Protein AF-A0A183PGL5-F1 (afdb_monomer_lite)

Foldseek 3Di:
DPVPVVVVVVVVVVVVVVVVVVVVVVVVVVVVVVVVVVDDDDPDDPVVVVVVVVVVVVVVVVVVVVVVVVVVVVVVVVVVVVVVVVVVVVVVVVVVVVVVVVVVVVVVVVVVVVVVVVVVVVVVVVVVVVVVVVVVVVVVVVVVVVVVVVVVVVVVVVVVVVVVVVVVVVVVVVVVVVVVVVVVVVVVVVVLVVVVVVLVVVVVVLVVVVVVLVVDQPDDDDDDDDDDDDDPPCPLVVVLVVLLVLLLQDQDDDPDDDDPVSSVVSNVVSNCVSPVVVVVVVVVCVPDPPDPDCVVVVVVVVVVPPPDDDDDDLNVLSVVLSVLSVPPDDPDDPPVPPSNLVSLVSSLVSLVPDDDPSNVSCVVVSVSSVVSVVSVVVSVVVVVVSVVVVVVSVVVVD

pLDDT: mean 72.38, std 22.03, range [30.06, 98.69]

Sequence (398 aa):
MIGSEVIERVDRFTYLGSCCLFLSIDWILSIKLDCINQSSSTTMNVDELNDLISVAHARISSLQDKLDHLEHSERERMKSALEAQRQADDSLRKEYIKQELNRERTRHEIERHKWLREARDAREHELRLALARHSEHLSHMLQLQKEKMEHQFAHQLREELAKERVAFEAALIGWTKRMEAIEDVIDGRADLDRLAKEAQSLWLSCEALACRLHSVSPSMKSHHETKSDSVLLSQTGSLKDFVYNVCRNVALIDETSGSLWEYALSWLQSILIVDVKYKCLEAISRIKPNIGSPYVQYIKDYDTMKQTDSRTDSFQLLSSAKFAMASDHNIFSGDENTSGDEALETAVRLLGQLRGQSRVVANDWLVDARHYLEAKQTARTLLAYVAARDISTFQKRL

Radius of gyration: 97.74 Å; chains: 1; bounding box: 152×71×258 Å

Organism: NCBI:txid31246

InterPro domains:
  IPR019133 MICOS complex subunit MIC60 [PF09731] (36-218)
  IPR019133 MICOS complex subunit MIC60 [PF09731] (344-386)
  IPR019133 MICOS complex subunit MIC60 [PTHR15415] (41-218)

Structure (mmCIF, N/CA/C/O backbone):
data_AF-A0A183PGL5-F1
#
_entry.id   AF-A0A183PGL5-F1
#
loop_
_atom_site.group_PDB
_atom_site.id
_atom_site.type_symbol
_atom_site.label_atom_id
_atom_site.label_alt_id
_atom_site.label_comp_id
_atom_site.label_asym_id
_atom_site.label_entity_id
_atom_site.label_seq_id
_atom_site.pdbx_PDB_ins_code
_atom_site.Cartn_x
_atom_site.Cartn_y
_atom_site.Cartn_z
_atom_site.occupancy
_atom_site.B_iso_or_equiv
_atom_site.auth_seq_id
_atom_site.auth_comp_id
_atom_site.auth_asym_id
_atom_site.auth_atom_id
_atom_site.pdbx_PDB_model_num
ATOM 1 N N . MET A 1 1 ? -31.971 -25.899 78.473 1.00 43.00 1 MET A N 1
ATOM 2 C CA . MET A 1 1 ? -31.666 -26.807 79.602 1.00 43.00 1 MET A CA 1
ATOM 3 C C . MET A 1 1 ? -31.687 -26.046 80.934 1.00 43.00 1 MET A C 1
ATOM 5 O O . MET A 1 1 ? -30.683 -26.011 81.620 1.00 43.00 1 MET A O 1
ATOM 9 N N . ILE A 1 2 ? -32.802 -25.392 81.284 1.00 37.91 2 ILE A N 1
ATOM 10 C CA . ILE A 1 2 ? -32.959 -24.681 82.579 1.00 37.91 2 ILE A CA 1
ATOM 11 C C . ILE A 1 2 ? -34.283 -25.090 83.268 1.00 37.91 2 ILE A C 1
ATOM 13 O O . ILE A 1 2 ? -34.452 -24.917 84.467 1.00 37.91 2 ILE A O 1
ATOM 17 N N . GLY A 1 3 ? -35.211 -25.729 82.538 1.00 35.72 3 GLY A N 1
ATOM 18 C CA . GLY A 1 3 ? -36.505 -26.166 83.076 1.00 35.72 3 GLY A CA 1
ATOM 19 C C . GLY A 1 3 ? -36.477 -27.429 83.947 1.00 35.72 3 GLY A C 1
ATOM 20 O O . GLY A 1 3 ? -37.436 -27.664 84.669 1.00 35.72 3 GLY A O 1
ATOM 21 N N . SER A 1 4 ? -35.409 -28.234 83.916 1.00 39.28 4 SER A N 1
ATOM 22 C CA . SER A 1 4 ? -35.328 -29.488 84.688 1.00 39.28 4 SER A CA 1
ATOM 23 C C . SER A 1 4 ? -34.875 -29.286 86.138 1.00 39.28 4 SER A C 1
ATOM 25 O O . SER A 1 4 ? -35.276 -30.041 87.014 1.00 39.28 4 SER A O 1
ATOM 27 N N . GLU A 1 5 ? -34.092 -28.242 86.417 1.00 40.19 5 GLU A N 1
ATOM 28 C CA . GLU A 1 5 ? -33.472 -28.017 87.733 1.00 40.19 5 GLU A CA 1
ATOM 29 C C . GLU A 1 5 ? -34.417 -27.320 88.732 1.00 40.19 5 GLU A C 1
ATOM 31 O O . GLU A 1 5 ? -34.250 -27.421 89.946 1.00 40.19 5 GLU A O 1
ATOM 36 N N . VAL A 1 6 ? -35.459 -26.648 88.228 1.00 42.75 6 VAL A N 1
ATOM 37 C CA . VAL A 1 6 ? -36.494 -26.003 89.054 1.00 42.75 6 VAL A CA 1
ATOM 38 C C . VAL A 1 6 ? -37.510 -27.029 89.570 1.00 42.75 6 VAL A C 1
ATOM 40 O O . VAL A 1 6 ? -37.926 -26.943 90.722 1.00 42.75 6 VAL A O 1
ATOM 43 N N . ILE A 1 7 ? -37.856 -28.039 88.765 1.00 46.00 7 ILE A N 1
ATOM 44 C CA . ILE A 1 7 ? -38.849 -29.066 89.125 1.00 46.00 7 ILE A CA 1
ATOM 45 C C . ILE A 1 7 ? -38.299 -29.993 90.225 1.00 46.00 7 ILE A C 1
ATOM 47 O O . ILE A 1 7 ? -38.981 -30.261 91.210 1.00 46.00 7 ILE A O 1
ATOM 51 N N . GLU A 1 8 ? -37.018 -30.369 90.150 1.00 44.97 8 GLU A N 1
ATOM 52 C CA . GLU A 1 8 ? -36.378 -31.251 91.142 1.00 44.97 8 GLU A CA 1
ATOM 53 C C . GLU A 1 8 ? -36.166 -30.588 92.524 1.00 44.97 8 GLU A C 1
ATOM 55 O O . GLU A 1 8 ? -35.944 -31.261 93.536 1.00 44.97 8 GLU A O 1
ATOM 60 N N . ARG A 1 9 ? -36.226 -29.250 92.585 1.00 37.91 9 ARG A N 1
ATOM 61 C CA . ARG A 1 9 ? -36.122 -28.463 93.826 1.00 37.91 9 ARG A CA 1
ATOM 62 C C . ARG A 1 9 ? -37.475 -28.293 94.521 1.00 37.91 9 ARG A C 1
ATOM 64 O O . ARG A 1 9 ? -37.507 -28.222 95.749 1.00 37.91 9 ARG A O 1
ATOM 71 N N . VAL A 1 10 ? -38.566 -28.283 93.750 1.00 44.03 10 VAL A N 1
ATOM 72 C CA . VAL A 1 10 ? -39.944 -28.245 94.265 1.00 44.03 10 VAL A CA 1
ATOM 73 C C . VAL A 1 10 ? -40.306 -29.582 94.924 1.00 44.03 10 VAL A C 1
ATOM 75 O O . VAL A 1 10 ? -40.822 -29.580 96.040 1.00 44.03 10 VAL A O 1
ATOM 78 N N . ASP A 1 11 ? -39.912 -30.713 94.329 1.00 39.03 11 ASP A N 1
ATOM 79 C CA . ASP A 1 11 ? -40.196 -32.051 94.879 1.00 39.03 11 ASP A CA 1
ATOM 80 C C . ASP A 1 11 ? -39.380 -32.407 96.138 1.00 39.03 11 ASP A C 1
ATOM 82 O O . ASP A 1 11 ? -39.810 -33.204 96.971 1.00 39.03 11 ASP A O 1
ATOM 86 N N . ARG A 1 12 ? -38.206 -31.794 96.344 1.00 43.31 12 ARG A N 1
ATOM 87 C CA . ARG A 1 12 ? -37.406 -32.011 97.568 1.00 43.31 12 ARG A CA 1
ATOM 88 C C . ARG A 1 12 ? -37.952 -31.242 98.777 1.00 43.31 12 ARG A C 1
ATOM 90 O O . ARG A 1 12 ? -37.777 -31.683 99.912 1.00 43.31 12 ARG A O 1
ATOM 97 N N . PHE A 1 13 ? -38.634 -30.118 98.545 1.00 40.62 13 PHE A N 1
ATOM 98 C CA . PHE A 1 13 ? -39.263 -29.314 99.599 1.00 40.62 13 PHE A CA 1
ATOM 99 C C . PHE A 1 13 ? -40.576 -29.933 100.108 1.00 40.62 13 PHE A C 1
ATOM 101 O O . PHE A 1 13 ? -40.873 -29.841 101.301 1.00 40.62 13 PHE A O 1
ATOM 108 N N . THR A 1 14 ? -41.330 -30.620 99.244 1.00 49.00 14 THR A N 1
ATOM 109 C CA . THR A 1 14 ? -42.592 -31.290 99.609 1.00 49.00 14 THR A CA 1
ATOM 110 C C . THR A 1 14 ? -42.370 -32.508 100.518 1.00 49.00 14 THR A C 1
ATOM 112 O O . THR A 1 14 ? -43.133 -32.716 101.466 1.00 49.00 14 THR A O 1
ATOM 115 N N . TYR A 1 15 ? -41.282 -33.264 100.323 1.00 46.47 15 TYR A N 1
ATOM 116 C CA . TYR A 1 15 ? -40.949 -34.423 101.168 1.00 46.47 15 TYR A CA 1
ATOM 117 C C . TYR A 1 15 ? -40.438 -34.050 102.572 1.00 46.47 15 TYR A C 1
ATOM 119 O O . TYR A 1 15 ? -40.794 -34.711 103.547 1.00 46.47 15 TYR A O 1
ATOM 127 N N . LEU A 1 16 ? -39.659 -32.970 102.713 1.00 48.16 16 LEU A N 1
ATOM 128 C CA . LEU A 1 16 ? -39.165 -32.504 104.020 1.00 48.16 16 LEU A CA 1
ATOM 129 C C . LEU A 1 16 ? -40.251 -31.806 104.858 1.00 48.16 16 LEU A C 1
ATOM 131 O O . LEU A 1 16 ? -40.256 -31.938 106.082 1.00 48.16 16 LEU A O 1
ATOM 135 N N . GLY A 1 17 ? -41.207 -31.125 104.215 1.00 45.28 17 GLY A N 1
ATOM 136 C CA . GLY A 1 17 ? -42.359 -30.528 104.900 1.00 45.28 17 GLY A CA 1
ATOM 137 C C . GLY A 1 17 ? -43.315 -31.566 105.499 1.00 45.28 17 GLY A C 1
ATOM 138 O O . GLY A 1 17 ? -43.876 -31.345 106.570 1.00 45.28 17 GLY A O 1
ATOM 139 N N . SER A 1 18 ? -43.445 -32.730 104.858 1.00 48.81 18 SER A N 1
ATOM 140 C CA . SER A 1 18 ? -44.400 -33.771 105.260 1.00 48.81 18 SER A CA 1
ATOM 141 C C . SER A 1 18 ? -44.011 -34.484 106.567 1.00 48.81 18 SER A C 1
ATOM 143 O O . SER A 1 18 ? -44.880 -34.781 107.385 1.00 48.81 18 SER A O 1
ATOM 145 N N . CYS A 1 19 ? -42.713 -34.695 106.826 1.00 46.59 19 CYS A N 1
ATOM 146 C CA . CYS A 1 19 ? -42.244 -35.378 108.043 1.00 46.59 19 CYS A CA 1
ATOM 147 C C . CYS A 1 19 ? -42.223 -34.478 109.294 1.00 46.59 19 CYS A C 1
ATOM 149 O O . CYS A 1 19 ? -42.477 -34.962 110.396 1.00 46.59 19 CYS A O 1
ATOM 151 N N . CYS A 1 20 ? -41.973 -33.171 109.148 1.00 45.94 20 CYS A N 1
ATOM 152 C CA . CYS A 1 20 ? -42.032 -32.230 110.277 1.00 45.94 20 CYS A CA 1
ATOM 153 C C . CYS A 1 20 ? -43.473 -31.909 110.704 1.00 45.94 20 CYS A C 1
ATOM 155 O O . CYS A 1 20 ? -43.721 -31.681 111.887 1.00 45.94 20 CYS A O 1
ATOM 157 N N . LEU A 1 21 ? -44.431 -31.925 109.769 1.00 50.03 21 LEU A N 1
ATOM 158 C CA . LEU A 1 21 ? -45.842 -31.680 110.077 1.00 50.03 21 LEU A CA 1
ATOM 159 C C . LEU A 1 21 ? -46.461 -32.816 110.908 1.00 50.03 21 LEU A C 1
ATOM 161 O O . LEU A 1 21 ? -47.231 -32.531 111.821 1.00 50.03 21 LEU A O 1
ATOM 165 N N . PHE A 1 22 ? -46.078 -34.077 110.680 1.00 52.50 22 PHE A N 1
ATOM 166 C CA . PHE A 1 22 ? -46.647 -35.219 111.412 1.00 52.50 22 PHE A CA 1
ATOM 167 C C . PHE A 1 22 ? -46.236 -35.257 112.896 1.00 52.50 22 PHE A C 1
ATOM 169 O O . PHE A 1 22 ? -47.083 -35.462 113.761 1.00 52.50 22 PHE A O 1
ATOM 176 N N . LEU A 1 23 ? -44.969 -34.959 113.215 1.00 52.72 23 LEU A N 1
ATOM 177 C CA . LEU A 1 23 ? -44.493 -34.889 114.608 1.00 52.72 23 LEU A CA 1
ATOM 178 C C . LEU A 1 23 ? -45.022 -33.654 115.357 1.00 52.72 23 LEU A C 1
ATOM 180 O O . LEU A 1 23 ? -45.176 -33.683 116.577 1.00 52.72 23 LEU A O 1
ATOM 184 N N . SER A 1 24 ? -45.323 -32.569 114.637 1.00 54.34 24 SER A N 1
ATOM 185 C CA . SER A 1 24 ? -45.891 -31.357 115.234 1.00 54.34 24 SER A CA 1
ATOM 186 C C . SER A 1 24 ? -47.386 -31.516 115.537 1.00 54.34 24 SER A C 1
ATOM 188 O O . SER A 1 24 ? -47.854 -31.020 116.557 1.00 54.34 24 SER A O 1
ATOM 190 N N . ILE A 1 25 ? -48.129 -32.259 114.710 1.00 57.97 25 ILE A N 1
ATOM 191 C CA . ILE A 1 25 ? -49.569 -32.488 114.899 1.00 57.97 25 ILE A CA 1
ATOM 192 C C . ILE A 1 25 ? -49.845 -33.396 116.107 1.00 57.97 25 ILE A C 1
ATOM 194 O O . ILE A 1 25 ? -50.733 -33.061 116.886 1.00 57.97 25 ILE A O 1
ATOM 198 N N . ASP A 1 26 ? -49.055 -34.451 116.343 1.00 58.62 26 ASP A N 1
ATOM 199 C CA . ASP A 1 26 ? -49.220 -35.315 117.529 1.00 58.62 26 ASP A CA 1
ATOM 200 C C . ASP A 1 26 ? -48.866 -34.597 118.845 1.00 58.62 26 ASP A C 1
ATOM 202 O O . ASP A 1 26 ? -49.572 -34.738 119.846 1.00 58.62 26 ASP A O 1
ATOM 206 N N . TRP A 1 27 ? -47.832 -33.748 118.851 1.00 60.00 27 TRP A N 1
ATOM 207 C CA . TRP A 1 27 ? -47.497 -32.929 120.024 1.00 60.00 27 TRP A CA 1
ATOM 208 C C . TRP A 1 27 ? -48.556 -31.844 120.293 1.00 60.00 27 TRP A C 1
ATOM 210 O O . TRP A 1 27 ? -48.929 -31.605 121.443 1.00 60.00 27 TRP A O 1
ATOM 220 N N . ILE A 1 28 ? -49.110 -31.235 119.237 1.00 58.56 28 ILE A N 1
ATOM 221 C CA . ILE A 1 28 ? -50.194 -30.245 119.340 1.00 58.56 28 ILE A CA 1
ATOM 222 C C . ILE A 1 28 ? -51.512 -30.900 119.786 1.00 58.56 28 ILE A C 1
ATOM 224 O O . ILE A 1 28 ? -52.226 -30.302 120.592 1.00 58.56 28 ILE A O 1
ATOM 228 N N . LEU A 1 29 ? -51.833 -32.117 119.332 1.00 57.19 29 LEU A N 1
ATOM 229 C CA . LEU A 1 29 ? -53.002 -32.873 119.802 1.00 57.19 29 LEU A CA 1
ATOM 230 C C . LEU A 1 29 ? -52.860 -33.301 121.269 1.00 57.19 29 LEU A C 1
ATOM 232 O O . LEU A 1 29 ? -53.839 -33.204 122.006 1.00 57.19 29 LEU A O 1
ATOM 236 N N . SER A 1 30 ? -51.655 -33.673 121.719 1.00 57.75 30 SER A N 1
ATOM 237 C CA . SER A 1 30 ? -51.401 -34.019 123.126 1.00 57.75 30 SER A CA 1
ATOM 238 C C . SER A 1 30 ? -51.535 -32.807 124.060 1.00 57.75 30 SER A C 1
ATOM 240 O O . SER A 1 30 ? -52.182 -32.909 125.098 1.00 57.75 30 SER A O 1
ATOM 242 N N . ILE A 1 31 ? -51.026 -31.628 123.669 1.00 56.94 31 ILE A N 1
ATOM 243 C CA . ILE A 1 31 ? -51.199 -30.382 124.447 1.00 56.94 31 ILE A CA 1
ATOM 244 C C . ILE A 1 31 ? -52.670 -29.935 124.465 1.00 56.94 31 ILE A C 1
ATOM 246 O O . ILE A 1 31 ? -53.158 -29.419 125.471 1.00 56.94 31 ILE A O 1
ATOM 250 N N . LYS A 1 32 ? -53.409 -30.138 123.365 1.00 53.53 32 LYS A N 1
ATOM 251 C CA . LYS A 1 32 ? -54.831 -29.775 123.293 1.00 53.53 32 LYS A CA 1
ATOM 252 C C . LYS A 1 32 ? -55.700 -30.671 124.186 1.00 53.53 32 LYS A C 1
ATOM 254 O O . LYS A 1 32 ? -56.658 -30.160 124.758 1.00 53.53 32 LYS A O 1
ATOM 259 N N . LEU A 1 33 ? -55.371 -31.960 124.323 1.00 50.97 33 LEU A N 1
ATOM 260 C CA . LEU A 1 33 ? -56.116 -32.902 125.170 1.00 50.97 33 LEU A CA 1
ATOM 261 C C . LEU A 1 33 ? -55.893 -32.645 126.670 1.00 50.97 33 LEU A C 1
ATOM 263 O O . LEU A 1 33 ? -56.856 -32.678 127.436 1.00 50.97 33 LEU A O 1
ATOM 267 N N . ASP A 1 34 ? -54.665 -32.305 127.075 1.00 48.12 34 ASP A N 1
ATOM 268 C CA . ASP A 1 34 ? -54.353 -31.999 128.478 1.00 48.12 34 ASP A CA 1
ATOM 269 C C . ASP A 1 34 ? -54.956 -30.659 128.935 1.00 48.12 34 ASP A C 1
ATOM 271 O O . ASP A 1 34 ? -55.453 -30.552 130.056 1.00 48.12 34 ASP A O 1
ATOM 275 N N . CYS A 1 35 ? -55.017 -29.646 128.060 1.00 46.88 35 CYS A N 1
ATOM 276 C CA . CYS A 1 35 ? -55.653 -28.367 128.397 1.00 46.88 35 CYS A CA 1
ATOM 277 C C . CYS A 1 35 ? -57.187 -28.437 128.494 1.00 46.88 35 CYS A C 1
ATOM 279 O O . CYS A 1 35 ? -57.779 -27.617 129.193 1.00 46.88 35 CYS A O 1
ATOM 281 N N . ILE A 1 36 ? -57.848 -29.387 127.822 1.00 50.38 36 ILE A N 1
ATOM 282 C CA . ILE A 1 36 ? -59.317 -29.523 127.870 1.00 50.38 36 ILE A CA 1
ATOM 283 C C . ILE A 1 36 ? -59.779 -30.197 129.176 1.00 50.38 36 ILE A C 1
ATOM 285 O O . ILE A 1 36 ? -60.874 -29.915 129.655 1.00 50.38 36 ILE A O 1
ATOM 289 N N . ASN A 1 37 ? -58.936 -31.016 129.816 1.00 47.31 37 ASN A N 1
ATOM 290 C CA . ASN A 1 37 ? -59.279 -31.703 131.069 1.00 47.31 37 ASN A CA 1
ATOM 291 C C . ASN A 1 37 ? -59.073 -30.860 132.344 1.00 47.31 37 ASN A C 1
ATOM 293 O O . ASN A 1 37 ? -59.395 -31.324 133.437 1.00 47.31 37 ASN A O 1
ATOM 297 N N . GLN A 1 38 ? -58.580 -29.621 132.226 1.00 45.91 38 GLN A N 1
ATOM 298 C CA . GLN A 1 38 ? -58.423 -28.685 133.352 1.00 45.91 38 GLN A CA 1
ATOM 299 C C . GLN A 1 38 ? -59.482 -27.574 133.416 1.00 45.91 38 GLN A C 1
ATOM 301 O O . GLN A 1 38 ? -59.475 -26.791 134.362 1.00 45.91 38 GLN A O 1
ATOM 306 N N . SER A 1 39 ? -60.439 -27.532 132.487 1.00 42.81 39 SER A N 1
ATOM 307 C CA . SER A 1 39 ? -61.569 -26.597 132.533 1.00 42.81 39 SER A CA 1
ATOM 308 C C . SER A 1 39 ? -62.903 -27.329 132.401 1.00 42.81 39 SER A C 1
ATOM 310 O O . SER A 1 39 ? -63.627 -27.211 131.417 1.00 42.81 39 SER A O 1
ATOM 312 N N . SER A 1 40 ? -63.271 -28.073 133.442 1.00 39.81 40 SER A N 1
ATOM 313 C CA . SER A 1 40 ? -64.674 -28.410 133.666 1.00 39.81 40 SER A CA 1
ATOM 314 C C . SER A 1 40 ? -65.100 -28.027 135.079 1.00 39.81 40 SER A C 1
ATOM 316 O O . SER A 1 40 ? -64.335 -28.137 136.031 1.00 39.81 40 SER A O 1
ATOM 318 N N . SER A 1 41 ? -66.352 -27.572 135.151 1.00 37.00 41 SER A N 1
ATOM 319 C CA . SER A 1 41 ? -67.187 -27.371 136.337 1.00 37.00 41 SER A CA 1
ATOM 320 C C . SER A 1 41 ? -66.980 -26.115 137.192 1.00 37.00 41 SER A C 1
ATOM 322 O O . SER A 1 41 ? -66.704 -26.195 138.383 1.00 37.00 41 SER A O 1
ATOM 324 N N . THR A 1 42 ? -67.319 -24.966 136.615 1.00 43.16 42 THR A N 1
ATOM 325 C CA . THR A 1 42 ? -68.178 -23.955 137.257 1.00 43.16 42 THR A CA 1
ATOM 326 C C . THR A 1 42 ? -68.991 -23.304 136.142 1.00 43.16 42 THR A C 1
ATOM 328 O O . THR A 1 42 ? -68.490 -23.132 135.035 1.00 43.16 42 THR A O 1
ATOM 331 N N . THR A 1 43 ? -70.274 -23.025 136.377 1.00 43.69 43 THR A N 1
ATOM 332 C CA . THR A 1 43 ? -71.148 -22.324 135.428 1.00 43.69 43 THR A CA 1
ATOM 333 C C . THR A 1 43 ? -70.571 -20.935 135.171 1.00 43.69 43 THR A C 1
ATOM 335 O O . THR A 1 43 ? -70.839 -20.010 135.937 1.00 43.69 43 THR A O 1
ATOM 338 N N . MET A 1 44 ? -69.726 -20.823 134.146 1.00 43.47 44 MET A N 1
ATOM 339 C CA . MET A 1 44 ? -69.173 -19.556 133.694 1.00 43.47 44 MET A CA 1
ATOM 340 C C . MET A 1 44 ? -70.349 -18.638 133.383 1.00 43.47 44 MET A C 1
ATOM 342 O O . MET A 1 44 ? -71.254 -19.008 132.626 1.00 43.47 44 MET A O 1
ATOM 346 N N . ASN A 1 45 ? -70.384 -17.492 134.058 1.00 62.94 45 ASN A N 1
ATOM 347 C CA . ASN A 1 45 ? -71.411 -16.482 133.853 1.00 62.94 45 ASN A CA 1
ATOM 348 C C . ASN A 1 45 ? -71.429 -16.114 132.359 1.00 62.94 45 ASN A C 1
ATOM 350 O O . ASN A 1 45 ? -70.391 -16.186 131.699 1.00 62.94 45 ASN A O 1
ATOM 354 N N . VAL A 1 46 ? -72.595 -15.745 131.820 1.00 69.81 46 VAL A N 1
ATOM 355 C CA . VAL A 1 46 ? -72.791 -15.432 130.387 1.00 69.81 46 VAL A CA 1
ATOM 356 C C . VAL A 1 46 ? -71.697 -14.489 129.863 1.00 69.81 46 VAL A C 1
ATOM 358 O O . VAL A 1 46 ? -71.269 -14.619 128.719 1.00 69.81 46 VAL A O 1
ATOM 361 N N . ASP A 1 47 ? -71.187 -13.626 130.741 1.00 72.19 47 ASP A N 1
ATOM 362 C CA . ASP A 1 47 ? -70.099 -12.681 130.511 1.00 72.19 47 ASP A CA 1
ATOM 363 C C . ASP A 1 47 ? -68.741 -13.343 130.191 1.00 72.19 47 ASP A C 1
ATOM 365 O O . ASP A 1 47 ? -68.110 -12.962 129.213 1.00 72.19 47 ASP A O 1
ATOM 369 N N . GLU A 1 48 ? -68.307 -14.388 130.905 1.00 74.25 48 GLU A N 1
ATOM 370 C CA . GLU A 1 48 ? -66.998 -15.023 130.653 1.00 74.25 48 GLU A CA 1
ATOM 371 C C . GLU A 1 48 ? -66.996 -15.879 129.368 1.00 74.25 48 GLU A C 1
ATOM 373 O O . GLU A 1 48 ? -65.979 -16.002 128.678 1.00 74.25 48 GLU A O 1
ATOM 378 N N . LEU A 1 49 ? -68.149 -16.457 129.009 1.00 77.19 49 LEU A N 1
ATOM 379 C CA . LEU A 1 49 ? -68.337 -17.132 127.721 1.00 77.19 49 LEU A CA 1
ATOM 380 C C . LEU A 1 49 ? -68.358 -16.116 126.573 1.00 77.19 49 LEU A C 1
ATOM 382 O O . LEU A 1 49 ? -67.775 -16.370 125.520 1.00 77.19 49 LEU A O 1
ATOM 386 N N . ASN A 1 50 ? -69.003 -14.966 126.777 1.00 81.44 50 ASN A N 1
ATOM 387 C CA . ASN A 1 50 ? -69.018 -13.873 125.811 1.00 81.44 50 ASN A CA 1
ATOM 388 C C . ASN A 1 50 ? -67.606 -13.290 125.610 1.00 81.44 50 ASN A C 1
ATOM 390 O O . ASN A 1 50 ? -67.202 -13.040 124.473 1.00 81.44 50 ASN A O 1
ATOM 394 N N . ASP A 1 51 ? -66.808 -13.201 126.676 1.00 84.25 51 ASP A N 1
ATOM 395 C CA . ASP A 1 51 ? -65.397 -12.822 126.609 1.00 84.25 51 ASP A CA 1
ATOM 396 C C . ASP A 1 51 ? -64.578 -13.845 125.804 1.00 84.25 51 ASP A C 1
ATOM 398 O O . ASP A 1 51 ? -63.849 -13.464 124.886 1.00 84.25 51 ASP A O 1
ATOM 402 N N . LEU A 1 52 ? -64.741 -15.151 126.044 1.00 86.00 52 LEU A N 1
ATOM 403 C CA . LEU A 1 52 ? -64.032 -16.191 125.284 1.00 86.00 52 LEU A CA 1
ATOM 404 C C . LEU A 1 52 ? -64.457 -16.246 123.806 1.00 86.00 52 LEU A C 1
ATOM 406 O O . LEU A 1 52 ? -63.613 -16.411 122.922 1.00 86.00 52 LEU A O 1
ATOM 410 N N . ILE A 1 53 ? -65.752 -16.081 123.523 1.00 83.75 53 ILE A N 1
ATOM 411 C CA . ILE A 1 53 ? -66.298 -15.986 122.163 1.00 83.75 53 ILE A CA 1
ATOM 412 C C . ILE A 1 53 ? -65.731 -14.750 121.456 1.00 83.75 53 ILE A C 1
ATOM 414 O O . ILE A 1 53 ? -65.313 -14.849 120.301 1.00 83.75 53 ILE A O 1
ATOM 418 N N . SER A 1 54 ? -65.623 -13.612 122.146 1.00 86.56 54 SER A N 1
ATOM 419 C CA . SER A 1 54 ? -65.008 -12.403 121.591 1.00 86.56 54 SER A CA 1
ATOM 420 C C . SER A 1 54 ? -63.520 -12.604 121.272 1.00 86.56 54 SER A C 1
ATOM 422 O O . SER A 1 54 ? -63.071 -12.215 120.194 1.00 86.56 54 SER A O 1
ATOM 424 N N . VAL A 1 55 ? -62.768 -13.302 122.135 1.00 88.31 55 VAL A N 1
ATOM 425 C CA . VAL A 1 55 ? -61.353 -13.649 121.911 1.00 88.31 55 VAL A CA 1
ATOM 426 C C . VAL A 1 55 ? -61.199 -14.620 120.737 1.00 88.31 55 VAL A C 1
ATOM 428 O O . VAL A 1 55 ? -60.298 -14.456 119.910 1.00 88.31 55 VAL A O 1
ATOM 431 N N . ALA A 1 56 ? -62.085 -15.610 120.615 1.00 86.69 56 ALA A N 1
ATOM 432 C CA . ALA A 1 56 ? -62.094 -16.544 119.494 1.00 86.69 56 ALA A CA 1
ATOM 433 C C . ALA A 1 56 ? -62.427 -15.838 118.169 1.00 86.69 56 ALA A C 1
ATOM 435 O O . ALA A 1 56 ? -61.709 -16.029 117.187 1.00 86.69 56 ALA A O 1
ATOM 436 N N . HIS A 1 57 ? -63.443 -14.971 118.139 1.00 89.62 57 HIS A N 1
ATOM 437 C CA . HIS A 1 57 ? -63.778 -14.171 116.958 1.00 89.62 57 HIS A CA 1
ATOM 438 C C . HIS A 1 57 ? -62.674 -13.177 116.592 1.00 89.62 57 HIS A C 1
ATOM 440 O O . HIS A 1 57 ? -62.328 -13.077 115.418 1.00 89.62 57 HIS A O 1
ATOM 446 N N . ALA A 1 58 ? -62.047 -12.516 117.569 1.00 90.50 58 ALA A N 1
ATOM 447 C CA . ALA A 1 58 ? -60.891 -11.652 117.332 1.00 90.50 58 ALA A CA 1
ATOM 448 C C . ALA A 1 58 ? -59.710 -12.440 116.742 1.00 90.50 58 ALA A C 1
ATOM 450 O O . ALA A 1 58 ? -59.007 -11.955 115.852 1.00 90.50 58 ALA A O 1
ATOM 451 N N . ARG A 1 59 ? -59.503 -13.689 117.184 1.00 94.38 59 ARG A N 1
ATOM 452 C CA . ARG A 1 59 ? -58.460 -14.559 116.631 1.00 94.38 59 ARG A CA 1
ATOM 453 C C . ARG A 1 59 ? -58.791 -15.056 115.226 1.00 94.38 59 ARG A C 1
ATOM 455 O O . ARG A 1 59 ? -57.884 -15.097 114.399 1.00 94.38 59 ARG A O 1
ATOM 462 N N . ILE A 1 60 ? -60.044 -15.418 114.956 1.00 93.31 60 ILE A N 1
ATOM 463 C CA . ILE A 1 60 ? -60.511 -15.811 113.619 1.00 93.31 60 ILE A CA 1
ATOM 464 C C . ILE A 1 60 ? -60.370 -14.632 112.655 1.00 93.31 60 ILE A C 1
ATOM 466 O O . ILE A 1 60 ? -59.764 -14.809 111.605 1.00 93.31 60 ILE A O 1
ATOM 470 N N . SER A 1 61 ? -60.804 -13.432 113.051 1.00 93.50 61 SER A N 1
ATOM 471 C CA . SER A 1 61 ? -60.625 -12.206 112.265 1.00 93.50 61 SER A CA 1
ATOM 472 C C . SER A 1 61 ? -59.142 -11.942 111.997 1.00 93.50 61 SER A C 1
ATOM 474 O O . SER A 1 61 ? -58.745 -11.766 110.855 1.00 93.50 61 SER A O 1
ATOM 476 N N . SER A 1 62 ? -58.281 -12.058 113.017 1.00 93.62 62 SER A N 1
ATOM 477 C CA . SER A 1 62 ? -56.828 -11.910 112.846 1.00 93.62 62 SER A CA 1
ATOM 478 C C . SER A 1 62 ? -56.207 -12.955 111.906 1.00 93.62 62 SER A C 1
ATOM 480 O O . SER A 1 62 ? -55.183 -12.682 111.281 1.00 93.62 62 SER A O 1
ATOM 482 N N . LEU A 1 63 ? -56.765 -14.167 111.824 1.00 93.31 63 LEU A N 1
ATOM 483 C CA . LEU A 1 63 ? -56.312 -15.202 110.889 1.00 93.31 63 LEU A CA 1
ATOM 484 C C . LEU A 1 63 ? -56.845 -14.969 109.475 1.00 93.31 63 LEU A C 1
ATOM 486 O O . LEU A 1 63 ? -56.101 -15.201 108.528 1.00 93.31 63 LEU A O 1
ATOM 490 N N . GLN A 1 64 ? -58.082 -14.491 109.343 1.00 94.44 64 GLN A N 1
ATOM 491 C CA . GLN A 1 64 ? -58.662 -14.069 108.068 1.00 94.44 64 GLN A CA 1
ATOM 492 C C . GLN A 1 64 ? -57.847 -12.916 107.473 1.00 94.44 64 GLN A C 1
ATOM 494 O O . GLN A 1 64 ? -57.357 -13.050 106.359 1.00 94.44 64 GLN A O 1
ATOM 499 N N . ASP A 1 65 ? -57.531 -11.889 108.267 1.00 95.38 65 ASP A N 1
ATOM 500 C CA . ASP A 1 65 ? -56.682 -10.769 107.838 1.00 95.38 65 ASP A CA 1
ATOM 501 C C . ASP A 1 65 ? -55.285 -11.233 107.390 1.00 95.38 65 ASP A C 1
ATOM 503 O O . ASP A 1 65 ? -54.719 -10.734 106.416 1.00 95.38 65 ASP A O 1
ATOM 507 N N . LYS A 1 66 ? -54.702 -12.213 108.096 1.00 94.00 66 LYS A N 1
ATOM 508 C CA . LYS A 1 66 ? -53.399 -12.792 107.728 1.00 94.00 66 LYS A CA 1
ATOM 509 C C . LYS A 1 66 ? -53.473 -13.613 106.449 1.00 94.00 66 LYS A C 1
ATOM 511 O O . LYS A 1 66 ? -52.532 -13.555 105.661 1.00 94.00 66 LYS A O 1
ATOM 516 N N . LEU A 1 67 ? -54.542 -14.382 106.256 1.00 95.06 67 LEU A N 1
ATOM 517 C CA . LEU A 1 67 ? -54.756 -15.148 105.033 1.00 95.06 67 LEU A CA 1
ATOM 518 C C . LEU A 1 67 ? -54.917 -14.195 103.847 1.00 95.06 67 LEU A C 1
ATOM 520 O O . LEU A 1 67 ? -54.196 -14.341 102.867 1.00 95.06 67 LEU A O 1
ATOM 524 N N . ASP A 1 68 ? -55.750 -13.165 103.984 1.00 94.19 68 ASP A N 1
ATOM 525 C CA . ASP A 1 68 ? -55.977 -12.159 102.945 1.00 94.19 68 ASP A CA 1
ATOM 526 C C . ASP A 1 68 ? -54.689 -11.407 102.595 1.00 94.19 68 ASP A C 1
ATOM 528 O O . ASP A 1 68 ? -54.370 -11.222 101.418 1.00 94.19 68 ASP A O 1
ATOM 532 N N . HIS A 1 69 ? -53.894 -11.030 103.603 1.00 96.38 69 HIS A N 1
ATOM 533 C CA . HIS A 1 69 ? -52.591 -10.405 103.386 1.00 96.38 69 HIS A CA 1
ATOM 534 C C . HIS A 1 69 ? -51.623 -11.328 102.634 1.00 96.38 69 HIS A C 1
ATOM 536 O O . HIS A 1 69 ? -50.973 -10.898 101.677 1.00 96.38 69 HIS A O 1
ATOM 542 N N . LEU A 1 70 ? -51.537 -12.602 103.035 1.00 94.88 70 LEU A N 1
ATOM 543 C CA . LEU A 1 70 ? -50.675 -13.581 102.374 1.00 94.88 70 LEU A CA 1
ATOM 544 C C . LEU A 1 70 ? -51.125 -13.832 100.936 1.00 94.88 70 LEU A C 1
ATOM 546 O O . LEU A 1 70 ? -50.304 -13.742 100.026 1.00 94.88 70 LEU A O 1
ATOM 550 N N . GLU A 1 71 ? -52.414 -14.064 100.707 1.00 94.06 71 GLU A N 1
ATOM 551 C CA . GLU A 1 71 ? -52.952 -14.262 99.365 1.00 94.06 71 GLU A CA 1
ATOM 552 C C . GLU A 1 71 ? -52.749 -13.035 98.476 1.00 94.06 71 GLU A C 1
ATOM 554 O O . GLU A 1 71 ? -52.446 -13.172 97.291 1.00 94.06 71 GLU A O 1
ATOM 559 N N . HIS A 1 72 ? -52.909 -11.826 99.018 1.00 96.88 72 HIS A N 1
ATOM 560 C CA . HIS A 1 72 ? -52.628 -10.602 98.281 1.00 96.88 72 HIS A CA 1
ATOM 561 C C . HIS A 1 72 ? -51.147 -10.519 97.901 1.00 96.88 72 HIS A C 1
ATOM 563 O O . HIS A 1 72 ? -50.835 -10.328 96.726 1.00 96.88 72 HIS A O 1
ATOM 569 N N . SER A 1 73 ? -50.244 -10.767 98.854 1.00 95.94 73 SER A N 1
ATOM 570 C CA . SER A 1 73 ? -48.798 -10.737 98.610 1.00 95.94 73 SER A CA 1
ATOM 571 C C . SER A 1 73 ? -48.350 -11.781 97.577 1.00 95.94 73 SER A C 1
ATOM 573 O O . SER A 1 73 ? -47.526 -11.484 96.713 1.00 95.94 73 SER A O 1
ATOM 575 N N . GLU A 1 74 ? -48.933 -12.983 97.596 1.00 93.69 74 GLU A N 1
ATOM 576 C CA . GLU A 1 74 ? -48.656 -14.031 96.610 1.00 93.69 74 GLU A CA 1
ATOM 577 C C . GLU A 1 74 ? -49.241 -13.688 95.236 1.00 93.69 74 GLU A C 1
ATOM 579 O O . GLU A 1 74 ? -48.574 -13.875 94.218 1.00 93.69 74 GLU A O 1
ATOM 584 N N . ARG A 1 75 ? -50.448 -13.107 95.176 1.00 95.81 75 ARG A N 1
ATOM 585 C CA . ARG A 1 75 ? -51.029 -12.601 93.920 1.00 95.81 75 ARG A CA 1
ATOM 586 C C . ARG A 1 75 ? -50.170 -11.494 93.314 1.00 95.81 75 ARG A C 1
ATOM 588 O O . ARG A 1 75 ? -50.004 -11.467 92.098 1.00 95.81 75 ARG A O 1
ATOM 595 N N . GLU A 1 76 ? -49.623 -10.591 94.122 1.00 96.06 76 GLU A N 1
ATOM 596 C CA . GLU A 1 76 ? -48.715 -9.537 93.656 1.00 96.06 76 GLU A CA 1
ATOM 597 C C . GLU A 1 76 ? -47.386 -10.100 93.154 1.00 96.06 76 GLU A C 1
ATOM 599 O O . GLU A 1 76 ? -46.950 -9.744 92.059 1.00 96.06 76 GLU A O 1
ATOM 604 N N . ARG A 1 77 ? -46.774 -11.038 93.891 1.00 96.50 77 ARG A N 1
ATOM 605 C CA . ARG A 1 77 ? -45.565 -11.746 93.438 1.00 96.50 77 ARG A CA 1
ATOM 606 C C . ARG A 1 77 ? -45.814 -12.492 92.133 1.00 96.50 77 ARG A C 1
ATOM 608 O O . ARG A 1 77 ? -45.001 -12.397 91.219 1.00 96.50 77 ARG A O 1
ATOM 615 N N . MET A 1 78 ? -46.950 -13.179 92.018 1.00 95.94 78 MET A N 1
ATOM 616 C CA . MET A 1 78 ? -47.335 -13.902 90.809 1.00 95.94 78 MET A CA 1
ATOM 617 C C . MET A 1 78 ? -47.554 -12.954 89.626 1.00 95.94 78 MET A C 1
ATOM 619 O O . MET A 1 78 ? -47.066 -13.227 88.531 1.00 95.94 78 MET A O 1
ATOM 623 N N . LYS A 1 79 ? -48.233 -11.818 89.831 1.00 97.12 79 LYS A N 1
ATOM 624 C CA . LYS A 1 79 ? -48.403 -10.785 88.796 1.00 97.12 79 LYS A CA 1
ATOM 625 C C . LYS A 1 79 ? -47.063 -10.196 88.361 1.00 97.12 79 LYS A C 1
ATOM 627 O O . LYS A 1 79 ? -46.798 -10.152 87.167 1.00 97.12 79 LYS A O 1
ATOM 632 N N . SER A 1 80 ? -46.206 -9.825 89.311 1.00 96.94 80 SER A N 1
ATOM 633 C CA . SER A 1 80 ? -44.869 -9.286 89.040 1.00 96.94 80 SER A CA 1
ATOM 634 C C . SER A 1 80 ? -43.989 -10.288 88.283 1.00 96.94 80 SER A C 1
ATOM 636 O O . SER A 1 80 ? -43.355 -9.935 87.291 1.00 96.94 80 SER A O 1
ATOM 638 N N . ALA A 1 81 ? -44.020 -11.570 88.666 1.00 96.81 81 ALA A N 1
ATOM 639 C CA . ALA A 1 81 ? -43.307 -12.633 87.960 1.00 96.81 81 ALA A CA 1
ATOM 640 C C . ALA A 1 81 ? -43.826 -12.830 86.524 1.00 96.81 81 ALA A C 1
ATOM 642 O O . ALA A 1 81 ? -43.029 -12.950 85.592 1.00 96.81 81 ALA A O 1
ATOM 643 N N . LEU A 1 82 ? -45.149 -12.809 86.325 1.00 97.00 82 LEU A N 1
ATOM 644 C CA . LEU A 1 82 ? -45.758 -12.891 84.994 1.00 97.00 82 LEU A CA 1
ATOM 645 C C . LEU A 1 82 ? -45.429 -11.667 84.130 1.00 97.00 82 LEU A C 1
ATOM 647 O O . LEU A 1 82 ? -45.190 -11.808 82.932 1.00 97.00 82 LEU A O 1
ATOM 651 N N . GLU A 1 83 ? -45.405 -10.468 84.708 1.00 97.19 83 GLU A N 1
ATOM 652 C CA . GLU A 1 83 ? -45.019 -9.240 84.009 1.00 97.19 83 GLU A CA 1
ATOM 653 C C . GLU A 1 83 ? -43.538 -9.247 83.626 1.00 97.19 83 GLU A C 1
ATOM 655 O O . GLU A 1 83 ? -43.211 -8.938 82.479 1.00 97.19 83 GLU A O 1
ATOM 660 N N . ALA A 1 84 ? -42.653 -9.682 84.525 1.00 96.94 84 ALA A N 1
ATOM 661 C CA . ALA A 1 84 ? -41.234 -9.854 84.233 1.00 96.94 84 ALA A CA 1
ATOM 662 C C . ALA A 1 84 ? -41.007 -10.877 83.107 1.00 96.94 84 ALA A C 1
ATOM 664 O O . ALA A 1 84 ? -40.223 -10.623 82.191 1.00 96.94 84 ALA A O 1
ATOM 665 N N . GLN A 1 85 ? -41.740 -11.997 83.121 1.00 96.81 85 GLN A N 1
ATOM 666 C CA . GLN A 1 85 ? -41.691 -12.990 82.048 1.00 96.81 85 GLN A CA 1
ATOM 667 C C . GLN A 1 85 ? -42.158 -12.403 80.709 1.00 96.81 85 GLN A C 1
ATOM 669 O O . GLN A 1 85 ? -41.470 -12.555 79.701 1.00 96.81 85 GLN A O 1
ATOM 674 N N . ARG A 1 86 ? -43.279 -11.670 80.692 1.00 96.38 86 ARG A N 1
ATOM 675 C CA . ARG A 1 86 ? -43.776 -11.001 79.476 1.00 96.38 86 ARG A CA 1
ATOM 676 C C . ARG A 1 86 ? -42.768 -9.998 78.919 1.00 96.38 86 ARG A C 1
ATOM 678 O O . ARG A 1 86 ? -42.533 -9.983 77.716 1.00 96.38 86 ARG A O 1
ATOM 685 N N . GLN A 1 87 ? -42.145 -9.190 79.776 1.00 97.12 87 GLN A N 1
ATOM 686 C CA . GLN A 1 87 ? -41.128 -8.222 79.356 1.00 97.12 87 GLN A CA 1
ATOM 687 C C . GLN A 1 87 ? -39.869 -8.903 78.807 1.00 97.12 87 GLN A C 1
ATOM 689 O O . GLN A 1 87 ? -39.298 -8.426 77.821 1.00 97.12 87 GLN A O 1
ATOM 694 N N . ALA A 1 88 ? -39.445 -10.017 79.410 1.00 97.00 88 ALA A N 1
ATOM 695 C CA . ALA A 1 88 ? -38.334 -10.819 78.908 1.00 97.00 88 ALA A CA 1
ATOM 696 C C . ALA A 1 88 ? -38.659 -11.405 77.525 1.00 97.00 88 ALA A C 1
ATOM 698 O O . ALA A 1 88 ? -37.871 -11.238 76.593 1.00 97.00 88 ALA A O 1
ATOM 699 N N . ASP A 1 89 ? -39.846 -11.990 77.356 1.00 96.75 89 ASP A N 1
ATOM 700 C CA . ASP A 1 89 ? -40.305 -12.535 76.076 1.00 96.75 89 ASP A CA 1
ATOM 701 C C . ASP A 1 89 ? -40.410 -11.449 74.999 1.00 96.75 89 ASP A C 1
ATOM 703 O O . ASP A 1 89 ? -39.960 -11.642 73.870 1.00 96.75 89 ASP A O 1
ATOM 707 N N . ASP A 1 90 ? -40.949 -10.276 75.332 1.00 97.62 90 ASP A N 1
ATOM 708 C CA . ASP A 1 90 ? -41.025 -9.147 74.404 1.00 97.62 90 ASP A CA 1
ATOM 709 C C . ASP A 1 90 ? -39.642 -8.615 74.026 1.00 97.62 90 ASP A C 1
ATOM 711 O O . ASP A 1 90 ? -39.419 -8.226 72.877 1.00 97.62 90 ASP A O 1
ATOM 715 N N . SER A 1 91 ? -38.697 -8.619 74.966 1.00 97.25 91 SER A N 1
ATOM 716 C CA . SER A 1 91 ? -37.309 -8.234 74.702 1.00 97.25 91 SER A CA 1
ATOM 717 C C . SER A 1 91 ? -36.632 -9.232 73.763 1.00 97.25 91 SER A C 1
ATOM 719 O O . SER A 1 91 ? -36.011 -8.816 72.784 1.00 97.25 91 SER A O 1
ATOM 721 N N . LEU A 1 92 ? -36.830 -10.536 73.983 1.00 97.88 92 LEU A N 1
ATOM 722 C CA . LEU A 1 92 ? -36.328 -11.595 73.105 1.00 97.88 92 LEU A CA 1
ATOM 723 C C . LEU A 1 92 ? -36.948 -11.521 71.704 1.00 97.88 92 LEU A C 1
ATOM 725 O O . LEU A 1 92 ? -36.228 -11.609 70.711 1.00 97.88 92 LEU A O 1
ATOM 729 N N . ARG A 1 93 ? -38.265 -11.293 71.600 1.00 96.62 93 ARG A N 1
ATOM 730 C CA . ARG A 1 93 ? -38.956 -11.108 70.311 1.00 96.62 93 ARG A CA 1
ATOM 731 C C . ARG A 1 93 ? -38.409 -9.907 69.551 1.00 96.62 93 ARG A C 1
ATOM 733 O O . ARG A 1 93 ? -38.123 -10.017 68.362 1.00 96.62 93 ARG A O 1
ATOM 740 N N . LYS A 1 94 ? -38.245 -8.762 70.222 1.00 97.75 94 LYS A N 1
ATOM 741 C CA . LYS A 1 94 ? -37.677 -7.551 69.611 1.00 97.75 94 LYS A CA 1
ATOM 742 C C . LYS A 1 94 ? -36.259 -7.796 69.119 1.00 97.75 94 LYS A C 1
ATOM 744 O O . LYS A 1 94 ? -35.932 -7.357 68.022 1.00 97.75 94 LYS A O 1
ATOM 749 N N . GLU A 1 95 ? -35.435 -8.484 69.903 1.00 97.81 95 GLU A N 1
ATOM 750 C CA . GLU A 1 95 ? -34.061 -8.790 69.510 1.00 97.81 95 GLU A CA 1
ATOM 751 C C . GLU A 1 95 ? -34.010 -9.736 68.307 1.00 97.81 95 GLU A C 1
ATOM 753 O O . GLU A 1 95 ? -33.292 -9.470 67.346 1.00 97.81 95 GLU A O 1
ATOM 758 N N . TYR A 1 96 ? -34.853 -10.770 68.289 1.00 97.81 96 TYR A N 1
ATOM 759 C CA . TYR A 1 96 ? -34.978 -11.668 67.143 1.00 97.81 96 TYR A CA 1
ATOM 760 C C . TYR A 1 96 ? -35.412 -10.926 65.869 1.00 97.81 96 TYR A C 1
ATOM 762 O O . TYR A 1 96 ? -34.772 -11.053 64.825 1.00 97.81 96 TYR A O 1
ATOM 770 N N . ILE A 1 97 ? -36.449 -10.084 65.959 1.00 98.06 97 ILE A N 1
ATOM 771 C CA . ILE A 1 97 ? -36.918 -9.265 64.830 1.00 98.06 97 ILE A CA 1
ATOM 772 C C . ILE A 1 97 ? -35.810 -8.322 64.345 1.00 98.06 97 ILE A C 1
ATOM 774 O O . ILE A 1 97 ? -35.608 -8.184 63.140 1.00 98.06 97 ILE A O 1
ATOM 778 N N . LYS A 1 98 ? -35.068 -7.681 65.257 1.00 97.94 98 LYS A N 1
ATOM 779 C CA . LYS A 1 98 ? -33.933 -6.814 64.901 1.00 97.94 98 LYS A CA 1
ATOM 780 C C . LYS A 1 98 ? -32.829 -7.588 64.189 1.00 97.94 98 LYS A C 1
ATOM 782 O O . LYS A 1 98 ? -32.292 -7.095 63.198 1.00 97.94 98 LYS A O 1
ATOM 787 N N . GLN A 1 99 ? -32.488 -8.779 64.677 1.00 97.81 99 GLN A N 1
ATOM 788 C CA . GLN A 1 99 ? -31.471 -9.621 64.058 1.00 97.81 99 GLN A CA 1
ATOM 789 C C . GLN A 1 99 ? -31.878 -10.007 62.634 1.00 97.81 99 GLN A C 1
ATOM 791 O O . GLN A 1 99 ? -31.065 -9.890 61.717 1.00 97.81 99 GLN A O 1
ATOM 796 N N . GLU A 1 100 ? -33.133 -10.404 62.435 1.00 97.50 100 GLU A N 1
ATOM 797 C CA . GLU A 1 100 ? -33.627 -10.794 61.116 1.00 97.50 100 GLU A CA 1
ATOM 798 C C . GLU A 1 100 ? -33.719 -9.598 60.162 1.00 97.50 100 GLU A C 1
ATOM 800 O O . GLU A 1 100 ? -33.279 -9.677 59.016 1.00 97.50 100 GLU A O 1
ATOM 805 N N . LEU A 1 101 ? -34.159 -8.438 60.657 1.00 98.50 101 LEU A N 1
ATOM 806 C CA . LEU A 1 101 ? -34.143 -7.195 59.888 1.00 98.50 101 LEU A CA 1
ATOM 807 C C . LEU A 1 101 ? -32.719 -6.812 59.452 1.00 98.50 101 LEU A C 1
ATOM 809 O O . LEU A 1 101 ? -32.521 -6.357 58.326 1.00 98.50 101 LEU A O 1
ATOM 813 N N . ASN A 1 102 ? -31.721 -7.001 60.319 1.00 97.56 102 ASN A N 1
ATOM 814 C CA . ASN A 1 102 ? -30.317 -6.749 59.988 1.00 97.56 102 ASN A CA 1
ATOM 815 C C . ASN A 1 102 ? -29.780 -7.749 58.952 1.00 97.56 102 ASN A C 1
ATOM 817 O O . ASN A 1 102 ? -29.044 -7.353 58.045 1.00 97.56 102 ASN A O 1
ATOM 821 N N . ARG A 1 103 ? -30.164 -9.028 59.036 1.00 98.06 103 ARG A N 1
ATOM 822 C CA . ARG A 1 103 ? -29.805 -10.040 58.027 1.00 98.06 103 ARG A CA 1
ATOM 823 C C . ARG A 1 103 ? -30.367 -9.680 56.660 1.00 98.06 103 ARG A C 1
ATOM 825 O O . ARG A 1 103 ? -29.626 -9.644 55.683 1.00 98.06 103 ARG A O 1
ATOM 832 N N . GLU A 1 104 ? -31.642 -9.321 56.595 1.00 97.75 104 GLU A N 1
ATOM 833 C CA . GLU A 1 104 ? -32.255 -8.931 55.330 1.00 97.75 104 GLU A CA 1
ATOM 834 C C . GLU A 1 104 ? -31.699 -7.607 54.809 1.00 97.75 104 GLU A C 1
ATOM 836 O O . GLU A 1 104 ? -31.431 -7.481 53.615 1.00 97.75 104 GLU A O 1
ATOM 841 N N . ARG A 1 105 ? -31.418 -6.631 55.679 1.00 97.94 105 ARG A N 1
ATOM 842 C CA . ARG A 1 105 ? -30.768 -5.381 55.261 1.00 97.94 105 ARG A CA 1
ATOM 843 C C . ARG A 1 105 ? -29.400 -5.635 54.629 1.00 97.94 105 ARG A C 1
ATOM 845 O O . ARG A 1 105 ? -29.133 -5.106 53.553 1.00 97.94 105 ARG A O 1
ATOM 852 N N . THR A 1 106 ? -28.565 -6.461 55.257 1.00 97.81 106 THR A N 1
ATOM 853 C CA . THR A 1 106 ? -27.236 -6.790 54.720 1.00 97.81 106 THR A CA 1
ATOM 854 C C . THR A 1 106 ? -27.333 -7.587 53.419 1.00 97.81 106 THR A C 1
ATOM 856 O O . THR A 1 106 ? -26.598 -7.289 52.480 1.00 97.81 106 THR A O 1
ATOM 859 N N . ARG A 1 107 ? -28.289 -8.520 53.295 1.00 98.25 107 ARG A N 1
ATOM 860 C CA . ARG A 1 107 ? -28.576 -9.230 52.035 1.00 98.25 107 ARG A CA 1
ATOM 861 C C . ARG A 1 107 ? -28.911 -8.251 50.905 1.00 98.25 107 ARG A C 1
ATOM 863 O O . ARG A 1 107 ? -28.250 -8.271 49.868 1.00 98.25 107 ARG A O 1
ATOM 870 N N . HIS A 1 108 ? -29.856 -7.338 51.131 1.00 98.25 108 HIS A N 1
ATOM 871 C CA . HIS A 1 108 ? -30.235 -6.326 50.141 1.00 98.25 108 HIS A CA 1
ATOM 872 C C . HIS A 1 108 ? -29.094 -5.343 49.839 1.00 98.25 108 HIS A C 1
ATOM 874 O O . HIS A 1 108 ? -28.958 -4.878 48.710 1.00 98.25 108 HIS A O 1
ATOM 880 N N . GLU A 1 109 ? -28.256 -4.989 50.814 1.00 98.25 109 GLU A N 1
ATOM 881 C CA . GLU A 1 109 ? -27.054 -4.179 50.578 1.00 98.25 109 GLU A CA 1
ATOM 882 C C . GLU A 1 109 ? -26.060 -4.895 49.665 1.00 98.25 109 GLU A C 1
ATOM 884 O O . GLU A 1 109 ? -25.598 -4.302 48.688 1.00 98.25 109 GLU A O 1
ATOM 889 N N . ILE A 1 110 ? -25.789 -6.176 49.919 1.00 98.31 110 ILE A N 1
ATOM 890 C CA . ILE A 1 110 ? -24.894 -6.991 49.094 1.00 98.31 110 ILE A CA 1
ATOM 891 C C . ILE A 1 110 ? -25.443 -7.124 47.671 1.00 98.31 110 ILE A C 1
ATOM 893 O O . ILE A 1 110 ? -24.696 -6.924 46.712 1.00 98.31 110 ILE A O 1
ATOM 897 N N . GLU A 1 111 ? -26.735 -7.410 47.517 1.00 98.25 111 GLU A N 1
ATOM 898 C CA . GLU A 1 111 ? -27.379 -7.506 46.205 1.00 98.25 111 GLU A CA 1
ATOM 899 C C . GLU A 1 111 ? -27.346 -6.171 45.462 1.00 98.25 111 GLU A C 1
ATOM 901 O O . GLU A 1 111 ? -26.937 -6.131 44.303 1.00 98.25 111 GLU A O 1
ATOM 906 N N . ARG A 1 112 ? -27.668 -5.054 46.126 1.00 98.38 112 ARG A N 1
ATOM 907 C CA . ARG A 1 112 ? -27.543 -3.715 45.527 1.00 98.38 112 ARG A CA 1
ATOM 908 C C . ARG A 1 112 ? -26.114 -3.435 45.073 1.00 98.38 112 ARG A C 1
ATOM 910 O O . ARG A 1 112 ? -25.916 -2.963 43.956 1.00 98.38 112 ARG A O 1
ATOM 917 N N . HIS A 1 113 ? -25.110 -3.748 45.891 1.00 98.38 113 HIS A N 1
ATOM 918 C CA . HIS A 1 113 ? -23.704 -3.583 45.513 1.00 98.38 113 HIS A CA 1
ATOM 919 C C . HIS A 1 113 ? -23.270 -4.520 44.384 1.00 98.38 113 HIS A C 1
ATOM 921 O O . HIS A 1 113 ? -22.399 -4.157 43.593 1.00 98.38 113 HIS A O 1
ATOM 927 N N . LYS A 1 114 ? -23.840 -5.723 44.294 1.00 98.50 114 LYS A N 1
ATOM 928 C CA . LYS A 1 114 ? -23.612 -6.646 43.181 1.00 98.50 114 LYS A CA 1
ATOM 929 C C . LYS A 1 114 ? -24.186 -6.072 41.884 1.00 98.50 114 LYS A C 1
ATOM 931 O O . LYS A 1 114 ? -23.425 -5.874 40.944 1.00 98.50 114 LYS A O 1
ATOM 936 N N . TRP A 1 115 ? -25.458 -5.682 41.882 1.00 98.69 115 TRP A N 1
ATOM 937 C CA . TRP A 1 115 ? -26.112 -5.075 40.721 1.00 98.69 115 TRP A CA 1
ATOM 938 C C . TRP A 1 115 ? -25.437 -3.776 40.268 1.00 98.69 115 TRP A C 1
ATOM 940 O O . TRP A 1 115 ? -25.252 -3.556 39.074 1.00 98.69 115 TRP A O 1
ATOM 950 N N . LEU A 1 116 ? -25.009 -2.922 41.204 1.00 98.50 116 LEU A N 1
ATOM 951 C CA . LEU A 1 116 ? -24.272 -1.697 40.877 1.00 98.50 116 LEU A CA 1
ATOM 952 C C . LEU A 1 116 ? -22.913 -1.977 40.227 1.00 98.50 116 LEU A C 1
ATOM 954 O O . LEU A 1 116 ? -22.507 -1.219 39.345 1.00 98.50 116 LEU A O 1
ATOM 958 N N . ARG A 1 117 ? -22.208 -3.029 40.667 1.00 98.19 117 ARG A N 1
ATOM 959 C CA . ARG A 1 117 ? -20.947 -3.461 40.048 1.00 98.19 117 ARG A CA 1
ATOM 960 C C . ARG A 1 117 ? -21.195 -4.005 38.651 1.00 98.19 117 ARG A C 1
ATOM 962 O O . ARG A 1 117 ? -20.627 -3.469 37.713 1.00 98.19 117 ARG A O 1
ATOM 969 N N . GLU A 1 118 ? -22.129 -4.937 38.496 1.00 98.25 118 GLU A N 1
ATOM 970 C CA . GLU A 1 118 ? -22.477 -5.518 37.193 1.00 98.25 118 GLU A CA 1
ATOM 971 C C . GLU A 1 118 ? -22.917 -4.445 36.182 1.00 98.25 118 GLU A C 1
ATOM 973 O O . GLU A 1 118 ? -22.459 -4.435 35.043 1.00 98.25 118 GLU A O 1
ATOM 978 N N . ALA A 1 119 ? -23.722 -3.465 36.604 1.00 98.19 119 ALA A N 1
ATOM 979 C CA . ALA A 1 119 ? -24.137 -2.350 35.750 1.00 98.19 119 ALA A CA 1
ATOM 980 C C . ALA A 1 119 ? -23.000 -1.366 35.413 1.00 98.19 119 ALA A C 1
ATOM 982 O O . ALA A 1 119 ? -23.073 -0.640 34.414 1.00 98.19 119 ALA A O 1
ATOM 983 N N . ARG A 1 120 ? -21.970 -1.267 36.262 1.00 98.31 120 ARG A N 1
ATOM 984 C CA . ARG A 1 120 ? -20.766 -0.478 35.970 1.00 98.31 120 ARG A CA 1
ATOM 985 C C . ARG A 1 120 ? -19.867 -1.242 35.003 1.00 98.31 120 ARG A C 1
ATOM 987 O O . ARG A 1 120 ? -19.496 -0.677 33.981 1.00 98.31 120 ARG A O 1
ATOM 994 N N . ASP A 1 121 ? -19.618 -2.517 35.275 1.00 98.00 121 ASP A N 1
ATOM 995 C CA . ASP A 1 121 ? -18.786 -3.394 34.455 1.00 98.00 121 ASP A CA 1
ATOM 996 C C . ASP A 1 121 ? -19.357 -3.542 33.038 1.00 98.00 121 ASP A C 1
ATOM 998 O O . ASP A 1 121 ? -18.605 -3.457 32.069 1.00 98.00 121 ASP A O 1
ATOM 1002 N N . ALA A 1 122 ? -20.684 -3.657 32.894 1.00 98.31 122 ALA A N 1
ATOM 1003 C CA . ALA A 1 122 ? -21.358 -3.688 31.594 1.00 98.31 122 ALA A CA 1
ATOM 1004 C C . ALA A 1 122 ? -21.116 -2.403 30.783 1.00 98.31 122 ALA A C 1
ATOM 1006 O O . ALA A 1 122 ? -20.689 -2.467 29.630 1.00 98.31 122 ALA A O 1
ATOM 1007 N N . ARG A 1 123 ? -21.297 -1.226 31.401 1.00 97.56 123 ARG A N 1
ATOM 1008 C CA . ARG A 1 123 ? -21.033 0.065 30.741 1.00 97.56 123 ARG A CA 1
ATOM 1009 C C . ARG A 1 123 ? -19.563 0.236 30.385 1.00 97.56 123 ARG A C 1
ATOM 1011 O O . ARG A 1 123 ? -19.240 0.687 29.291 1.00 97.56 123 ARG A O 1
ATOM 1018 N N . GLU A 1 124 ? -18.656 -0.121 31.290 1.00 97.81 124 GLU A N 1
ATOM 1019 C CA . GLU A 1 124 ? -17.225 -0.062 30.998 1.00 97.81 124 GLU A CA 1
ATOM 1020 C C . GLU A 1 124 ? -16.836 -1.026 29.873 1.00 97.81 124 GLU A C 1
ATOM 1022 O O . GLU A 1 124 ? -15.989 -0.691 29.048 1.00 97.81 124 GLU A O 1
ATOM 1027 N N . HIS A 1 125 ? -17.447 -2.211 29.808 1.00 98.12 125 HIS A N 1
ATOM 1028 C CA . HIS A 1 125 ? -17.218 -3.164 28.728 1.00 98.12 125 HIS A CA 1
ATOM 1029 C C . HIS A 1 125 ? -17.678 -2.611 27.374 1.00 98.12 125 HIS A C 1
ATOM 1031 O O . HIS A 1 125 ? -16.907 -2.643 26.416 1.00 98.12 125 HIS A O 1
ATOM 1037 N N . GLU A 1 126 ? -18.874 -2.022 27.298 1.00 97.81 126 GLU A N 1
ATOM 1038 C CA . GLU A 1 126 ? -19.367 -1.359 26.084 1.00 97.81 126 GLU A CA 1
ATOM 1039 C C . GLU A 1 126 ? -18.442 -0.222 25.629 1.00 97.81 126 GLU A C 1
ATOM 1041 O O . GLU A 1 126 ? -18.110 -0.126 24.444 1.00 97.81 126 GLU A O 1
ATOM 1046 N N . LEU A 1 127 ? -17.960 0.603 26.567 1.00 97.94 127 LEU A N 1
ATOM 1047 C CA . LEU A 1 127 ? -16.999 1.670 26.278 1.00 97.94 127 LEU A CA 1
ATOM 1048 C C . LEU A 1 127 ? -15.661 1.114 25.777 1.00 97.94 127 LEU A C 1
ATOM 1050 O O . LEU A 1 127 ? -15.114 1.628 24.802 1.00 97.94 127 LEU A O 1
ATOM 1054 N N . ARG A 1 128 ? -15.146 0.041 26.392 1.00 97.88 128 ARG A N 1
ATOM 1055 C CA . ARG A 1 128 ? -13.921 -0.638 25.937 1.00 97.88 128 ARG A CA 1
ATOM 1056 C C . ARG A 1 128 ? -14.087 -1.191 24.525 1.00 97.88 128 ARG A C 1
ATOM 1058 O O . ARG A 1 128 ? -13.198 -0.996 23.704 1.00 97.88 128 ARG A O 1
ATOM 1065 N N . LEU A 1 129 ? -15.223 -1.816 24.216 1.00 97.75 129 LEU A N 1
ATOM 1066 C CA . LEU A 1 129 ? -15.521 -2.308 22.868 1.00 97.75 129 LEU A CA 1
ATOM 1067 C C . LEU A 1 129 ? -15.645 -1.167 21.852 1.00 97.75 129 LEU A C 1
ATOM 1069 O O . LEU A 1 129 ? -15.180 -1.299 20.722 1.00 97.75 129 LEU A O 1
ATOM 1073 N N . ALA A 1 130 ? -16.269 -0.047 22.223 1.00 96.69 130 ALA A N 1
ATOM 1074 C CA . ALA A 1 130 ? -16.344 1.129 21.361 1.00 96.69 130 ALA A CA 1
ATOM 1075 C C . ALA A 1 130 ? -14.947 1.704 21.077 1.00 96.69 130 ALA A C 1
ATOM 1077 O O . ALA A 1 130 ? -14.608 1.926 19.918 1.00 96.69 130 ALA A O 1
ATOM 1078 N N . LEU A 1 131 ? -14.113 1.873 22.107 1.00 97.69 131 LEU A N 1
ATOM 1079 C CA . LEU A 1 131 ? -12.730 2.334 21.958 1.00 97.69 131 LEU A CA 1
ATOM 1080 C C . LEU A 1 131 ? -11.886 1.365 21.124 1.00 97.69 131 LEU A C 1
ATOM 1082 O O . LEU A 1 131 ? -11.154 1.821 20.251 1.00 97.69 131 LEU A O 1
ATOM 1086 N N . ALA A 1 132 ? -12.026 0.053 21.335 1.00 97.69 132 ALA A N 1
ATOM 1087 C CA . ALA A 1 132 ? -11.335 -0.963 20.546 1.00 97.69 132 ALA A CA 1
ATOM 1088 C C . ALA A 1 132 ? -11.711 -0.859 19.060 1.00 97.69 132 ALA A C 1
ATOM 1090 O O . ALA A 1 132 ? -10.823 -0.723 18.219 1.00 97.69 132 ALA A O 1
ATOM 1091 N N . ARG A 1 133 ? -13.012 -0.783 18.742 1.00 96.75 133 ARG A N 1
ATOM 1092 C CA . ARG A 1 133 ? -13.496 -0.580 17.364 1.00 96.75 133 ARG A CA 1
ATOM 1093 C C . ARG A 1 133 ? -12.983 0.721 16.753 1.00 96.75 133 ARG A C 1
ATOM 1095 O O . ARG A 1 133 ? -12.573 0.730 15.597 1.00 96.75 133 ARG A O 1
ATOM 1102 N N . HIS A 1 134 ? -12.986 1.818 17.511 1.00 97.75 134 HIS A N 1
ATOM 1103 C CA . HIS A 1 134 ? -12.447 3.090 17.030 1.00 97.75 134 HIS A CA 1
ATOM 1104 C C . HIS A 1 134 ? -10.936 3.018 16.788 1.00 97.75 134 HIS A C 1
ATOM 1106 O O . HIS A 1 134 ? -10.479 3.502 15.757 1.00 97.75 134 HIS A O 1
ATOM 1112 N N . SER A 1 135 ? -10.166 2.387 17.680 1.00 97.94 135 SER A N 1
ATOM 1113 C CA . SER A 1 135 ? -8.725 2.202 17.482 1.00 97.94 135 SER A CA 1
ATOM 1114 C C . SER A 1 135 ? -8.419 1.333 16.265 1.00 97.94 135 SER A C 1
ATOM 1116 O O . SER A 1 135 ? -7.586 1.717 15.452 1.00 97.94 135 SER A O 1
ATOM 1118 N N . GLU A 1 136 ? -9.147 0.230 16.077 1.00 97.50 136 GLU A N 1
ATOM 1119 C CA . GLU A 1 136 ? -8.995 -0.666 14.930 1.00 97.50 136 GLU A CA 1
ATOM 1120 C C . GLU A 1 136 ? -9.349 0.047 13.622 1.00 97.50 136 GLU A C 1
ATOM 1122 O O . GLU A 1 136 ? -8.602 -0.024 12.646 1.00 97.50 136 GLU A O 1
ATOM 1127 N N . HIS A 1 137 ? -10.438 0.820 13.618 1.00 98.19 137 HIS A N 1
ATOM 1128 C CA . HIS A 1 137 ? -10.820 1.631 12.468 1.00 98.19 137 HIS A CA 1
ATOM 1129 C C . HIS A 1 137 ? -9.756 2.679 12.118 1.00 98.19 137 HIS A C 1
ATOM 1131 O O . HIS A 1 137 ? -9.407 2.824 10.946 1.00 98.19 137 HIS A O 1
ATOM 1137 N N . LEU A 1 138 ? -9.207 3.387 13.112 1.00 98.44 138 LEU A N 1
ATOM 1138 C CA . LEU A 1 138 ? -8.123 4.349 12.898 1.00 98.44 138 LEU A CA 1
ATOM 1139 C C . LEU A 1 138 ? -6.865 3.663 12.357 1.00 98.44 138 LEU A C 1
ATOM 1141 O O . LEU A 1 138 ? -6.280 4.154 11.394 1.00 98.44 138 LEU A O 1
ATOM 1145 N N . SER A 1 139 ? -6.475 2.518 12.919 1.00 98.44 139 SER A N 1
ATOM 1146 C CA . SER A 1 139 ? -5.349 1.722 12.423 1.00 98.44 139 SER A CA 1
ATOM 1147 C C . SER A 1 139 ? -5.553 1.292 10.970 1.00 98.44 139 SER A C 1
ATOM 1149 O O . SER A 1 139 ? -4.653 1.481 10.155 1.00 98.44 139 SER A O 1
ATOM 1151 N N . HIS A 1 140 ? -6.743 0.800 10.616 1.00 98.56 140 HIS A N 1
ATOM 1152 C CA . HIS A 1 140 ? -7.072 0.419 9.244 1.00 98.56 140 HIS A CA 1
ATOM 1153 C C . HIS A 1 140 ? -7.053 1.622 8.290 1.00 98.56 140 HIS A C 1
ATOM 1155 O O . HIS A 1 140 ? -6.480 1.541 7.208 1.00 98.56 140 HIS A O 1
ATOM 1161 N N . MET A 1 141 ? -7.608 2.773 8.691 1.00 98.62 141 MET A N 1
ATOM 1162 C CA . MET A 1 141 ? -7.543 3.994 7.879 1.00 98.62 141 MET A CA 1
ATOM 1163 C C . MET A 1 141 ? -6.105 4.472 7.664 1.00 98.62 141 MET A C 1
ATOM 1165 O O . MET A 1 141 ? -5.755 4.857 6.549 1.00 98.62 141 MET A O 1
ATOM 1169 N N . LEU A 1 142 ? -5.262 4.434 8.699 1.00 98.19 142 LEU A N 1
ATOM 1170 C CA . LEU A 1 142 ? -3.844 4.778 8.580 1.00 98.19 142 LEU A CA 1
ATOM 1171 C C . LEU A 1 142 ? -3.105 3.805 7.659 1.00 98.19 142 LEU A C 1
ATOM 1173 O O . LEU A 1 142 ? -2.281 4.236 6.853 1.00 98.19 142 LEU A O 1
ATOM 1177 N N . GLN A 1 143 ? -3.423 2.513 7.736 1.00 98.44 143 GLN A N 1
ATOM 1178 C CA . GLN A 1 143 ? -2.850 1.501 6.858 1.00 98.44 143 GLN A CA 1
ATOM 1179 C C . GLN A 1 143 ? -3.267 1.717 5.399 1.00 98.44 143 GLN A C 1
ATOM 1181 O O . GLN A 1 143 ? -2.403 1.749 4.529 1.00 98.44 143 GLN A O 1
ATOM 1186 N N . LEU A 1 144 ? -4.548 1.984 5.135 1.00 98.62 144 LEU A N 1
ATOM 1187 C CA . LEU A 1 144 ? -5.028 2.317 3.792 1.00 98.62 144 LEU A CA 1
ATOM 1188 C C . LEU A 1 144 ? -4.369 3.585 3.238 1.00 98.62 144 LEU A C 1
ATOM 1190 O O . LEU A 1 144 ? -4.021 3.635 2.060 1.00 98.62 144 LEU A O 1
ATOM 1194 N N . GLN A 1 145 ? -4.181 4.619 4.065 1.00 98.00 145 GLN A N 1
ATOM 1195 C CA . GLN A 1 145 ? -3.462 5.826 3.644 1.00 98.00 145 GLN A CA 1
ATOM 1196 C C . GLN A 1 145 ? -2.002 5.515 3.317 1.00 98.00 145 GLN A C 1
ATOM 1198 O O . GLN A 1 145 ? -1.502 5.964 2.288 1.00 98.00 145 GLN A O 1
ATOM 1203 N N . LYS A 1 146 ? -1.330 4.708 4.145 1.00 98.06 146 LYS A N 1
ATOM 1204 C CA . LYS A 1 146 ? 0.038 4.257 3.885 1.00 98.06 146 LYS A CA 1
ATOM 1205 C C . LYS A 1 146 ? 0.129 3.482 2.569 1.00 98.06 146 LYS A C 1
ATOM 1207 O O . LYS A 1 146 ? 0.938 3.848 1.725 1.00 98.06 146 LYS A O 1
ATOM 1212 N N . GLU A 1 147 ? -0.726 2.485 2.362 1.00 98.19 147 GLU A N 1
ATOM 1213 C CA . GLU A 1 147 ? -0.767 1.678 1.134 1.00 98.19 147 GLU A CA 1
ATOM 1214 C C . GLU A 1 147 ? -1.064 2.542 -0.096 1.00 98.19 147 GLU A C 1
ATOM 1216 O O . GLU A 1 147 ? -0.427 2.385 -1.137 1.00 98.19 147 GLU A O 1
ATOM 1221 N N . LYS A 1 148 ? -1.976 3.515 0.023 1.00 98.31 148 LYS A N 1
ATOM 1222 C CA . LYS A 1 148 ? -2.262 4.472 -1.051 1.00 98.31 148 LYS A CA 1
ATOM 1223 C C . LYS A 1 148 ? -1.040 5.326 -1.388 1.00 98.31 148 LYS A C 1
ATOM 1225 O O . LYS A 1 148 ? -0.743 5.493 -2.569 1.00 98.31 148 LYS A O 1
ATOM 1230 N N . MET A 1 149 ? -0.334 5.849 -0.384 1.00 97.44 149 MET A N 1
ATOM 1231 C CA . MET A 1 149 ? 0.890 6.631 -0.591 1.00 97.44 149 MET A CA 1
ATOM 1232 C C . MET A 1 149 ? 1.991 5.771 -1.215 1.00 97.44 149 MET A C 1
ATOM 1234 O O . MET A 1 149 ? 2.599 6.182 -2.197 1.00 97.44 149 MET A O 1
ATOM 1238 N N . GLU A 1 150 ? 2.216 4.558 -0.707 1.00 98.19 150 GLU A N 1
ATOM 1239 C CA . GLU A 1 150 ? 3.186 3.609 -1.264 1.00 98.19 150 GLU A CA 1
ATOM 1240 C C . GLU A 1 150 ? 2.858 3.257 -2.715 1.00 98.19 150 GLU A C 1
ATOM 1242 O O . GLU A 1 150 ? 3.747 3.255 -3.565 1.00 98.19 150 GLU A O 1
ATOM 1247 N N . HIS A 1 151 ? 1.581 3.028 -3.028 1.00 98.38 151 HIS A N 1
ATOM 1248 C CA . HIS A 1 151 ? 1.139 2.778 -4.392 1.00 98.38 151 HIS A CA 1
ATOM 1249 C C . HIS A 1 151 ? 1.387 3.988 -5.300 1.00 98.38 151 HIS A C 1
ATOM 1251 O O . HIS A 1 151 ? 1.924 3.817 -6.392 1.00 98.38 151 HIS A O 1
ATOM 1257 N N . GLN A 1 152 ? 1.060 5.204 -4.847 1.00 98.38 152 GLN A N 1
ATOM 1258 C CA . GLN A 1 152 ? 1.314 6.441 -5.594 1.00 98.38 152 GLN A CA 1
ATOM 1259 C C . GLN A 1 152 ? 2.809 6.665 -5.841 1.00 98.38 152 GLN A C 1
ATOM 1261 O O . GLN A 1 152 ? 3.203 6.916 -6.979 1.00 98.38 152 GLN A O 1
ATOM 1266 N N . PHE A 1 153 ? 3.651 6.508 -4.817 1.00 97.94 153 PHE A N 1
ATOM 1267 C CA . PHE A 1 153 ? 5.102 6.633 -4.960 1.00 97.94 153 PHE A CA 1
ATOM 1268 C C . PHE A 1 153 ? 5.676 5.565 -5.888 1.00 97.94 153 PHE A C 1
ATOM 1270 O O . PHE A 1 153 ? 6.481 5.873 -6.763 1.00 97.94 153 PHE A O 1
ATOM 1277 N N . ALA A 1 154 ? 5.247 4.311 -5.741 1.00 98.25 154 ALA A N 1
ATOM 1278 C CA . ALA A 1 154 ? 5.710 3.229 -6.596 1.00 98.25 154 ALA A CA 1
ATOM 1279 C C . ALA A 1 154 ? 5.230 3.400 -8.045 1.00 98.25 154 ALA A C 1
ATOM 1281 O O . ALA A 1 154 ? 5.940 3.011 -8.969 1.00 98.25 154 ALA A O 1
ATOM 1282 N N . HIS A 1 155 ? 4.039 3.962 -8.264 1.00 98.12 155 HIS A N 1
ATOM 1283 C CA . HIS A 1 155 ? 3.546 4.306 -9.596 1.00 98.12 155 HIS A CA 1
ATOM 1284 C C . HIS A 1 155 ? 4.408 5.395 -10.233 1.00 98.12 155 HIS A C 1
ATOM 1286 O O . HIS A 1 155 ? 4.975 5.160 -11.294 1.00 98.12 155 HIS A O 1
ATOM 1292 N N . GLN A 1 156 ? 4.594 6.524 -9.544 1.00 98.31 156 GLN A N 1
ATOM 1293 C CA . GLN A 1 156 ? 5.425 7.633 -10.023 1.00 98.31 156 GLN A CA 1
ATOM 1294 C C . GLN A 1 156 ? 6.857 7.180 -10.321 1.00 98.31 156 GLN A C 1
ATOM 1296 O O . GLN A 1 156 ? 7.394 7.474 -11.384 1.00 98.31 156 GLN A O 1
ATOM 1301 N N . LEU A 1 157 ? 7.465 6.395 -9.425 1.00 98.50 157 LEU A N 1
ATOM 1302 C CA . LEU A 1 157 ? 8.812 5.872 -9.639 1.00 98.50 157 LEU A CA 1
ATOM 1303 C C . LEU A 1 157 ? 8.882 4.962 -10.870 1.00 98.50 157 LEU A C 1
ATOM 1305 O O . LEU A 1 157 ? 9.839 5.045 -11.634 1.00 98.50 157 LEU A O 1
ATOM 1309 N N . ARG A 1 158 ? 7.880 4.098 -11.081 1.00 98.19 158 ARG A N 1
ATOM 1310 C CA . ARG A 1 158 ? 7.820 3.239 -12.273 1.00 98.19 158 ARG A CA 1
ATOM 1311 C C . ARG A 1 158 ? 7.627 4.049 -13.547 1.00 98.19 158 ARG A C 1
ATOM 1313 O O . ARG A 1 158 ? 8.247 3.704 -14.544 1.00 98.19 158 ARG A O 1
ATOM 1320 N N . GLU A 1 159 ? 6.806 5.094 -13.520 1.00 98.38 159 GLU A N 1
ATOM 1321 C CA . GLU A 1 159 ? 6.603 5.978 -14.669 1.00 98.38 159 GLU A CA 1
ATOM 1322 C C . GLU A 1 159 ? 7.890 6.706 -15.052 1.00 98.38 159 GLU A C 1
ATOM 1324 O O . GLU A 1 159 ? 8.284 6.657 -16.214 1.00 98.38 159 GLU A O 1
ATOM 1329 N N . GLU A 1 160 ? 8.582 7.327 -14.093 1.00 97.94 160 GLU A N 1
ATOM 1330 C CA . GLU A 1 160 ? 9.853 8.010 -14.371 1.00 97.94 160 GLU A CA 1
ATOM 1331 C C . GLU A 1 160 ? 10.926 7.029 -14.851 1.00 97.94 160 GLU A C 1
ATOM 1333 O O . GLU A 1 160 ? 11.616 7.278 -15.838 1.00 97.94 160 GLU A O 1
ATOM 1338 N N . LEU A 1 161 ? 11.010 5.853 -14.228 1.00 98.44 161 LEU A N 1
ATOM 1339 C CA . LEU A 1 161 ? 11.942 4.813 -14.650 1.00 98.44 161 LEU A CA 1
ATOM 1340 C C . LEU A 1 161 ? 11.609 4.301 -16.062 1.00 98.44 161 LEU A C 1
ATOM 1342 O O . LEU A 1 161 ? 12.517 4.057 -16.854 1.00 98.44 161 LEU A O 1
ATOM 1346 N N . ALA A 1 162 ? 10.328 4.165 -16.410 1.00 97.38 162 ALA A N 1
ATOM 1347 C CA . ALA A 1 162 ? 9.902 3.781 -17.751 1.00 97.38 162 ALA A CA 1
ATOM 1348 C C . ALA A 1 162 ? 10.241 4.856 -18.795 1.00 97.38 162 ALA A C 1
ATOM 1350 O O . ALA A 1 162 ? 10.718 4.503 -19.871 1.00 97.38 162 ALA A O 1
ATOM 1351 N N . LYS A 1 163 ? 10.063 6.149 -18.483 1.00 97.75 163 LYS A N 1
ATOM 1352 C CA . LYS A 1 163 ? 10.462 7.255 -19.373 1.00 97.75 163 LYS A CA 1
ATOM 1353 C C . LYS A 1 163 ? 11.958 7.219 -19.664 1.00 97.75 163 LYS A C 1
ATOM 1355 O O . LYS A 1 163 ? 12.346 7.250 -20.829 1.00 97.75 163 LYS A O 1
ATOM 1360 N N . GLU A 1 164 ? 12.776 7.092 -18.622 1.00 97.62 164 GLU A N 1
ATOM 1361 C CA . GLU A 1 164 ? 14.228 6.984 -18.769 1.00 97.62 164 GLU A CA 1
ATOM 1362 C C . GLU A 1 164 ? 14.613 5.737 -19.572 1.00 97.62 164 GLU A C 1
ATOM 1364 O O . GLU A 1 164 ? 15.401 5.827 -20.511 1.00 97.62 164 GLU A O 1
ATOM 1369 N N . ARG A 1 165 ? 14.005 4.573 -19.294 1.00 97.88 165 ARG A N 1
ATOM 1370 C CA . ARG A 1 165 ? 14.243 3.348 -20.083 1.00 97.88 165 ARG A CA 1
ATOM 1371 C C . ARG A 1 165 ? 13.941 3.545 -21.561 1.00 97.88 165 ARG A C 1
ATOM 1373 O O . ARG A 1 165 ? 14.787 3.222 -22.387 1.00 97.88 165 ARG A O 1
ATOM 1380 N N . VAL A 1 166 ? 12.778 4.101 -21.890 1.00 97.88 166 VAL A N 1
ATOM 1381 C CA . VAL A 1 166 ? 12.378 4.354 -23.280 1.00 97.88 166 VAL A CA 1
ATOM 1382 C C . VAL A 1 166 ? 13.333 5.349 -23.949 1.00 97.88 166 VAL A C 1
ATOM 1384 O O . VAL A 1 166 ? 13.708 5.151 -25.104 1.00 97.88 166 VAL A O 1
ATOM 1387 N N . ALA A 1 167 ? 13.782 6.386 -23.234 1.00 98.00 167 ALA A N 1
ATOM 1388 C CA . ALA A 1 167 ? 14.762 7.342 -23.747 1.00 98.00 167 ALA A CA 1
ATOM 1389 C C . ALA A 1 167 ? 16.126 6.684 -24.026 1.00 98.00 167 ALA A C 1
ATOM 1391 O O . ALA A 1 167 ? 16.708 6.898 -25.094 1.00 98.00 167 ALA A O 1
ATOM 1392 N N . PHE A 1 168 ? 16.617 5.840 -23.113 1.00 98.12 168 PHE A N 1
ATOM 1393 C CA . PHE A 1 168 ? 17.858 5.086 -23.304 1.00 98.12 168 PHE A CA 1
ATOM 1394 C C . PHE A 1 168 ? 17.753 4.070 -24.444 1.00 98.12 168 PHE A C 1
ATOM 1396 O O . PHE A 1 168 ? 18.668 3.978 -25.259 1.00 98.12 168 PHE A O 1
ATOM 1403 N N . GLU A 1 169 ? 16.643 3.340 -24.551 1.00 98.12 169 GLU A N 1
ATOM 1404 C CA . GLU A 1 169 ? 16.398 2.407 -25.656 1.00 98.12 169 GLU A CA 1
ATOM 1405 C C . GLU A 1 169 ? 16.361 3.136 -27.004 1.00 98.12 169 GLU A C 1
ATOM 1407 O O . GLU A 1 169 ? 17.007 2.701 -27.959 1.00 98.12 169 GLU A O 1
ATOM 1412 N N . ALA A 1 170 ? 15.697 4.293 -27.081 1.00 97.62 170 ALA A N 1
ATOM 1413 C CA . ALA A 1 170 ? 15.692 5.121 -28.284 1.00 97.62 170 ALA A CA 1
ATOM 1414 C C . ALA A 1 170 ? 17.104 5.606 -28.659 1.00 97.62 170 ALA A C 1
ATOM 1416 O O . ALA A 1 170 ? 17.473 5.582 -29.837 1.00 97.62 170 ALA A O 1
ATOM 1417 N N . ALA A 1 171 ? 17.918 5.999 -27.672 1.00 98.12 171 ALA A N 1
ATOM 1418 C CA . ALA A 1 171 ? 19.310 6.381 -27.895 1.00 98.12 171 ALA A CA 1
ATOM 1419 C C . ALA A 1 171 ? 20.161 5.200 -28.396 1.00 98.12 171 ALA A C 1
ATOM 1421 O O . ALA A 1 171 ? 20.914 5.365 -29.357 1.00 98.12 171 ALA A O 1
ATOM 1422 N N . LEU A 1 172 ? 20.000 4.004 -27.814 1.00 98.56 172 LEU A N 1
ATOM 1423 C CA . LEU A 1 172 ? 20.687 2.781 -28.247 1.00 98.56 172 LEU A CA 1
ATOM 1424 C C . LEU A 1 172 ? 20.313 2.392 -29.678 1.00 98.56 172 LEU A C 1
ATOM 1426 O O . LEU A 1 172 ? 21.199 2.102 -30.482 1.00 98.56 172 LEU A O 1
ATOM 1430 N N . ILE A 1 173 ? 19.027 2.445 -30.031 1.00 98.00 173 ILE A N 1
ATOM 1431 C CA . ILE A 1 173 ? 18.566 2.220 -31.408 1.00 98.00 173 ILE A CA 1
ATOM 1432 C C . ILE A 1 173 ? 19.183 3.267 -32.344 1.00 98.00 173 ILE A C 1
ATOM 1434 O O . ILE A 1 173 ? 19.666 2.924 -33.422 1.00 98.00 173 ILE A O 1
ATOM 1438 N N . GLY A 1 174 ? 19.222 4.538 -31.935 1.00 98.12 174 GLY A N 1
ATOM 1439 C CA . GLY A 1 174 ? 19.862 5.606 -32.703 1.00 98.12 174 GLY A CA 1
ATOM 1440 C C . GLY A 1 174 ? 21.359 5.369 -32.928 1.00 98.12 174 GLY A C 1
ATOM 1441 O O . GLY A 1 174 ? 21.863 5.588 -34.028 1.00 98.12 174 GLY A O 1
ATOM 1442 N N . TRP A 1 175 ? 22.089 4.900 -31.915 1.00 98.12 175 TRP A N 1
ATOM 1443 C CA . TRP A 1 175 ? 23.509 4.557 -32.040 1.00 98.12 175 TRP A CA 1
ATOM 1444 C C . TRP A 1 175 ? 23.736 3.325 -32.907 1.00 98.12 175 TRP A C 1
ATOM 1446 O O . TRP A 1 175 ? 24.630 3.351 -33.744 1.00 98.12 175 TRP A O 1
ATOM 1456 N N . THR A 1 176 ? 22.890 2.306 -32.768 1.00 98.12 176 THR A N 1
ATOM 1457 C CA . THR A 1 176 ? 22.939 1.087 -33.586 1.00 98.12 176 THR A CA 1
ATOM 1458 C C . THR A 1 176 ? 22.739 1.421 -35.061 1.00 98.1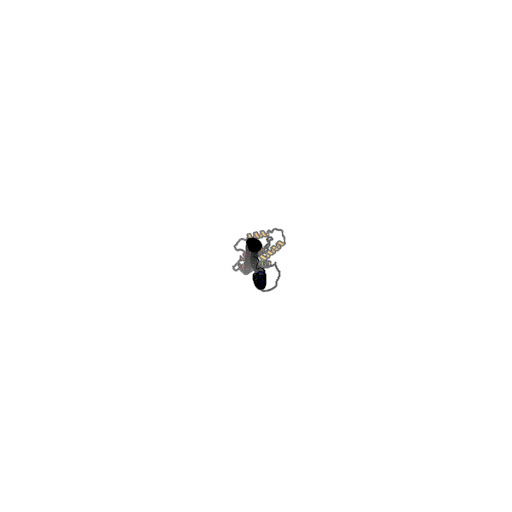2 176 THR A C 1
ATOM 1460 O O . THR A 1 176 ? 23.555 1.030 -35.881 1.00 98.12 176 THR A O 1
ATOM 1463 N N . LYS A 1 177 ? 21.750 2.260 -35.394 1.00 97.56 177 LYS A N 1
ATOM 1464 C CA . LYS A 1 177 ? 21.532 2.729 -36.774 1.00 97.56 177 LYS A CA 1
ATOM 1465 C C . LYS A 1 177 ? 22.703 3.534 -37.328 1.00 97.56 177 LYS A C 1
ATOM 1467 O O . LYS A 1 177 ? 23.029 3.422 -38.502 1.00 97.56 177 LYS A O 1
ATOM 1472 N N . ARG A 1 178 ? 23.338 4.378 -36.503 1.00 98.00 178 ARG A N 1
ATOM 1473 C CA . ARG A 1 178 ? 24.550 5.100 -36.928 1.00 98.00 178 ARG A CA 1
ATOM 1474 C C . ARG A 1 178 ? 25.716 4.145 -37.167 1.00 98.00 178 ARG A C 1
ATOM 1476 O O . ARG A 1 178 ? 26.491 4.392 -38.078 1.00 98.00 178 ARG A O 1
ATOM 1483 N N . MET A 1 179 ? 25.840 3.093 -36.360 1.00 97.94 179 MET A N 1
ATOM 1484 C CA . MET A 1 179 ? 26.861 2.063 -36.536 1.00 97.94 179 MET A CA 1
ATOM 1485 C C . MET A 1 179 ? 26.624 1.264 -37.820 1.00 97.94 179 MET A C 1
ATOM 1487 O O . MET A 1 179 ? 27.548 1.137 -38.608 1.00 97.94 179 MET A O 1
ATOM 1491 N N . GLU A 1 180 ? 25.389 0.830 -38.066 1.00 96.88 180 GLU A N 1
ATOM 1492 C CA . GLU A 1 180 ? 24.974 0.141 -39.296 1.00 96.88 180 GLU A CA 1
ATOM 1493 C C . GLU A 1 180 ? 25.234 1.012 -40.535 1.00 96.88 180 GLU A C 1
ATOM 1495 O O . GLU A 1 180 ? 25.849 0.565 -41.491 1.00 96.88 180 GLU A O 1
ATOM 1500 N N . ALA A 1 181 ? 24.911 2.309 -40.481 1.00 96.44 181 ALA A N 1
ATOM 1501 C CA . ALA A 1 181 ? 25.234 3.229 -41.572 1.00 96.44 181 ALA A CA 1
ATOM 1502 C C . ALA A 1 181 ? 26.750 3.389 -41.803 1.00 96.44 181 ALA A C 1
ATOM 1504 O O . ALA A 1 181 ? 27.186 3.600 -42.933 1.00 96.44 181 ALA A O 1
ATOM 1505 N N . ILE A 1 182 ? 27.568 3.328 -40.744 1.00 96.50 182 ILE A N 1
ATOM 1506 C CA . ILE A 1 182 ? 29.032 3.338 -40.879 1.00 96.50 182 ILE A CA 1
ATOM 1507 C C . ILE A 1 182 ? 29.512 2.017 -41.486 1.00 96.50 182 ILE A C 1
ATOM 1509 O O . ILE A 1 182 ? 30.390 2.048 -42.344 1.00 96.50 182 ILE A O 1
ATOM 1513 N N . GLU A 1 183 ? 28.944 0.889 -41.066 1.00 96.81 183 GLU A N 1
ATOM 1514 C CA . GLU A 1 183 ? 29.226 -0.440 -41.612 1.00 96.81 183 GLU A CA 1
ATOM 1515 C C . GLU A 1 183 ? 28.913 -0.491 -43.114 1.00 96.81 183 GLU A C 1
ATOM 1517 O O . GLU A 1 183 ? 29.814 -0.784 -43.895 1.00 96.81 183 GLU A O 1
ATOM 1522 N N . ASP A 1 184 ? 27.736 -0.026 -43.543 1.00 95.69 184 ASP A N 1
ATOM 1523 C CA . ASP A 1 184 ? 27.352 0.080 -44.959 1.00 95.69 184 ASP A CA 1
ATOM 1524 C C . ASP A 1 184 ? 28.328 0.949 -45.775 1.00 95.69 184 ASP A C 1
ATOM 1526 O O . ASP A 1 184 ? 28.689 0.625 -46.910 1.00 95.69 184 ASP A O 1
ATOM 1530 N N . VAL A 1 185 ? 28.780 2.076 -45.209 1.00 96.62 185 VAL A N 1
ATOM 1531 C CA . VAL A 1 185 ? 29.768 2.954 -45.861 1.00 96.62 185 VAL A CA 1
ATOM 1532 C C . VAL A 1 185 ? 31.132 2.268 -45.966 1.00 96.62 185 VAL A C 1
ATOM 1534 O O . VAL A 1 185 ? 31.827 2.436 -46.974 1.00 96.62 185 VAL A O 1
ATOM 1537 N N . ILE A 1 186 ? 31.537 1.514 -44.943 1.00 96.44 186 ILE A N 1
ATOM 1538 C CA . ILE A 1 186 ? 32.795 0.761 -44.940 1.00 96.44 186 ILE A CA 1
ATOM 1539 C C . ILE A 1 186 ? 32.737 -0.372 -45.966 1.00 96.44 186 ILE A C 1
ATOM 1541 O O . ILE A 1 186 ? 33.674 -0.493 -46.757 1.00 96.44 186 ILE A O 1
ATOM 1545 N N . ASP A 1 187 ? 31.648 -1.136 -46.017 1.00 94.75 187 ASP A N 1
ATOM 1546 C CA . ASP A 1 187 ? 31.447 -2.215 -46.988 1.00 94.75 187 ASP A CA 1
ATOM 1547 C C . ASP A 1 187 ? 31.402 -1.671 -48.419 1.00 94.75 187 ASP A C 1
ATOM 1549 O O . ASP A 1 187 ? 32.120 -2.153 -49.301 1.00 94.75 187 ASP A O 1
ATOM 1553 N N . GLY A 1 188 ? 30.670 -0.574 -48.641 1.00 93.00 188 GLY A N 1
ATOM 1554 C CA . GLY A 1 188 ? 30.661 0.124 -49.925 1.00 93.00 188 GLY A CA 1
ATOM 1555 C C . GLY A 1 188 ? 32.057 0.596 -50.346 1.00 93.00 188 GLY A C 1
ATOM 1556 O O . GLY A 1 188 ? 32.441 0.466 -51.512 1.00 93.00 188 GLY A O 1
ATOM 1557 N N . ARG A 1 189 ? 32.869 1.099 -49.406 1.00 93.50 189 ARG A N 1
ATOM 1558 C CA . ARG A 1 189 ? 34.264 1.471 -49.682 1.00 93.50 189 ARG A CA 1
ATOM 1559 C C . ARG A 1 189 ? 35.137 0.251 -49.976 1.00 93.50 189 ARG A C 1
ATOM 1561 O O . ARG A 1 189 ? 35.962 0.326 -50.885 1.00 93.50 189 ARG A O 1
ATOM 1568 N N . ALA A 1 190 ? 34.957 -0.853 -49.256 1.00 94.69 190 ALA A N 1
ATOM 1569 C CA . ALA A 1 190 ? 35.693 -2.090 -49.491 1.00 94.69 190 ALA A CA 1
ATOM 1570 C C . ALA A 1 190 ? 35.433 -2.639 -50.907 1.00 94.69 190 ALA A C 1
ATOM 1572 O O . ALA A 1 190 ? 36.377 -3.046 -51.592 1.00 94.69 190 ALA A O 1
ATOM 1573 N N . ASP A 1 191 ? 34.188 -2.573 -51.387 1.00 92.19 191 ASP A N 1
ATOM 1574 C CA . ASP A 1 191 ? 33.834 -2.943 -52.760 1.00 92.19 191 ASP A CA 1
ATOM 1575 C C . ASP A 1 191 ? 34.450 -2.005 -53.808 1.00 92.19 191 ASP A C 1
ATOM 1577 O O . ASP A 1 191 ? 34.980 -2.467 -54.824 1.00 92.19 191 ASP A O 1
ATOM 1581 N N . LEU A 1 192 ? 34.446 -0.691 -53.562 1.00 89.62 192 LEU A N 1
ATOM 1582 C CA . LEU A 1 192 ? 35.109 0.275 -54.445 1.00 89.62 192 LEU A CA 1
ATOM 1583 C C . LEU A 1 192 ? 36.624 0.047 -54.512 1.00 89.62 192 LEU A C 1
ATOM 1585 O O . LEU A 1 192 ? 37.196 0.095 -55.602 1.00 89.62 192 LEU A O 1
ATOM 1589 N N . ASP A 1 193 ? 37.268 -0.235 -53.381 1.00 92.56 193 ASP A N 1
ATOM 1590 C CA . ASP A 1 193 ? 38.701 -0.527 -53.323 1.00 92.56 193 ASP A CA 1
ATOM 1591 C C . ASP A 1 193 ? 39.032 -1.848 -54.037 1.00 92.56 193 ASP A C 1
ATOM 1593 O O . ASP A 1 193 ? 40.078 -1.959 -54.683 1.00 92.56 193 ASP A O 1
ATOM 1597 N N . ARG A 1 194 ? 38.137 -2.845 -53.987 1.00 92.75 194 ARG A N 1
ATOM 1598 C CA . ARG A 1 194 ? 38.270 -4.081 -54.773 1.00 92.75 194 ARG A CA 1
ATOM 1599 C C . ARG A 1 194 ? 38.222 -3.799 -56.275 1.00 92.75 194 ARG A C 1
ATOM 1601 O O . ARG A 1 194 ? 39.130 -4.217 -56.991 1.00 92.75 194 ARG A O 1
ATOM 1608 N N . LEU A 1 195 ? 37.229 -3.043 -56.743 1.00 88.31 195 LEU A N 1
ATOM 1609 C CA . LEU A 1 195 ? 37.117 -2.666 -58.159 1.00 88.31 195 LEU A CA 1
ATOM 1610 C C . LEU A 1 195 ? 38.296 -1.804 -58.628 1.00 88.31 195 LEU A C 1
ATOM 1612 O O . LEU A 1 195 ? 38.779 -1.976 -59.748 1.00 88.31 195 LEU A O 1
ATOM 1616 N N . ALA A 1 196 ? 38.788 -0.900 -57.777 1.00 84.69 196 ALA A N 1
ATOM 1617 C CA . ALA A 1 196 ? 39.969 -0.095 -58.069 1.00 84.69 196 ALA A CA 1
ATOM 1618 C C . ALA A 1 196 ? 41.224 -0.968 -58.214 1.00 84.69 196 ALA A C 1
ATOM 1620 O O . ALA A 1 196 ? 41.996 -0.769 -59.148 1.00 84.69 196 ALA A O 1
ATOM 1621 N N . LYS A 1 197 ? 41.408 -1.977 -57.350 1.00 89.62 197 LYS A N 1
ATOM 1622 C CA . LYS A 1 197 ? 42.509 -2.949 -57.476 1.00 89.62 197 LYS A CA 1
ATOM 1623 C C . LYS A 1 197 ? 42.414 -3.761 -58.767 1.00 89.62 197 LYS A C 1
ATOM 1625 O O . LYS A 1 197 ? 43.430 -3.965 -59.426 1.00 89.62 197 LYS A O 1
ATOM 1630 N N . GLU A 1 198 ? 41.214 -4.190 -59.159 1.00 89.56 198 GLU A N 1
ATOM 1631 C CA . GLU A 1 198 ? 40.998 -4.874 -60.441 1.00 89.56 198 GLU A CA 1
ATOM 1632 C C . GLU A 1 198 ? 41.385 -3.972 -61.624 1.00 89.56 198 GLU A C 1
ATOM 1634 O O . GLU A 1 198 ? 42.173 -4.385 -62.478 1.00 89.56 198 GLU A O 1
ATOM 1639 N N . ALA A 1 199 ? 40.911 -2.723 -61.648 1.00 85.56 199 ALA A N 1
ATOM 1640 C CA . ALA A 1 199 ? 41.256 -1.751 -62.687 1.00 85.56 199 ALA A CA 1
ATOM 1641 C C . ALA A 1 199 ? 42.765 -1.454 -62.731 1.00 85.56 199 ALA A C 1
ATOM 1643 O O . ALA A 1 199 ? 43.360 -1.461 -63.807 1.00 85.56 199 ALA A O 1
ATOM 1644 N N . GLN A 1 200 ? 43.409 -1.283 -61.573 1.00 85.69 200 GLN A N 1
ATOM 1645 C CA . GLN A 1 200 ? 44.860 -1.100 -61.473 1.00 85.69 200 GLN A CA 1
ATOM 1646 C C . GLN A 1 200 ? 45.630 -2.309 -62.009 1.00 85.69 200 GLN A C 1
ATOM 1648 O O . GLN A 1 200 ? 46.603 -2.139 -62.740 1.00 85.69 200 GLN A O 1
ATOM 1653 N N . SER A 1 201 ? 45.194 -3.533 -61.695 1.00 91.00 201 SER A N 1
ATOM 1654 C CA . SER A 1 201 ? 45.835 -4.747 -62.213 1.00 91.00 201 SER A CA 1
ATOM 1655 C C . SER A 1 201 ? 45.736 -4.847 -63.741 1.00 91.00 201 SER A C 1
ATOM 1657 O O . SER A 1 201 ? 46.710 -5.209 -64.407 1.00 91.00 201 SER A O 1
ATOM 1659 N N . LEU A 1 202 ? 44.591 -4.455 -64.312 1.00 88.56 202 LEU A N 1
ATOM 1660 C CA . LEU A 1 202 ? 44.387 -4.377 -65.757 1.00 88.56 202 LEU A CA 1
ATOM 1661 C C . LEU A 1 202 ? 45.259 -3.289 -66.383 1.00 88.56 202 LEU A C 1
ATOM 1663 O O . LEU A 1 202 ? 45.882 -3.541 -67.412 1.00 88.56 202 LEU A O 1
ATOM 1667 N N . TRP A 1 203 ? 45.347 -2.115 -65.755 1.00 88.25 203 TRP A N 1
ATOM 1668 C CA . TRP A 1 203 ? 46.204 -1.025 -66.215 1.00 88.25 203 TRP A CA 1
ATOM 1669 C C . TRP A 1 203 ? 47.675 -1.441 -66.241 1.00 88.25 203 TRP A C 1
ATOM 1671 O O . TRP A 1 203 ? 48.313 -1.319 -67.280 1.00 88.25 203 TRP A O 1
ATOM 1681 N N . LEU A 1 204 ? 48.188 -2.034 -65.159 1.00 86.81 204 LEU A N 1
ATOM 1682 C CA . LEU A 1 204 ? 49.555 -2.565 -65.110 1.00 86.81 204 LEU A CA 1
ATOM 1683 C C . LEU A 1 204 ? 49.795 -3.635 -66.181 1.00 86.81 204 LEU A C 1
ATOM 1685 O O . LEU A 1 204 ? 50.861 -3.668 -66.789 1.00 86.81 204 LEU A O 1
ATOM 1689 N N . SER A 1 205 ? 48.800 -4.485 -66.449 1.00 87.00 205 SER A N 1
ATOM 1690 C CA . SER A 1 205 ? 48.878 -5.484 -67.522 1.00 87.00 205 SER A CA 1
ATOM 1691 C C . SER A 1 205 ? 48.945 -4.828 -68.906 1.00 87.00 205 SER A C 1
ATOM 1693 O O . SER A 1 205 ? 49.733 -5.252 -69.752 1.00 87.00 205 SER A O 1
ATOM 1695 N N . CYS A 1 206 ? 48.154 -3.776 -69.134 1.00 81.62 206 CYS A N 1
ATOM 1696 C CA . CYS A 1 206 ? 48.163 -3.006 -70.378 1.00 81.62 206 CYS A CA 1
ATOM 1697 C C . CYS A 1 206 ? 49.468 -2.223 -70.554 1.00 81.62 206 CYS A C 1
ATOM 1699 O O . CYS A 1 206 ? 50.007 -2.201 -71.654 1.00 81.62 206 CYS A O 1
ATOM 1701 N N . GLU A 1 207 ? 50.008 -1.634 -69.489 1.00 80.38 207 GLU A N 1
ATOM 1702 C CA . GLU A 1 207 ? 51.271 -0.894 -69.514 1.00 80.38 207 GLU A CA 1
ATOM 1703 C C . GLU A 1 207 ? 52.466 -1.828 -69.728 1.00 80.38 207 GLU A C 1
ATOM 1705 O O . GLU A 1 207 ? 53.342 -1.550 -70.544 1.00 80.38 207 GLU A O 1
ATOM 1710 N N . ALA A 1 208 ? 52.476 -2.996 -69.077 1.00 80.69 208 ALA A N 1
ATOM 1711 C CA . ALA A 1 208 ? 53.477 -4.028 -69.329 1.00 80.69 208 ALA A CA 1
ATOM 1712 C C . ALA A 1 208 ? 53.430 -4.511 -70.789 1.00 80.69 208 ALA A C 1
ATOM 1714 O O . ALA A 1 208 ? 54.475 -4.703 -71.417 1.00 80.69 208 ALA A O 1
ATOM 1715 N N . LEU A 1 209 ? 52.228 -4.672 -71.354 1.00 75.81 209 LEU A N 1
ATOM 1716 C CA . LEU A 1 209 ? 52.046 -4.995 -72.768 1.00 75.81 209 LEU A CA 1
ATOM 1717 C C . LEU A 1 209 ? 52.529 -3.855 -73.676 1.00 75.81 209 LEU A C 1
ATOM 1719 O O . LEU A 1 209 ? 53.252 -4.118 -74.633 1.00 75.81 209 LEU A O 1
ATOM 1723 N N . ALA A 1 210 ? 52.178 -2.606 -73.374 1.00 73.19 210 ALA A N 1
ATOM 1724 C CA . ALA A 1 210 ? 52.600 -1.434 -74.134 1.00 73.19 210 ALA A CA 1
ATOM 1725 C C . ALA A 1 210 ? 54.126 -1.268 -74.112 1.00 73.19 210 ALA A C 1
ATOM 1727 O O . ALA A 1 210 ? 54.724 -1.033 -75.160 1.00 73.19 210 ALA A O 1
ATOM 1728 N N . CYS A 1 211 ? 54.777 -1.471 -72.966 1.00 71.44 211 CYS A N 1
ATOM 1729 C CA . CYS A 1 211 ? 56.236 -1.523 -72.855 1.00 71.44 211 CYS A CA 1
ATOM 1730 C C . CYS A 1 211 ? 56.835 -2.655 -73.709 1.00 71.44 211 CYS A C 1
ATOM 1732 O O . CYS A 1 211 ? 57.855 -2.479 -74.384 1.00 71.44 211 CYS A O 1
ATOM 1734 N N . ARG A 1 212 ? 56.194 -3.831 -73.728 1.00 67.06 212 ARG A N 1
ATOM 1735 C CA . ARG A 1 212 ? 56.634 -4.959 -74.562 1.00 67.06 212 ARG A CA 1
ATOM 1736 C C . ARG A 1 212 ? 56.470 -4.677 -76.056 1.00 67.06 212 ARG A C 1
ATOM 1738 O O . ARG A 1 212 ? 57.319 -5.074 -76.842 1.00 67.06 212 ARG A O 1
ATOM 1745 N N . LEU A 1 213 ? 55.421 -3.965 -76.451 1.00 59.72 213 LEU A N 1
ATOM 1746 C CA . LEU A 1 213 ? 55.207 -3.546 -77.836 1.00 59.72 213 LEU A CA 1
ATOM 1747 C C . LEU A 1 213 ? 56.181 -2.440 -78.259 1.00 59.72 213 LEU A C 1
ATOM 1749 O O . LEU A 1 213 ? 56.718 -2.504 -79.356 1.00 59.72 213 LEU A O 1
ATOM 1753 N N . HIS A 1 214 ? 56.484 -1.475 -77.388 1.00 58.38 214 HIS A N 1
ATOM 1754 C CA . HIS A 1 214 ? 57.503 -0.458 -77.675 1.00 58.38 214 HIS A CA 1
ATOM 1755 C C . HIS A 1 214 ? 58.915 -1.053 -77.804 1.00 58.38 214 HIS A C 1
ATOM 1757 O O . HIS A 1 214 ? 59.736 -0.519 -78.544 1.00 58.38 214 HIS A O 1
ATOM 1763 N N . SER A 1 215 ? 59.207 -2.170 -77.127 1.00 52.09 215 SER A N 1
ATOM 1764 C CA . SER A 1 215 ? 60.483 -2.891 -77.285 1.00 52.09 215 SER A CA 1
ATOM 1765 C C . SER A 1 215 ? 60.504 -3.854 -78.479 1.00 52.09 215 SER A C 1
ATOM 1767 O O . SER A 1 215 ? 61.572 -4.103 -79.036 1.00 52.09 215 SER A O 1
ATOM 1769 N N . VAL A 1 216 ? 59.346 -4.351 -78.922 1.00 48.50 216 VAL A N 1
ATOM 1770 C CA . VAL A 1 216 ? 59.189 -5.150 -80.146 1.00 48.50 216 VAL A CA 1
ATOM 1771 C C . VAL A 1 216 ? 58.735 -4.228 -81.276 1.00 48.50 216 VAL A C 1
ATOM 1773 O O . VAL A 1 216 ? 57.608 -4.284 -81.761 1.00 48.50 216 VAL A O 1
ATOM 1776 N N . SER A 1 217 ? 59.649 -3.368 -81.724 1.00 45.47 217 SER A N 1
ATOM 1777 C CA . SER A 1 217 ? 59.588 -2.926 -83.117 1.00 45.47 217 SER A CA 1
ATOM 1778 C C . SER A 1 217 ? 59.809 -4.148 -84.024 1.00 45.47 217 SER A C 1
ATOM 1780 O O . SER A 1 217 ? 60.425 -5.128 -83.584 1.00 45.47 217 SER A O 1
ATOM 1782 N N . PRO A 1 218 ? 59.305 -4.150 -85.266 1.00 41.34 218 PRO A N 1
ATOM 1783 C CA . PRO A 1 218 ? 59.433 -5.289 -86.159 1.00 41.34 218 PRO A CA 1
ATOM 1784 C C . PRO A 1 218 ? 60.896 -5.401 -86.600 1.00 41.34 218 PRO A C 1
ATOM 1786 O O . PRO A 1 218 ? 61.366 -4.781 -87.549 1.00 41.34 218 PRO A O 1
ATOM 1789 N N . SER A 1 219 ? 61.669 -6.132 -85.812 1.00 40.72 219 SER A N 1
ATOM 1790 C CA . SER A 1 219 ? 63.018 -6.526 -86.155 1.00 40.72 219 SER A CA 1
ATOM 1791 C C . SER A 1 219 ? 62.909 -7.912 -86.764 1.00 40.72 219 SER A C 1
ATOM 1793 O O . SER A 1 219 ? 62.657 -8.903 -86.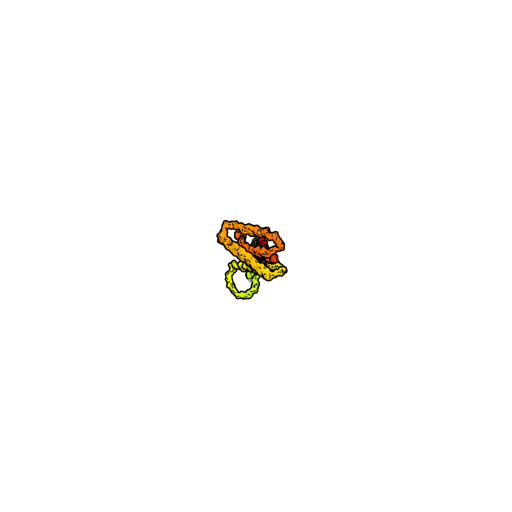069 1.00 40.72 219 SER A O 1
ATOM 1795 N N . MET A 1 220 ? 63.074 -7.982 -88.085 1.00 35.50 220 MET A N 1
ATOM 1796 C CA . MET A 1 220 ? 63.388 -9.241 -88.741 1.00 35.50 220 MET A CA 1
ATOM 1797 C C . MET A 1 220 ? 64.588 -9.877 -88.032 1.00 35.50 220 MET A C 1
ATOM 1799 O O . MET A 1 220 ? 65.656 -9.281 -87.903 1.00 35.50 220 MET A O 1
ATOM 1803 N N . LYS A 1 221 ? 64.385 -11.113 -87.570 1.00 35.75 221 LYS A N 1
ATOM 1804 C CA . LYS A 1 221 ? 65.392 -11.943 -86.913 1.00 35.75 221 LYS A CA 1
ATOM 1805 C C . LYS A 1 221 ? 66.611 -12.117 -87.823 1.00 35.75 221 LYS A C 1
ATOM 1807 O O . LYS A 1 221 ? 66.529 -12.811 -88.832 1.00 35.75 221 LYS A O 1
ATOM 1812 N N . SER A 1 222 ? 67.766 -11.630 -87.386 1.00 33.47 222 SER A N 1
ATOM 1813 C CA . SER A 1 222 ? 69.031 -12.323 -87.626 1.00 33.47 222 SER A CA 1
ATOM 1814 C C . SER A 1 222 ? 69.601 -12.728 -86.275 1.00 33.47 222 SER A C 1
ATOM 1816 O O . SER A 1 222 ? 69.822 -11.885 -85.408 1.00 33.47 222 SER A O 1
ATOM 1818 N N . HIS A 1 223 ? 69.795 -14.030 -86.088 1.00 30.92 223 HIS A N 1
ATOM 1819 C CA . HIS A 1 223 ? 70.491 -14.597 -84.942 1.00 30.92 223 HIS A CA 1
ATOM 1820 C C . HIS A 1 223 ? 71.836 -13.889 -84.723 1.00 30.92 223 HIS A C 1
ATOM 1822 O O . HIS A 1 223 ? 72.699 -13.956 -85.589 1.00 30.92 223 HIS A O 1
ATOM 1828 N N . HIS A 1 224 ? 72.000 -13.213 -83.586 1.00 33.44 224 HIS A N 1
ATOM 1829 C CA . HIS A 1 224 ? 73.002 -13.524 -82.561 1.00 33.44 224 HIS A CA 1
ATOM 1830 C C . HIS A 1 224 ? 72.862 -12.548 -81.377 1.00 33.44 224 HIS A C 1
ATOM 1832 O O . HIS A 1 224 ? 72.800 -11.334 -81.540 1.00 33.44 224 HIS A O 1
ATOM 1838 N N . GLU A 1 225 ? 72.776 -13.129 -80.181 1.00 30.11 225 GLU A N 1
ATOM 1839 C CA . GLU A 1 225 ? 72.830 -12.493 -78.857 1.00 30.11 225 GLU A CA 1
ATOM 1840 C C . GLU A 1 225 ? 74.200 -11.788 -78.673 1.00 30.11 225 GLU A C 1
ATOM 1842 O O . GLU A 1 225 ? 75.176 -12.185 -79.298 1.00 30.11 225 GLU A O 1
ATOM 1847 N N . THR A 1 226 ? 74.445 -10.759 -77.861 1.00 31.02 226 THR A N 1
ATOM 1848 C CA . THR A 1 226 ? 73.968 -10.338 -76.536 1.00 31.02 226 THR A CA 1
ATOM 1849 C C . THR A 1 226 ? 74.374 -8.864 -76.331 1.00 31.02 226 THR A C 1
ATOM 1851 O O . THR A 1 226 ? 75.378 -8.427 -76.894 1.00 31.02 226 THR A O 1
ATOM 1854 N N . LYS A 1 227 ? 73.659 -8.164 -75.433 1.00 30.06 227 LYS A N 1
ATOM 1855 C CA . LYS A 1 227 ? 74.164 -7.331 -74.310 1.00 30.06 227 LYS A CA 1
ATOM 1856 C C . LYS A 1 227 ? 73.450 -5.968 -74.176 1.00 30.06 227 LYS A C 1
ATOM 1858 O O . LYS A 1 227 ? 73.677 -5.036 -74.938 1.00 30.06 227 LYS A O 1
ATOM 1863 N N . SER A 1 228 ? 72.592 -5.924 -73.158 1.00 32.09 228 SER A N 1
ATOM 1864 C CA . SER A 1 228 ? 72.069 -4.791 -72.372 1.00 32.09 228 SER A CA 1
ATOM 1865 C C . SER A 1 228 ? 73.170 -3.769 -72.017 1.00 32.09 228 SER A C 1
ATOM 1867 O O . SER A 1 228 ? 74.333 -4.150 -71.921 1.00 32.09 228 SER A O 1
ATOM 1869 N N . ASP A 1 229 ? 72.962 -2.475 -71.776 1.00 33.09 229 ASP A N 1
ATOM 1870 C CA . ASP A 1 229 ? 71.800 -1.621 -71.504 1.00 33.09 229 ASP A CA 1
ATOM 1871 C C . ASP A 1 229 ? 72.149 -0.181 -71.938 1.00 33.09 229 ASP A C 1
ATOM 1873 O O . ASP A 1 229 ? 73.320 0.153 -72.128 1.00 33.09 229 ASP A O 1
ATOM 1877 N N . SER A 1 230 ? 71.135 0.692 -71.973 1.00 33.19 230 SER A N 1
ATOM 1878 C CA . SER A 1 230 ? 71.217 2.166 -72.009 1.00 33.19 230 SER A CA 1
ATOM 1879 C C . SER A 1 230 ? 71.495 2.843 -73.360 1.00 33.19 230 SER A C 1
ATOM 1881 O O . SER A 1 230 ? 72.548 3.427 -73.577 1.00 33.19 230 SER A O 1
ATOM 1883 N N . VAL A 1 231 ? 70.485 2.896 -74.238 1.00 34.84 231 VAL A N 1
ATOM 1884 C CA . VAL A 1 231 ? 70.364 4.002 -75.211 1.00 34.84 231 VAL A CA 1
ATOM 1885 C C . VAL A 1 231 ? 68.897 4.427 -75.352 1.00 34.84 231 VAL A C 1
ATOM 1887 O O . VAL A 1 231 ? 68.227 4.165 -76.347 1.00 34.84 231 VAL A O 1
ATOM 1890 N N . LEU A 1 232 ? 68.383 5.100 -74.321 1.00 36.62 232 LEU A N 1
ATOM 1891 C CA . LEU A 1 232 ? 67.224 5.984 -74.458 1.00 36.62 232 LEU A CA 1
ATOM 1892 C C . LEU A 1 232 ? 67.701 7.252 -75.177 1.00 36.62 232 LEU A C 1
ATOM 1894 O O . LEU A 1 232 ? 68.231 8.128 -74.507 1.00 36.62 232 LEU A O 1
ATOM 1898 N N . LEU A 1 233 ? 67.597 7.276 -76.518 1.00 32.53 233 LEU A N 1
ATOM 1899 C CA . LEU A 1 233 ? 67.485 8.457 -77.416 1.00 32.53 233 LEU A CA 1
ATOM 1900 C C . LEU A 1 233 ? 67.936 8.226 -78.876 1.00 32.53 233 LEU A C 1
ATOM 1902 O O . LEU A 1 233 ? 68.010 9.187 -79.634 1.00 32.53 233 LEU A O 1
ATOM 1906 N N . SER A 1 234 ? 68.212 6.998 -79.336 1.00 40.16 234 SER A N 1
ATOM 1907 C CA . SER A 1 234 ? 68.723 6.798 -80.713 1.00 40.16 234 SER A CA 1
ATOM 1908 C C . SER A 1 234 ? 67.846 5.961 -81.651 1.00 40.16 234 SER A C 1
ATOM 1910 O O . SER A 1 234 ? 68.198 5.787 -82.818 1.00 40.16 234 SER A O 1
ATOM 1912 N N . GLN A 1 235 ? 66.684 5.471 -81.206 1.00 46.19 235 GLN A N 1
ATOM 1913 C CA . GLN A 1 235 ? 65.867 4.561 -82.025 1.00 46.19 235 GLN A CA 1
ATOM 1914 C C . GLN A 1 235 ? 65.191 5.224 -83.236 1.00 46.19 235 GLN A C 1
ATOM 1916 O O . GLN A 1 235 ? 64.965 4.547 -84.238 1.00 46.19 235 GLN A O 1
ATOM 1921 N N . THR A 1 236 ? 64.955 6.540 -83.221 1.00 37.56 236 THR A N 1
ATOM 1922 C CA . THR A 1 236 ? 64.478 7.261 -84.418 1.00 37.56 236 THR A CA 1
ATOM 1923 C C . THR A 1 236 ? 65.543 7.337 -85.517 1.00 37.56 236 THR A C 1
ATOM 1925 O O . THR A 1 236 ? 65.194 7.495 -86.685 1.00 37.56 236 THR A O 1
ATOM 1928 N N . GLY A 1 237 ? 66.827 7.156 -85.179 1.00 48.97 237 GLY A N 1
ATOM 1929 C CA . GLY A 1 237 ? 67.919 7.072 -86.151 1.00 48.97 237 GLY A CA 1
ATOM 1930 C C . GLY A 1 237 ? 67.812 5.825 -87.030 1.00 48.97 237 GLY A C 1
ATOM 1931 O O . GLY A 1 237 ? 67.831 5.932 -88.250 1.00 48.97 237 GLY A O 1
ATOM 1932 N N . SER A 1 238 ? 67.560 4.653 -86.432 1.00 51.84 238 SER A N 1
ATOM 1933 C CA . SER A 1 238 ? 67.539 3.379 -87.172 1.00 51.84 238 SER A CA 1
ATOM 1934 C C . SER A 1 238 ? 66.420 3.294 -88.216 1.00 51.84 238 SER A C 1
ATOM 1936 O O . SER A 1 238 ? 66.592 2.645 -89.247 1.00 51.84 238 SER A O 1
ATOM 1938 N N . LEU A 1 239 ? 65.273 3.933 -87.964 1.00 55.72 239 LEU A N 1
ATOM 1939 C CA . LEU A 1 239 ? 64.130 3.917 -88.882 1.00 55.72 239 LEU A CA 1
ATOM 1940 C C . LEU A 1 239 ? 64.327 4.933 -90.022 1.00 55.72 239 LEU A C 1
ATOM 1942 O O . LEU A 1 239 ? 64.073 4.617 -91.186 1.00 55.72 239 LEU A O 1
ATOM 1946 N N . LYS A 1 240 ? 64.884 6.114 -89.707 1.00 58.94 240 LYS A N 1
ATOM 1947 C CA . LYS A 1 240 ? 65.291 7.129 -90.696 1.00 58.94 240 LYS A CA 1
ATOM 1948 C C . LYS A 1 240 ? 66.379 6.603 -91.634 1.00 58.94 240 LYS A C 1
ATOM 1950 O O . LYS A 1 240 ? 66.286 6.805 -92.846 1.00 58.94 240 LYS A O 1
ATOM 1955 N N . ASP A 1 241 ? 67.347 5.868 -91.094 1.00 59.94 241 ASP A N 1
ATOM 1956 C CA . ASP A 1 241 ? 68.434 5.249 -91.857 1.00 59.94 241 ASP A CA 1
ATOM 1957 C C . ASP A 1 241 ? 67.931 4.121 -92.769 1.00 59.94 241 ASP A C 1
ATOM 1959 O O . ASP A 1 241 ? 68.423 3.945 -93.886 1.00 59.94 241 ASP A O 1
ATOM 1963 N N . PHE A 1 242 ? 66.902 3.381 -92.347 1.00 62.03 242 PHE A N 1
ATOM 1964 C CA . PHE A 1 242 ? 66.286 2.362 -93.192 1.00 62.03 242 PHE A CA 1
ATOM 1965 C C . PHE A 1 242 ? 65.498 2.977 -94.352 1.00 62.03 242 PHE A C 1
ATOM 1967 O O . PHE A 1 242 ? 65.703 2.570 -95.492 1.00 62.03 242 PHE A O 1
ATOM 1974 N N . VAL A 1 243 ? 64.665 3.999 -94.111 1.00 60.56 243 VAL A N 1
ATOM 1975 C CA . VAL A 1 243 ? 63.971 4.721 -95.197 1.00 60.56 243 VAL A CA 1
ATOM 1976 C C . VAL A 1 243 ? 64.985 5.365 -96.147 1.00 60.56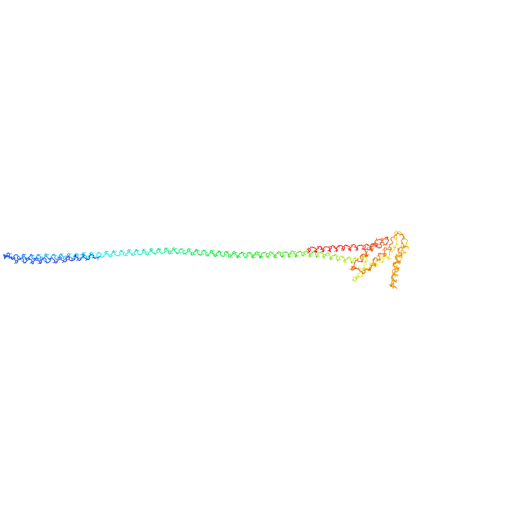 243 VAL A C 1
ATOM 1978 O O . VAL A 1 243 ? 64.796 5.324 -97.362 1.00 60.56 243 VAL A O 1
ATOM 1981 N N . TYR A 1 244 ? 66.104 5.884 -95.627 1.00 63.41 244 TYR A N 1
ATOM 1982 C CA . TYR A 1 244 ? 67.227 6.345 -96.446 1.00 63.41 244 TYR A CA 1
ATOM 1983 C C . TYR A 1 244 ? 67.780 5.223 -97.335 1.00 63.41 244 TYR A C 1
ATOM 1985 O O . TYR A 1 244 ? 67.948 5.429 -98.536 1.00 63.41 244 TYR A O 1
ATOM 1993 N N . ASN A 1 245 ? 68.002 4.029 -96.781 1.00 63.03 245 ASN A N 1
ATOM 1994 C CA . ASN A 1 245 ? 68.486 2.866 -97.526 1.00 63.03 245 ASN A CA 1
ATOM 1995 C C . ASN A 1 245 ? 67.467 2.317 -98.534 1.00 63.03 245 ASN A C 1
ATOM 1997 O O . ASN A 1 245 ? 67.866 1.903 -99.620 1.00 63.03 245 ASN A O 1
ATOM 2001 N N . VAL A 1 246 ? 66.168 2.356 -98.233 1.00 61.66 246 VAL A N 1
ATOM 2002 C CA . VAL A 1 246 ? 65.106 1.981 -99.177 1.00 61.66 246 VAL A CA 1
ATOM 2003 C C . VAL A 1 246 ? 65.044 2.992 -100.321 1.00 61.66 246 VAL A C 1
ATOM 2005 O O . VAL A 1 246 ? 65.120 2.594 -101.478 1.00 61.66 246 VAL A O 1
ATOM 2008 N N . CYS A 1 247 ? 65.035 4.299 -100.038 1.00 59.16 247 CYS A N 1
ATOM 2009 C CA . CYS A 1 247 ? 65.113 5.333 -101.078 1.00 59.16 247 CYS A CA 1
ATOM 2010 C C . CYS A 1 247 ? 66.402 5.234 -101.915 1.00 59.16 247 CYS A C 1
ATOM 2012 O O . CYS A 1 247 ? 66.386 5.562 -103.097 1.00 59.16 247 CYS A O 1
ATOM 2014 N N . ARG A 1 248 ? 67.508 4.772 -101.318 1.00 59.31 248 ARG A N 1
ATOM 2015 C CA . ARG A 1 248 ? 68.822 4.608 -101.961 1.00 59.31 248 ARG A CA 1
ATOM 2016 C C . ARG A 1 248 ? 68.924 3.355 -102.835 1.00 59.31 248 ARG A C 1
ATOM 2018 O O . ARG A 1 248 ? 69.610 3.393 -103.851 1.00 59.31 248 ARG A O 1
ATOM 2025 N N . ASN A 1 249 ? 68.273 2.256 -102.452 1.00 54.56 249 ASN A N 1
ATOM 2026 C CA . ASN A 1 249 ? 68.442 0.949 -103.099 1.00 54.56 249 ASN A CA 1
ATOM 2027 C C . ASN A 1 249 ? 67.313 0.581 -104.077 1.00 54.56 249 ASN A C 1
ATOM 2029 O O . ASN A 1 249 ? 67.334 -0.510 -104.647 1.00 54.56 249 ASN A O 1
ATOM 2033 N N . VAL A 1 250 ? 66.339 1.465 -104.305 1.00 55.19 250 VAL A N 1
ATOM 2034 C CA . VAL A 1 250 ? 65.245 1.224 -105.256 1.00 55.19 250 VAL A CA 1
ATOM 2035 C C . VAL A 1 250 ? 65.680 1.587 -106.680 1.00 55.19 250 VAL A C 1
ATOM 2037 O O . VAL A 1 250 ? 65.916 2.753 -106.996 1.00 55.19 250 VAL A O 1
ATOM 2040 N N . ALA A 1 251 ? 65.760 0.571 -107.542 1.00 52.06 251 ALA A N 1
ATOM 2041 C CA . ALA A 1 251 ? 65.851 0.708 -108.993 1.00 52.06 251 ALA A CA 1
ATOM 2042 C C . ALA A 1 251 ? 64.436 0.719 -109.595 1.00 52.06 251 ALA A C 1
ATOM 2044 O O . ALA A 1 251 ? 63.603 -0.126 -109.256 1.00 52.06 251 ALA A O 1
ATOM 2045 N N . LEU A 1 252 ? 64.153 1.684 -110.472 1.00 52.69 252 LEU A N 1
ATOM 2046 C CA . LEU A 1 252 ? 62.835 1.872 -111.073 1.00 52.69 252 LEU A CA 1
ATOM 2047 C C . LEU A 1 252 ? 62.740 1.097 -112.393 1.00 52.69 252 LEU A C 1
ATOM 2049 O O . LEU A 1 252 ? 63.348 1.506 -113.380 1.00 52.69 252 LEU A O 1
ATOM 2053 N N . ILE A 1 253 ? 61.973 0.007 -112.419 1.00 52.47 253 ILE A N 1
ATOM 2054 C CA . ILE A 1 253 ? 61.482 -0.615 -113.655 1.00 52.47 253 ILE A CA 1
ATOM 2055 C C . ILE A 1 253 ? 59.968 -0.745 -113.517 1.00 52.47 253 ILE A C 1
ATOM 2057 O O . ILE A 1 253 ? 59.466 -1.227 -112.499 1.00 52.47 253 ILE A O 1
ATOM 2061 N N . ASP A 1 254 ? 59.254 -0.247 -114.524 1.00 53.81 254 ASP A N 1
ATOM 2062 C CA . ASP A 1 254 ? 57.835 -0.528 -114.691 1.00 53.81 254 ASP A CA 1
ATOM 2063 C C . ASP A 1 254 ? 57.631 -1.999 -115.056 1.00 53.81 254 ASP A C 1
ATOM 2065 O O . ASP A 1 254 ? 58.534 -2.613 -115.602 1.00 53.81 254 ASP A O 1
ATOM 2069 N N . GLU A 1 255 ? 56.458 -2.569 -114.802 1.00 56.03 255 GLU A N 1
ATOM 2070 C CA . GLU A 1 255 ? 56.177 -4.015 -114.910 1.00 56.03 255 GLU A CA 1
ATOM 2071 C C . GLU A 1 255 ? 56.357 -4.628 -116.327 1.00 56.03 255 GLU A C 1
ATOM 2073 O O . GLU A 1 255 ? 56.087 -5.807 -116.546 1.00 56.03 255 GLU A O 1
ATOM 2078 N N . THR A 1 256 ? 56.886 -3.868 -117.287 1.00 52.44 256 THR A N 1
ATOM 2079 C CA . THR A 1 256 ? 57.323 -4.308 -118.613 1.00 52.44 256 THR A CA 1
ATOM 2080 C C . THR A 1 256 ? 58.852 -4.328 -118.715 1.00 52.44 256 THR A C 1
ATOM 2082 O O . THR A 1 256 ? 59.508 -3.291 -118.653 1.00 52.44 256 THR A O 1
ATOM 2085 N N . SER A 1 257 ? 59.398 -5.534 -118.892 1.00 50.16 257 SER A N 1
ATOM 2086 C CA . SER A 1 257 ? 60.815 -5.893 -119.059 1.00 50.16 257 SER A CA 1
ATOM 2087 C C . SER A 1 257 ? 61.699 -4.826 -119.728 1.00 50.16 257 SER A C 1
ATOM 2089 O O . SER A 1 257 ? 61.639 -4.643 -120.944 1.00 50.16 257 SER A O 1
ATOM 2091 N N . GLY A 1 258 ? 62.569 -4.198 -118.936 1.00 56.62 258 GLY A N 1
ATOM 2092 C CA . GLY A 1 258 ? 63.708 -3.403 -119.402 1.00 56.62 258 GLY A CA 1
ATOM 2093 C C . GLY A 1 258 ? 65.017 -4.199 -119.360 1.00 56.62 258 GLY A C 1
ATOM 2094 O O . GLY A 1 258 ? 65.142 -5.203 -118.655 1.00 56.62 258 GLY A O 1
ATOM 2095 N N . SER A 1 259 ? 66.000 -3.757 -120.135 1.00 61.81 259 SER A N 1
ATOM 2096 C CA . SER A 1 259 ? 67.344 -4.335 -120.205 1.00 61.81 259 SER A CA 1
ATOM 2097 C C . SER A 1 259 ? 68.118 -4.185 -118.881 1.00 61.81 259 SER A C 1
ATOM 2099 O O . SER A 1 259 ? 67.906 -3.244 -118.115 1.00 61.81 259 SER A O 1
ATOM 2101 N N . LEU A 1 260 ? 69.085 -5.076 -118.612 1.00 61.56 260 LEU A N 1
ATOM 2102 C CA . LEU A 1 260 ? 69.965 -5.001 -117.425 1.00 61.56 260 LEU A CA 1
ATOM 2103 C C . LEU A 1 260 ? 70.684 -3.643 -117.284 1.00 61.56 260 LEU A C 1
ATOM 2105 O O . LEU A 1 260 ? 71.012 -3.221 -116.176 1.00 61.56 260 LEU A O 1
ATOM 2109 N N . TRP A 1 261 ? 70.915 -2.945 -118.398 1.00 56.84 261 TRP A N 1
ATOM 2110 C CA . TRP A 1 261 ? 71.533 -1.620 -118.408 1.00 56.84 261 TRP A CA 1
ATOM 2111 C C . TRP A 1 261 ? 70.569 -0.502 -117.998 1.00 56.84 261 TRP A C 1
ATOM 2113 O O . TRP A 1 261 ? 70.995 0.432 -117.325 1.00 56.84 261 TRP A O 1
ATOM 2123 N N . GLU A 1 262 ? 69.277 -0.611 -118.306 1.00 61.00 262 GLU A N 1
ATOM 2124 C CA . GLU A 1 262 ? 68.251 0.313 -117.798 1.00 61.00 262 GLU A CA 1
ATOM 2125 C C . GLU A 1 262 ? 68.043 0.135 -116.294 1.00 61.00 262 GLU A C 1
ATOM 2127 O O . GLU A 1 262 ? 67.889 1.122 -115.577 1.00 61.00 262 GLU A O 1
ATOM 2132 N N . TYR A 1 263 ? 68.152 -1.101 -115.794 1.00 61.25 263 TYR A N 1
ATOM 2133 C CA . TYR A 1 263 ? 68.198 -1.369 -114.356 1.00 61.25 263 TYR A CA 1
ATOM 2134 C C . TYR A 1 263 ? 69.384 -0.654 -113.695 1.00 61.25 263 TYR A C 1
ATOM 2136 O O . TYR A 1 263 ? 69.211 0.073 -112.716 1.00 61.25 263 TYR A O 1
ATOM 2144 N N . ALA A 1 264 ? 70.586 -0.825 -114.255 1.00 60.50 264 ALA A N 1
ATOM 2145 C CA . ALA A 1 264 ? 71.806 -0.231 -113.720 1.00 60.50 264 ALA A CA 1
ATOM 2146 C C . ALA A 1 264 ? 71.786 1.306 -113.776 1.00 60.50 264 ALA A C 1
ATOM 2148 O O . ALA A 1 264 ? 72.200 1.953 -112.817 1.00 60.50 264 ALA A O 1
ATOM 2149 N N . LEU A 1 265 ? 71.269 1.899 -114.857 1.00 62.81 265 LEU A N 1
ATOM 2150 C CA . LEU A 1 265 ? 71.166 3.353 -115.012 1.00 62.81 265 LEU A CA 1
ATOM 2151 C C . LEU A 1 265 ? 70.068 3.958 -114.133 1.00 62.81 265 LEU A C 1
ATOM 2153 O O . LEU A 1 265 ? 70.291 5.016 -113.554 1.00 62.81 265 LEU A O 1
ATOM 2157 N N . SER A 1 266 ? 68.931 3.281 -113.965 1.00 59.75 266 SER A N 1
ATOM 2158 C CA . SER A 1 266 ? 67.854 3.701 -113.058 1.00 59.75 266 SER A CA 1
ATOM 2159 C C . SER A 1 266 ? 68.283 3.622 -111.587 1.00 59.75 266 SER A C 1
ATOM 2161 O O . SER A 1 266 ? 68.039 4.541 -110.802 1.00 59.75 266 SER A O 1
ATOM 2163 N N . TRP A 1 267 ? 69.022 2.571 -111.220 1.00 64.62 267 TRP A N 1
ATOM 2164 C CA . TRP A 1 267 ? 69.655 2.443 -109.907 1.00 64.62 267 TRP A CA 1
ATOM 2165 C C . TRP A 1 267 ? 70.698 3.544 -109.663 1.00 64.62 267 TRP A C 1
ATOM 2167 O O . TRP A 1 267 ? 70.688 4.194 -108.617 1.00 64.62 267 TRP A O 1
ATOM 2177 N N . LEU A 1 268 ? 71.558 3.819 -110.650 1.00 61.44 268 LEU A N 1
ATOM 2178 C CA . LEU A 1 268 ? 72.583 4.864 -110.561 1.00 61.44 268 LEU A CA 1
ATOM 2179 C C . LEU A 1 268 ? 71.955 6.266 -110.537 1.00 61.44 268 LEU A C 1
ATOM 2181 O O . LEU A 1 268 ? 72.417 7.136 -109.804 1.00 61.44 268 LEU A O 1
ATOM 2185 N N . GLN A 1 269 ? 70.854 6.483 -111.255 1.00 59.47 269 GLN A N 1
ATOM 2186 C CA . GLN A 1 269 ? 70.071 7.715 -111.193 1.00 59.47 269 GLN A CA 1
ATOM 2187 C C . GLN A 1 269 ? 69.465 7.929 -109.797 1.00 59.47 269 GLN A C 1
ATOM 2189 O O . GLN A 1 269 ? 69.535 9.046 -109.282 1.00 59.47 269 GLN A O 1
ATOM 2194 N N . SER A 1 270 ? 68.934 6.876 -109.164 1.00 58.78 270 SER A N 1
ATOM 2195 C CA . SER A 1 270 ? 68.423 6.915 -107.785 1.00 58.78 270 SER A CA 1
ATOM 2196 C C . SER A 1 270 ? 69.531 7.270 -106.784 1.00 58.78 270 SER A C 1
ATOM 2198 O O . SER A 1 270 ? 69.386 8.195 -105.980 1.00 58.78 270 SER A O 1
ATOM 2200 N N . ILE A 1 271 ? 70.702 6.634 -106.917 1.00 64.69 271 ILE A N 1
ATOM 2201 C CA . ILE A 1 271 ? 71.872 6.911 -106.074 1.00 64.69 271 ILE A CA 1
ATOM 2202 C C . ILE A 1 271 ? 72.374 8.353 -106.251 1.00 64.69 271 ILE A C 1
ATOM 2204 O O . ILE A 1 271 ? 72.664 9.035 -105.269 1.00 64.69 271 ILE A O 1
ATOM 2208 N N . LEU A 1 272 ? 72.416 8.859 -107.488 1.00 61.19 272 LEU A N 1
ATOM 2209 C CA . LEU A 1 272 ? 72.926 10.193 -107.803 1.00 61.19 272 LEU A CA 1
ATOM 2210 C C . LEU A 1 272 ? 71.970 11.294 -107.317 1.00 61.19 272 LEU A C 1
ATOM 2212 O O . LEU A 1 272 ? 72.416 12.297 -106.764 1.00 61.19 272 LEU A O 1
ATOM 2216 N N . ILE A 1 273 ? 70.656 11.112 -107.481 1.00 59.66 273 ILE A N 1
ATOM 2217 C CA . ILE A 1 273 ? 69.644 12.080 -107.032 1.00 59.66 273 ILE A CA 1
ATOM 2218 C C . ILE A 1 273 ? 69.605 12.196 -105.506 1.00 59.66 273 ILE A C 1
ATOM 2220 O O . ILE A 1 273 ? 69.420 13.303 -104.995 1.00 59.66 273 ILE A O 1
ATOM 2224 N N . VAL A 1 274 ? 69.819 11.096 -104.779 1.00 59.19 274 VAL A N 1
ATOM 2225 C CA . VAL A 1 274 ? 69.801 11.092 -103.310 1.00 59.19 274 VAL A CA 1
ATOM 2226 C C . VAL A 1 274 ? 71.147 11.519 -102.703 1.00 59.19 274 VAL A C 1
ATOM 2228 O O . VAL A 1 274 ? 71.140 12.207 -101.686 1.00 59.19 274 VAL A O 1
ATOM 2231 N N . ASP A 1 275 ? 72.295 11.208 -103.315 1.00 57.19 275 ASP A N 1
ATOM 2232 C CA . ASP A 1 275 ? 73.605 11.585 -102.752 1.00 57.19 275 ASP A CA 1
ATOM 2233 C C . ASP A 1 275 ? 74.091 12.980 -103.224 1.00 57.19 275 ASP A C 1
ATOM 2235 O O . ASP A 1 275 ? 74.632 13.741 -102.415 1.00 57.19 275 ASP A O 1
ATOM 2239 N N . VAL A 1 276 ? 73.882 13.372 -104.496 1.00 54.81 276 VAL A N 1
ATOM 2240 C CA . VAL A 1 276 ? 74.427 14.633 -105.058 1.00 54.81 276 VAL A CA 1
ATOM 2241 C C . VAL A 1 276 ? 73.590 15.854 -104.680 1.00 54.81 276 VAL A C 1
ATOM 2243 O O . VAL A 1 276 ? 74.161 16.871 -104.290 1.00 54.81 276 VAL A O 1
ATOM 2246 N N . LYS A 1 277 ? 72.249 15.784 -104.722 1.00 55.22 277 LYS A N 1
ATOM 2247 C CA . LYS A 1 277 ? 71.407 16.939 -104.344 1.00 55.22 277 LYS A CA 1
ATOM 2248 C C . LYS A 1 277 ? 71.554 17.294 -102.862 1.00 55.22 277 LYS A C 1
ATOM 2250 O O . LYS A 1 277 ? 71.640 18.473 -102.541 1.00 55.22 277 LYS A O 1
ATOM 2255 N N . TYR A 1 278 ? 71.638 16.306 -101.970 1.00 54.34 278 TYR A N 1
ATOM 2256 C CA . TYR A 1 278 ? 71.606 16.541 -100.521 1.00 54.34 278 TYR A CA 1
ATOM 2257 C C . TYR A 1 278 ? 72.962 16.978 -99.948 1.00 54.34 278 TYR A C 1
ATOM 2259 O O . TYR A 1 278 ? 73.008 17.968 -99.220 1.00 54.34 278 TYR A O 1
ATOM 2267 N N . LYS A 1 279 ? 74.081 16.346 -100.344 1.00 53.50 279 LYS A N 1
ATOM 2268 C CA . LYS A 1 279 ? 75.421 16.810 -99.927 1.00 53.50 279 LYS A CA 1
ATOM 2269 C C . LYS A 1 279 ? 75.768 18.182 -100.504 1.00 53.50 279 LYS A C 1
ATOM 2271 O O . LYS A 1 279 ? 76.451 18.962 -99.847 1.00 53.50 279 LYS A O 1
ATOM 2276 N N . CYS A 1 280 ? 75.292 18.495 -101.711 1.00 49.75 280 CYS A N 1
ATOM 2277 C CA . CYS A 1 280 ? 75.526 19.800 -102.323 1.00 49.75 280 CYS A CA 1
ATOM 2278 C C . CYS A 1 280 ? 74.682 20.899 -101.651 1.00 49.75 280 CYS A C 1
ATOM 2280 O O . CYS A 1 280 ? 75.214 21.961 -101.344 1.00 49.75 280 CYS A O 1
ATOM 2282 N N . LEU A 1 281 ? 73.412 20.627 -101.315 1.00 48.94 281 LEU A N 1
ATOM 2283 C CA . LEU A 1 281 ? 72.564 21.552 -100.546 1.00 48.94 281 LEU A CA 1
ATOM 2284 C C . LEU A 1 281 ? 73.110 21.828 -99.136 1.00 48.94 281 LEU A C 1
ATOM 2286 O O . LEU A 1 281 ? 73.064 22.971 -98.681 1.00 48.94 281 LEU A O 1
ATOM 2290 N N . GLU A 1 282 ? 73.682 20.821 -98.474 1.00 50.97 282 GLU A N 1
ATOM 2291 C CA . GLU A 1 282 ? 74.317 20.989 -97.162 1.00 50.97 282 GLU A CA 1
ATOM 2292 C C . GLU A 1 282 ? 75.678 21.709 -97.241 1.00 50.97 282 GLU A C 1
ATOM 2294 O O . GLU A 1 282 ? 76.043 22.463 -96.340 1.00 50.97 282 GLU A O 1
ATOM 2299 N N . ALA A 1 283 ? 76.424 21.541 -98.337 1.00 52.94 283 ALA A N 1
ATOM 2300 C CA . ALA A 1 283 ? 77.663 22.283 -98.574 1.00 52.94 283 ALA A CA 1
ATOM 2301 C C . ALA A 1 283 ? 77.408 23.763 -98.921 1.00 52.94 283 ALA A C 1
ATOM 2303 O O . ALA A 1 283 ? 78.165 24.635 -98.494 1.00 52.94 283 ALA A O 1
ATOM 2304 N N . ILE A 1 284 ? 76.333 24.066 -99.657 1.00 49.03 284 ILE A N 1
ATOM 2305 C CA . ILE A 1 284 ? 75.980 25.433 -100.072 1.00 49.03 284 ILE A CA 1
ATOM 2306 C C . ILE A 1 284 ? 75.418 26.250 -98.895 1.00 49.03 284 ILE A C 1
ATOM 2308 O O . ILE A 1 284 ? 75.733 27.436 -98.777 1.00 49.03 284 ILE A O 1
ATOM 2312 N N . SER A 1 285 ? 74.661 25.637 -97.975 1.00 52.19 285 SER A N 1
ATOM 2313 C CA . SER A 1 285 ? 74.119 26.333 -96.794 1.00 52.19 285 SER A CA 1
ATOM 2314 C C . SER A 1 285 ? 75.184 26.724 -95.758 1.00 52.19 285 SER A C 1
ATOM 2316 O O . SER A 1 285 ? 74.978 27.669 -94.998 1.00 52.19 285 SER A O 1
ATOM 2318 N N . ARG A 1 286 ? 76.354 26.068 -95.757 1.00 51.16 286 ARG A N 1
ATOM 2319 C CA . ARG A 1 286 ? 77.473 26.375 -94.844 1.00 51.16 286 ARG A CA 1
ATOM 2320 C C . ARG A 1 286 ? 78.328 27.579 -95.273 1.00 51.16 286 ARG A C 1
ATOM 2322 O O . ARG A 1 286 ? 79.075 28.094 -94.448 1.00 51.16 286 ARG A O 1
ATOM 2329 N N . ILE A 1 287 ? 78.236 28.048 -96.525 1.00 57.50 287 ILE A N 1
ATOM 2330 C CA . ILE A 1 287 ? 79.162 29.055 -97.094 1.00 57.50 287 ILE A CA 1
ATOM 2331 C C . ILE A 1 287 ? 78.599 30.499 -97.072 1.00 57.50 287 ILE A C 1
ATOM 2333 O O . ILE A 1 287 ? 79.374 31.453 -97.132 1.00 57.50 287 ILE A O 1
ATOM 2337 N N . LYS A 1 288 ? 77.279 30.721 -96.933 1.00 43.25 288 LYS A N 1
ATOM 2338 C CA . LYS A 1 288 ? 76.695 32.080 -96.802 1.00 43.25 288 LYS A CA 1
ATOM 2339 C C . LYS A 1 288 ? 75.275 32.047 -96.191 1.00 43.25 288 LYS A C 1
ATOM 2341 O O . LYS A 1 288 ? 74.364 31.573 -96.861 1.00 43.25 288 LYS A O 1
ATOM 2346 N N . PRO A 1 289 ? 75.039 32.577 -94.973 1.00 52.78 289 PRO A N 1
ATOM 2347 C CA . PRO A 1 289 ? 73.774 32.360 -94.254 1.00 52.78 289 PRO A CA 1
ATOM 2348 C C . PRO A 1 289 ? 72.654 33.395 -94.495 1.00 52.78 289 PRO A C 1
ATOM 2350 O O . PRO A 1 289 ? 71.591 33.244 -93.906 1.00 52.78 289 PRO A O 1
ATOM 2353 N N . ASN A 1 290 ? 72.842 34.448 -95.308 1.00 52.44 290 ASN A N 1
ATOM 2354 C CA . ASN A 1 290 ? 71.883 35.573 -95.349 1.00 52.44 290 ASN A CA 1
ATOM 2355 C C . ASN A 1 290 ? 71.397 35.997 -96.747 1.00 52.44 290 ASN A C 1
ATOM 2357 O O . ASN A 1 290 ? 71.288 37.180 -97.057 1.00 52.44 290 ASN A O 1
ATOM 2361 N N . ILE A 1 291 ? 71.099 35.028 -97.607 1.00 42.28 291 ILE A N 1
ATOM 2362 C CA . ILE A 1 291 ? 70.263 35.258 -98.788 1.00 42.28 291 ILE A CA 1
ATOM 2363 C C . ILE A 1 291 ? 69.050 34.352 -98.616 1.00 42.28 291 ILE A C 1
ATOM 2365 O O . ILE A 1 291 ? 69.178 33.130 -98.682 1.00 42.28 291 ILE A O 1
ATOM 2369 N N . GLY A 1 292 ? 67.883 34.954 -98.361 1.00 54.41 292 GLY A N 1
ATOM 2370 C CA . GLY A 1 292 ? 66.596 34.274 -98.480 1.00 54.41 292 GLY A CA 1
ATOM 2371 C C . GLY A 1 292 ? 66.550 33.603 -99.846 1.00 54.41 292 GLY A C 1
ATOM 2372 O O . GLY A 1 292 ? 66.596 34.283 -100.865 1.00 54.41 292 GLY A O 1
ATOM 2373 N N . SER A 1 293 ? 66.618 32.275 -99.842 1.00 39.91 293 SER A N 1
ATOM 2374 C CA . SER A 1 293 ? 67.100 31.490 -100.972 1.00 39.91 293 SER A CA 1
ATOM 2375 C C . SER A 1 293 ? 66.171 31.589 -102.191 1.00 39.91 293 SER A C 1
ATOM 2377 O O . SER A 1 293 ? 65.083 31.007 -102.165 1.00 39.91 293 SER A O 1
ATOM 2379 N N . PRO A 1 294 ? 66.607 32.207 -103.311 1.00 49.25 294 PRO A N 1
ATOM 2380 C CA . PRO A 1 294 ? 65.908 32.131 -104.596 1.00 49.25 294 PRO A CA 1
ATOM 2381 C C . PRO A 1 294 ? 65.874 30.699 -105.165 1.00 49.25 294 PRO A C 1
ATOM 2383 O O . PRO A 1 294 ? 65.237 30.444 -106.181 1.00 49.25 294 PRO A O 1
ATOM 2386 N N . TYR A 1 295 ? 66.536 29.744 -104.500 1.00 47.47 295 TYR A N 1
ATOM 2387 C CA . TYR A 1 295 ? 66.609 28.338 -104.886 1.00 47.47 295 TYR A CA 1
ATOM 2388 C C . TYR A 1 295 ? 65.329 27.553 -104.549 1.00 47.47 295 TYR A C 1
ATOM 2390 O O . TYR A 1 295 ? 64.976 26.635 -105.278 1.00 47.47 295 TYR A O 1
ATOM 2398 N N . VAL A 1 296 ? 64.584 27.924 -103.496 1.00 47.59 296 VAL A N 1
ATOM 2399 C CA . VAL A 1 296 ? 63.296 27.269 -103.163 1.00 47.59 296 VAL A CA 1
ATOM 2400 C C . VAL A 1 296 ? 62.203 27.669 -104.158 1.00 47.59 296 VAL A C 1
ATOM 2402 O O . VAL A 1 296 ? 61.368 26.842 -104.521 1.00 47.59 296 VAL A O 1
ATOM 2405 N N . GLN A 1 297 ? 62.247 28.909 -104.652 1.00 43.62 297 GLN A N 1
ATOM 2406 C CA . GLN A 1 297 ? 61.368 29.361 -105.728 1.00 43.62 297 GLN A CA 1
ATOM 2407 C C . GLN A 1 297 ? 61.767 28.727 -107.069 1.00 43.62 297 GLN A C 1
ATOM 2409 O O . GLN A 1 297 ? 60.904 28.219 -107.770 1.00 43.62 297 GLN A O 1
ATOM 2414 N N . TYR A 1 298 ? 63.070 28.611 -107.360 1.00 49.34 298 TYR A N 1
ATOM 2415 C CA . TYR A 1 298 ? 63.554 27.905 -108.553 1.00 49.34 298 TYR A CA 1
ATOM 2416 C C . TYR A 1 298 ? 63.157 26.419 -108.575 1.00 49.34 298 TYR A C 1
ATOM 2418 O O . TYR A 1 298 ? 62.828 25.903 -109.633 1.00 49.34 298 TYR A O 1
ATOM 2426 N N . ILE A 1 299 ? 63.131 25.728 -107.426 1.00 48.91 299 ILE A N 1
ATOM 2427 C CA . ILE A 1 299 ? 62.667 24.330 -107.340 1.00 48.91 299 ILE A CA 1
ATOM 2428 C C . ILE A 1 299 ? 61.147 24.229 -107.546 1.00 48.91 299 ILE A C 1
ATOM 2430 O O . ILE A 1 299 ? 60.702 23.337 -108.264 1.00 48.91 299 ILE A O 1
ATOM 2434 N N . LYS A 1 300 ? 60.358 25.159 -106.987 1.00 43.88 300 LYS A N 1
ATOM 2435 C CA . LYS A 1 300 ? 58.906 25.230 -107.242 1.00 43.88 300 LYS A CA 1
ATOM 2436 C C . LYS A 1 300 ? 58.581 25.519 -108.713 1.00 43.88 300 LYS A C 1
ATOM 2438 O O . LYS A 1 300 ? 57.618 24.964 -109.244 1.00 43.88 300 LYS A O 1
ATOM 2443 N N . ASP A 1 301 ? 59.404 26.330 -109.371 1.00 39.06 301 ASP A N 1
ATOM 2444 C CA . ASP A 1 301 ? 59.243 26.688 -110.782 1.00 39.06 301 ASP A CA 1
ATOM 2445 C C . ASP A 1 301 ? 59.776 25.580 -111.727 1.00 39.06 301 ASP A C 1
ATOM 2447 O O . ASP A 1 301 ? 59.276 25.413 -112.838 1.00 39.06 301 ASP A O 1
ATOM 2451 N N . TYR A 1 302 ? 60.729 24.746 -111.282 1.00 49.81 302 TYR A N 1
ATOM 2452 C CA . TYR A 1 302 ? 61.208 23.574 -112.038 1.00 49.81 302 TYR A CA 1
ATOM 2453 C C . TYR A 1 302 ? 60.213 22.400 -112.009 1.00 49.81 302 TYR A C 1
ATOM 2455 O O . TYR A 1 302 ? 60.078 21.688 -113.004 1.00 49.81 302 TYR A O 1
ATOM 2463 N N . ASP A 1 303 ? 59.494 22.211 -110.894 1.00 46.88 303 ASP A N 1
ATOM 2464 C CA . ASP A 1 303 ? 58.457 21.172 -110.746 1.00 46.88 303 ASP A CA 1
ATOM 2465 C C . ASP A 1 303 ? 57.162 21.505 -111.512 1.00 46.88 303 ASP A C 1
ATOM 2467 O O . ASP A 1 303 ? 56.402 20.607 -111.872 1.00 46.88 303 ASP A O 1
ATOM 2471 N N . THR A 1 304 ? 56.909 22.781 -111.821 1.00 44.25 304 THR A N 1
ATOM 2472 C CA . THR A 1 304 ? 55.706 23.210 -112.559 1.00 44.25 304 THR A CA 1
ATOM 2473 C C . THR A 1 304 ? 55.856 23.158 -114.082 1.00 44.25 304 THR A C 1
ATOM 2475 O O . THR A 1 304 ? 54.845 23.142 -114.782 1.00 44.25 304 THR A O 1
ATOM 2478 N N . MET A 1 305 ? 57.077 23.056 -114.627 1.00 41.81 305 MET A N 1
ATOM 2479 C CA . MET A 1 305 ? 57.311 23.028 -116.084 1.00 41.81 305 MET A CA 1
ATOM 2480 C C . MET A 1 305 ? 57.502 21.630 -116.697 1.00 41.81 305 MET A C 1
ATOM 2482 O O . MET A 1 305 ? 57.723 21.523 -117.902 1.00 41.81 305 MET A O 1
ATOM 2486 N N . LYS A 1 306 ? 57.356 20.543 -115.928 1.00 44.62 306 LYS A N 1
ATOM 2487 C CA . LYS A 1 306 ? 57.336 19.172 -116.474 1.00 44.62 306 LYS A CA 1
ATOM 2488 C C . LYS A 1 306 ? 56.072 18.422 -116.064 1.00 44.62 306 LYS A C 1
ATOM 2490 O O . LYS A 1 306 ? 56.112 17.359 -115.457 1.00 44.62 306 LYS A O 1
ATOM 2495 N N . GLN A 1 307 ? 54.938 19.004 -116.434 1.00 48.91 307 GLN A N 1
ATOM 2496 C CA . GLN A 1 307 ? 53.630 18.368 -116.393 1.00 48.91 307 GLN A CA 1
ATOM 2497 C C . GLN A 1 307 ? 53.235 17.966 -117.818 1.00 48.91 307 GLN A C 1
ATOM 2499 O O . GLN A 1 307 ? 52.382 18.579 -118.448 1.00 48.91 307 GLN A O 1
ATOM 2504 N N . THR A 1 308 ? 53.901 16.939 -118.340 1.00 33.31 308 THR A N 1
ATOM 2505 C CA . THR A 1 308 ? 53.435 16.196 -119.515 1.00 33.31 308 THR A CA 1
ATOM 2506 C C . THR A 1 308 ? 53.672 14.713 -119.255 1.00 33.31 308 THR A C 1
ATOM 2508 O O . THR A 1 308 ? 54.809 14.298 -119.043 1.00 33.31 308 THR A O 1
ATOM 2511 N N . ASP A 1 309 ? 52.567 13.972 -119.279 1.00 34.72 309 ASP A N 1
ATOM 2512 C CA . ASP A 1 309 ? 52.420 12.513 -119.279 1.00 34.72 309 ASP A CA 1
ATOM 2513 C C . ASP A 1 309 ? 52.403 11.770 -117.929 1.00 34.72 309 ASP A C 1
ATOM 2515 O O . ASP A 1 309 ? 53.389 11.271 -117.401 1.00 34.72 309 ASP A O 1
ATOM 2519 N N . SER A 1 310 ? 51.178 11.653 -117.403 1.00 52.91 310 SER A N 1
ATOM 2520 C CA . SER A 1 310 ? 50.551 10.400 -116.947 1.00 52.91 310 SER A CA 1
ATOM 2521 C C . SER A 1 310 ? 51.460 9.258 -116.453 1.00 52.91 310 SER A C 1
ATOM 2523 O O . SER A 1 310 ? 51.531 8.198 -117.071 1.00 52.91 310 SER A O 1
ATOM 2525 N N . ARG A 1 311 ? 52.058 9.426 -115.272 1.00 44.69 311 ARG A N 1
ATOM 2526 C CA . ARG A 1 311 ? 52.307 8.377 -114.261 1.00 44.69 311 ARG A CA 1
ATOM 2527 C C . ARG A 1 311 ? 52.876 9.056 -113.026 1.00 44.69 311 ARG A C 1
ATOM 2529 O O . ARG A 1 311 ? 53.850 9.787 -113.124 1.00 44.69 311 ARG A O 1
ATOM 2536 N N . THR A 1 312 ? 52.263 8.850 -111.865 1.00 57.12 312 THR A N 1
ATOM 2537 C CA . THR A 1 312 ? 52.794 9.362 -110.597 1.00 57.12 312 THR A CA 1
ATOM 2538 C C . THR A 1 312 ? 54.182 8.761 -110.359 1.00 57.12 312 THR A C 1
ATOM 2540 O O . THR A 1 312 ? 54.301 7.563 -110.102 1.00 57.12 312 THR A O 1
ATOM 2543 N N . ASP A 1 313 ? 55.223 9.585 -110.488 1.00 66.06 313 ASP A N 1
ATOM 2544 C CA . ASP A 1 313 ? 56.617 9.164 -110.361 1.00 66.06 313 ASP A CA 1
ATOM 2545 C C . ASP A 1 313 ? 56.881 8.626 -108.952 1.00 66.06 313 ASP A C 1
ATOM 2547 O O . ASP A 1 313 ? 56.754 9.344 -107.956 1.00 66.06 313 ASP A O 1
ATOM 2551 N N . SER A 1 314 ? 57.302 7.362 -108.850 1.00 68.19 314 SER A N 1
ATOM 2552 C CA . SER A 1 314 ? 57.627 6.740 -107.558 1.00 68.19 314 SER A CA 1
ATOM 2553 C C . SER A 1 314 ? 58.742 7.495 -106.825 1.00 68.19 314 SER A C 1
ATOM 2555 O O . SER A 1 314 ? 58.796 7.479 -105.599 1.00 68.19 314 SER A O 1
ATOM 2557 N N . PHE A 1 315 ? 59.583 8.228 -107.560 1.00 65.00 315 PHE A N 1
ATOM 2558 C CA . PHE A 1 315 ? 60.598 9.117 -107.000 1.00 65.00 315 PHE A CA 1
ATOM 2559 C C . PHE A 1 315 ? 60.015 10.308 -106.231 1.00 65.00 315 PHE A C 1
ATOM 2561 O O . PHE A 1 315 ? 60.573 10.673 -105.200 1.00 65.00 315 PHE A O 1
ATOM 2568 N N . GLN A 1 316 ? 58.892 10.880 -106.679 1.00 71.31 316 GLN A N 1
ATOM 2569 C CA . GLN A 1 316 ? 58.209 11.971 -105.970 1.00 71.31 316 GLN A CA 1
ATOM 2570 C C . GLN A 1 316 ? 57.499 11.461 -104.704 1.00 71.31 316 GLN A C 1
ATOM 2572 O O . GLN A 1 316 ? 57.443 12.148 -103.685 1.00 71.31 316 GLN A O 1
ATOM 2577 N N . LEU A 1 317 ? 57.008 10.217 -104.725 1.00 74.56 317 LEU A N 1
ATOM 2578 C CA . LEU A 1 317 ? 56.445 9.557 -103.540 1.00 74.56 317 LEU A CA 1
ATOM 2579 C C . LEU A 1 317 ? 57.522 9.208 -102.502 1.00 74.56 317 LEU A C 1
ATOM 2581 O O . LEU A 1 317 ? 57.323 9.424 -101.311 1.00 74.56 317 LEU A O 1
ATOM 2585 N N . LEU A 1 318 ? 58.686 8.722 -102.937 1.00 71.06 318 LEU A N 1
ATOM 2586 C CA . LEU A 1 318 ? 59.810 8.412 -102.046 1.00 71.06 318 LEU A CA 1
ATOM 2587 C C . LEU A 1 318 ? 60.455 9.677 -101.464 1.00 71.06 318 LEU A C 1
ATOM 2589 O O . LEU A 1 318 ? 60.793 9.711 -100.279 1.00 71.06 318 LEU A O 1
ATOM 2593 N N . SER A 1 319 ? 60.602 10.735 -102.267 1.00 68.19 319 SER A N 1
ATOM 2594 C CA . SER A 1 319 ? 61.139 12.016 -101.798 1.00 68.19 319 SER A CA 1
ATOM 2595 C C . SER A 1 319 ? 60.193 12.695 -100.804 1.00 68.19 319 SER A C 1
ATOM 2597 O O . SER A 1 319 ? 60.656 13.202 -99.780 1.00 68.19 319 SER A O 1
ATOM 2599 N N . SER A 1 320 ? 58.879 12.640 -101.047 1.00 73.88 320 SER A N 1
ATOM 2600 C CA . SER A 1 320 ? 57.866 13.165 -100.126 1.00 73.88 320 SER A CA 1
ATOM 2601 C C . SER A 1 320 ? 57.737 12.328 -98.852 1.00 73.88 320 SER A C 1
ATOM 2603 O O . SER A 1 320 ? 57.679 12.905 -97.769 1.00 73.88 320 SER A O 1
ATOM 2605 N N . ALA A 1 321 ? 57.797 10.994 -98.935 1.00 72.44 321 ALA A N 1
ATOM 2606 C CA . ALA A 1 321 ? 57.821 10.122 -97.758 1.00 72.44 321 ALA A CA 1
ATOM 2607 C C . ALA A 1 321 ? 59.067 10.372 -96.894 1.00 72.44 321 ALA A C 1
ATOM 2609 O O . ALA A 1 321 ? 58.970 10.483 -95.671 1.00 72.44 321 ALA A O 1
ATOM 2610 N N . LYS A 1 322 ? 60.237 10.550 -97.524 1.00 72.25 322 LYS A N 1
ATOM 2611 C CA . LYS A 1 322 ? 61.472 10.941 -96.830 1.00 72.25 322 LYS A CA 1
ATOM 2612 C C . LYS A 1 322 ? 61.336 12.315 -96.176 1.00 72.25 322 LYS A C 1
ATOM 2614 O O . LYS A 1 322 ? 61.777 12.489 -95.046 1.00 72.25 322 LYS A O 1
ATOM 2619 N N . PHE A 1 323 ? 60.750 13.289 -96.868 1.00 69.06 323 PHE A N 1
ATOM 2620 C CA . PHE A 1 323 ? 60.549 14.628 -96.316 1.00 69.06 323 PHE A CA 1
ATOM 2621 C C . PHE A 1 323 ? 59.592 14.610 -95.115 1.00 69.06 323 PHE A C 1
ATOM 2623 O O . PHE A 1 323 ? 59.886 15.244 -94.106 1.00 69.06 323 PHE A O 1
ATOM 2630 N N . ALA A 1 324 ? 58.521 13.814 -95.177 1.00 69.75 324 ALA A N 1
ATOM 2631 C CA . ALA A 1 324 ? 57.598 13.616 -94.061 1.00 69.75 324 ALA A CA 1
ATOM 2632 C C . ALA A 1 324 ? 58.295 13.012 -92.826 1.00 69.75 324 ALA A C 1
ATOM 2634 O O . ALA A 1 324 ? 58.032 13.446 -91.713 1.00 69.75 324 ALA A O 1
ATOM 2635 N N . MET A 1 325 ? 59.236 12.079 -93.020 1.00 66.50 325 MET A N 1
ATOM 2636 C CA . MET A 1 325 ? 60.067 11.495 -91.949 1.00 66.50 325 MET A CA 1
ATOM 2637 C C . MET A 1 325 ? 61.172 12.429 -91.426 1.00 66.50 325 MET A C 1
ATOM 2639 O O . MET A 1 325 ? 61.641 12.271 -90.299 1.00 66.50 325 MET A O 1
ATOM 2643 N N . ALA A 1 326 ? 61.658 13.350 -92.262 1.00 62.81 326 ALA A N 1
ATOM 2644 C CA . ALA A 1 326 ? 62.771 14.242 -91.937 1.00 62.81 326 ALA A CA 1
ATOM 2645 C C . ALA A 1 326 ? 62.321 15.565 -91.300 1.00 62.81 326 ALA A C 1
ATOM 2647 O O . ALA A 1 326 ? 63.129 16.234 -90.656 1.00 62.81 326 ALA A O 1
ATOM 2648 N N . SER A 1 327 ? 61.056 15.951 -91.478 1.00 58.12 327 SER A N 1
ATOM 2649 C CA . SER A 1 327 ? 60.471 17.178 -90.938 1.00 58.12 327 SER A CA 1
ATOM 2650 C C . SER A 1 327 ? 60.197 17.074 -89.428 1.00 58.12 327 SER A C 1
ATOM 2652 O O . SER A 1 327 ? 59.062 17.204 -88.988 1.00 58.12 327 SER A O 1
ATOM 2654 N N . ASP A 1 328 ? 61.249 16.902 -88.627 1.00 51.38 328 ASP A N 1
ATOM 2655 C CA . ASP A 1 328 ? 61.200 16.957 -87.153 1.00 51.38 328 ASP A CA 1
ATO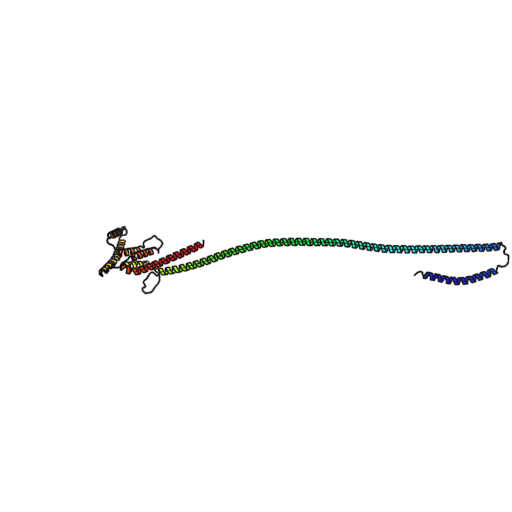M 2656 C C . ASP A 1 328 ? 61.335 18.389 -86.594 1.00 51.38 328 ASP A C 1
ATOM 2658 O O . ASP A 1 328 ? 61.478 18.598 -85.391 1.00 51.38 328 ASP A O 1
ATOM 2662 N N . HIS A 1 329 ? 61.281 19.419 -87.443 1.00 48.19 329 HIS A N 1
ATOM 2663 C CA . HIS A 1 329 ? 61.296 20.808 -86.988 1.00 48.19 329 HIS A CA 1
ATOM 2664 C C . HIS A 1 329 ? 59.877 21.371 -86.875 1.00 48.19 329 HIS A C 1
ATOM 2666 O O . HIS A 1 329 ? 59.438 22.133 -87.734 1.00 48.19 329 HIS A O 1
ATOM 2672 N N . ASN A 1 330 ? 59.185 21.066 -85.773 1.00 42.69 330 ASN A N 1
ATOM 2673 C CA . ASN A 1 330 ? 58.167 21.978 -85.253 1.00 42.69 330 ASN A CA 1
ATOM 2674 C C . ASN A 1 330 ? 58.360 22.217 -83.745 1.00 42.69 330 ASN A C 1
ATOM 2676 O O . ASN A 1 330 ? 57.987 21.410 -82.900 1.00 42.69 330 ASN A O 1
ATOM 2680 N N . ILE A 1 331 ? 58.975 23.361 -83.433 1.00 38.19 331 ILE A N 1
ATOM 2681 C CA . ILE A 1 331 ? 59.290 23.887 -82.094 1.00 38.19 331 ILE A CA 1
ATOM 2682 C C . ILE A 1 331 ? 58.040 24.559 -81.480 1.00 38.19 331 ILE A C 1
ATOM 2684 O O . ILE A 1 331 ? 58.114 25.683 -81.005 1.00 38.19 331 ILE A O 1
ATOM 2688 N N . PHE A 1 332 ? 56.855 23.929 -81.506 1.00 37.25 332 PHE A N 1
ATOM 2689 C CA . PHE A 1 332 ? 55.713 24.421 -80.708 1.00 37.25 332 PHE A CA 1
ATOM 2690 C C . PHE A 1 332 ? 54.535 23.432 -80.575 1.00 37.25 332 PHE A C 1
ATOM 2692 O O . PHE A 1 332 ? 53.419 23.716 -80.999 1.00 37.25 332 PHE A O 1
ATOM 2699 N N . SER A 1 333 ? 54.745 22.273 -79.954 1.00 37.44 333 SER A N 1
ATOM 2700 C CA . SER A 1 333 ? 53.645 21.479 -79.378 1.00 37.44 333 SER A CA 1
ATOM 2701 C C . SER A 1 333 ? 54.219 20.492 -78.366 1.00 37.44 333 SER A C 1
ATOM 2703 O O . SER A 1 333 ? 54.959 19.588 -78.740 1.00 37.44 333 SER A O 1
ATOM 2705 N N . GLY A 1 334 ? 53.925 20.705 -77.081 1.00 40.72 334 GLY A N 1
ATOM 2706 C CA . GLY A 1 334 ? 54.475 19.959 -75.941 1.00 40.72 334 GLY A CA 1
ATOM 2707 C C . GLY A 1 334 ? 53.907 18.551 -75.757 1.00 40.72 334 GLY A C 1
ATOM 2708 O O . GLY A 1 334 ? 53.519 18.206 -74.648 1.00 40.72 334 GLY A O 1
ATOM 2709 N N . ASP A 1 335 ? 53.849 17.763 -76.828 1.00 41.31 335 ASP A N 1
ATOM 2710 C CA . ASP A 1 335 ? 53.464 16.352 -76.789 1.00 41.31 335 ASP A CA 1
ATOM 2711 C C . ASP A 1 335 ? 54.484 15.549 -77.619 1.00 41.31 335 ASP A C 1
ATOM 2713 O O . ASP A 1 335 ? 54.306 15.292 -78.810 1.00 41.31 335 ASP A O 1
ATOM 2717 N N . GLU A 1 336 ? 55.630 15.247 -76.996 1.00 49.25 336 GLU A N 1
ATOM 2718 C CA . GLU A 1 336 ? 56.872 14.787 -77.652 1.00 49.25 336 GLU A CA 1
ATOM 2719 C C . GLU A 1 336 ? 56.759 13.439 -78.390 1.00 49.25 336 GLU A C 1
ATOM 2721 O O . GLU A 1 336 ? 57.636 13.098 -79.179 1.00 49.25 336 GLU A O 1
ATOM 2726 N N . ASN A 1 337 ? 55.675 12.682 -78.193 1.00 50.94 337 ASN A N 1
ATOM 2727 C CA . ASN A 1 337 ? 55.528 11.326 -78.735 1.00 50.94 337 ASN A CA 1
ATOM 2728 C C . ASN A 1 337 ? 54.494 11.200 -79.867 1.00 50.94 337 ASN A C 1
ATOM 2730 O O . ASN A 1 337 ? 54.396 10.135 -80.479 1.00 50.94 337 ASN A O 1
ATOM 2734 N N . THR A 1 338 ? 53.718 12.251 -80.148 1.00 51.59 338 THR A N 1
ATOM 2735 C CA . THR A 1 338 ? 52.602 12.197 -81.111 1.00 51.59 338 THR A CA 1
ATOM 2736 C C . THR A 1 338 ? 53.036 12.622 -82.523 1.00 51.59 338 THR A C 1
ATOM 2738 O O . THR A 1 338 ? 52.542 12.079 -83.510 1.00 51.59 338 THR A O 1
ATOM 2741 N N . SER A 1 339 ? 54.033 13.507 -82.647 1.00 56.81 339 SER A N 1
ATOM 2742 C CA . SER A 1 339 ? 54.504 14.037 -83.940 1.00 56.81 339 SER A CA 1
ATOM 2743 C C . SER A 1 339 ? 55.194 12.991 -84.829 1.00 56.81 339 SER A C 1
ATOM 2745 O O . SER A 1 339 ? 54.993 12.975 -86.044 1.00 56.81 339 SER A O 1
ATOM 2747 N N . GLY A 1 340 ? 55.971 12.079 -84.234 1.00 61.62 340 GLY A N 1
ATOM 2748 C CA . GLY A 1 340 ? 56.665 11.018 -84.973 1.00 61.62 340 GLY A CA 1
ATOM 2749 C C . GLY A 1 340 ? 55.722 9.954 -85.551 1.00 61.62 340 GLY A C 1
ATOM 2750 O O . GLY A 1 340 ? 56.001 9.382 -86.606 1.00 61.62 340 GLY A O 1
ATOM 2751 N N . ASP A 1 341 ? 54.583 9.715 -84.896 1.00 65.06 341 ASP A N 1
ATOM 2752 C CA . ASP A 1 341 ? 53.580 8.748 -85.351 1.00 65.06 341 ASP A CA 1
ATOM 2753 C C . ASP A 1 341 ? 52.833 9.241 -86.594 1.00 65.06 341 ASP A C 1
ATOM 2755 O O . ASP A 1 341 ? 52.641 8.479 -87.539 1.00 65.06 341 ASP A O 1
ATOM 2759 N N . GLU A 1 342 ? 52.440 10.518 -86.622 1.00 70.81 342 GLU A N 1
ATOM 2760 C CA . GLU A 1 342 ? 51.750 11.118 -87.773 1.00 70.81 342 GLU A CA 1
ATOM 2761 C C . GLU A 1 342 ? 52.637 11.117 -89.018 1.00 70.81 342 GLU A C 1
ATOM 2763 O O . GLU A 1 342 ? 52.182 10.836 -90.136 1.00 70.81 342 GLU A O 1
ATOM 2768 N N . ALA A 1 343 ? 53.932 11.370 -88.818 1.00 70.56 343 ALA A N 1
ATOM 2769 C CA . ALA A 1 343 ? 54.927 11.221 -89.860 1.00 70.56 343 ALA A CA 1
ATOM 2770 C C . ALA A 1 343 ? 54.948 9.770 -90.369 1.00 70.56 343 ALA A C 1
ATOM 2772 O O . ALA A 1 343 ? 54.907 9.555 -91.584 1.00 70.56 343 ALA A O 1
ATOM 2773 N N . LEU A 1 344 ? 54.970 8.774 -89.467 1.00 76.62 344 LEU A N 1
ATOM 2774 C CA . LEU A 1 344 ? 55.023 7.347 -89.815 1.00 76.62 344 LEU A CA 1
ATOM 2775 C C . LEU A 1 344 ? 53.777 6.900 -90.580 1.00 76.62 344 LEU A C 1
ATOM 2777 O O . LEU A 1 344 ? 53.900 6.246 -91.614 1.00 76.62 344 LEU A O 1
ATOM 2781 N N . GLU A 1 345 ? 52.590 7.305 -90.139 1.00 78.81 345 GLU A N 1
ATOM 2782 C CA . GLU A 1 345 ? 51.336 7.045 -90.849 1.00 78.81 345 GLU A CA 1
ATOM 2783 C C . GLU A 1 345 ? 51.341 7.656 -92.253 1.00 78.81 345 GLU A C 1
ATOM 2785 O O . GLU A 1 345 ? 50.940 7.010 -93.227 1.00 78.81 345 GLU A O 1
ATOM 2790 N N . THR A 1 346 ? 51.830 8.891 -92.378 1.00 80.81 346 THR A N 1
ATOM 2791 C CA . THR A 1 346 ? 51.940 9.584 -93.666 1.00 80.81 346 THR A CA 1
ATOM 2792 C C . THR A 1 346 ? 52.930 8.873 -94.589 1.00 80.81 346 THR A C 1
ATOM 2794 O O . THR A 1 346 ? 52.631 8.667 -95.767 1.00 80.81 346 THR A O 1
ATOM 2797 N N . ALA A 1 347 ? 54.064 8.403 -94.064 1.00 76.56 347 ALA A N 1
ATOM 2798 C CA . ALA A 1 347 ? 55.026 7.618 -94.829 1.00 76.56 347 ALA A CA 1
ATOM 2799 C C . ALA A 1 347 ? 54.466 6.254 -95.248 1.00 76.56 347 ALA A C 1
ATOM 2801 O O . ALA A 1 347 ? 54.616 5.884 -96.408 1.00 76.56 347 ALA A O 1
ATOM 2802 N N . VAL A 1 348 ? 53.765 5.528 -94.369 1.00 82.31 348 VAL A N 1
ATOM 2803 C CA . VAL A 1 348 ? 53.105 4.254 -94.715 1.00 82.31 348 VAL A CA 1
ATOM 2804 C C . VAL A 1 348 ? 52.062 4.463 -95.817 1.00 82.31 348 VAL A C 1
ATOM 2806 O O . VAL A 1 348 ? 51.977 3.653 -96.741 1.00 82.31 348 VAL A O 1
ATOM 2809 N N . ARG A 1 349 ? 51.304 5.569 -95.784 1.00 82.31 349 ARG A N 1
ATOM 2810 C CA . ARG A 1 349 ? 50.356 5.926 -96.856 1.00 82.31 349 ARG A CA 1
ATOM 2811 C C . ARG A 1 349 ? 51.062 6.190 -98.188 1.00 82.31 349 ARG A C 1
ATOM 2813 O O . ARG A 1 349 ? 50.627 5.655 -99.203 1.00 82.31 349 A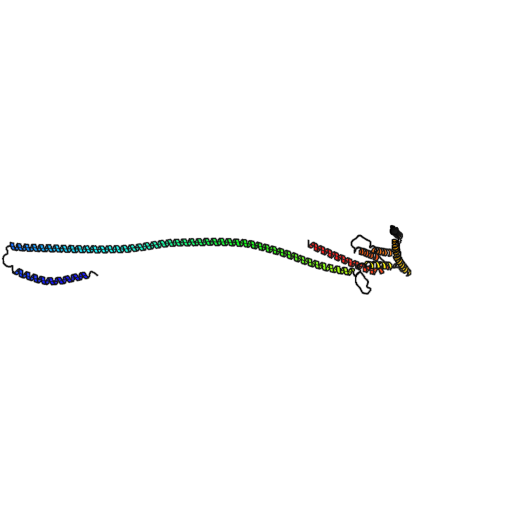RG A O 1
ATOM 2820 N N . LEU A 1 350 ? 52.137 6.981 -98.188 1.00 79.81 350 LEU A N 1
ATOM 2821 C CA . LEU A 1 350 ? 52.892 7.331 -99.401 1.00 79.81 350 LEU A CA 1
ATOM 2822 C C . LEU A 1 350 ? 53.650 6.127 -99.982 1.00 79.81 350 LEU A C 1
ATOM 2824 O O . LEU A 1 350 ? 53.634 5.902 -101.190 1.00 79.81 350 LEU A O 1
ATOM 2828 N N . LEU A 1 351 ? 54.253 5.301 -99.128 1.00 76.44 351 LEU A N 1
ATOM 2829 C CA . LEU A 1 351 ? 54.958 4.081 -99.525 1.00 76.44 351 LEU A CA 1
ATOM 2830 C C . LEU A 1 351 ? 53.985 2.977 -99.966 1.00 76.44 351 LEU A C 1
ATOM 2832 O O . LEU A 1 351 ? 54.289 2.212 -100.879 1.00 76.44 351 LEU A O 1
ATOM 2836 N N . GLY A 1 352 ? 52.776 2.935 -99.400 1.00 79.25 352 GLY A N 1
ATOM 2837 C CA . GLY A 1 352 ? 51.701 2.048 -99.848 1.00 79.25 352 GLY A CA 1
ATOM 2838 C C . GLY A 1 352 ? 51.177 2.357 -101.258 1.00 79.25 352 GLY A C 1
ATOM 2839 O O . GLY A 1 352 ? 50.557 1.491 -101.875 1.00 79.25 352 GLY A O 1
ATOM 2840 N N . GLN A 1 353 ? 51.439 3.558 -101.789 1.00 81.12 353 GLN A N 1
ATOM 2841 C CA . GLN A 1 353 ? 51.081 3.956 -103.157 1.00 81.12 353 GLN A CA 1
ATOM 2842 C C . GLN A 1 353 ? 52.119 3.526 -104.210 1.00 81.12 353 GLN A C 1
ATOM 2844 O O . GLN A 1 353 ? 51.858 3.658 -105.408 1.00 81.12 353 GLN A O 1
ATOM 2849 N N . LEU A 1 354 ? 53.273 2.991 -103.793 1.00 73.56 354 LEU A N 1
ATOM 2850 C CA . LEU A 1 354 ? 54.306 2.492 -104.702 1.00 73.56 354 LEU A CA 1
ATOM 2851 C C . LEU A 1 354 ? 53.811 1.288 -105.523 1.00 73.56 354 LEU A C 1
ATOM 2853 O O . LEU A 1 354 ? 53.001 0.481 -105.062 1.00 73.56 354 LEU A O 1
ATOM 2857 N N . ARG A 1 355 ? 54.321 1.145 -106.753 1.00 69.44 355 ARG A N 1
ATOM 2858 C CA . ARG A 1 355 ? 54.014 0.035 -107.676 1.00 69.44 355 ARG A CA 1
ATOM 2859 C C . ARG A 1 355 ? 55.299 -0.618 -108.205 1.00 69.44 355 ARG A C 1
ATOM 2861 O O . ARG A 1 355 ? 56.361 0.008 -108.205 1.00 69.44 355 ARG A O 1
ATOM 2868 N N . GLY A 1 356 ? 55.204 -1.880 -108.629 1.00 72.81 356 GLY A N 1
ATOM 2869 C CA . GLY A 1 356 ? 56.331 -2.666 -109.141 1.00 72.81 356 GLY A CA 1
ATOM 2870 C C . GLY A 1 356 ? 57.366 -3.073 -108.081 1.00 72.81 356 GLY A C 1
ATOM 2871 O O . GLY A 1 356 ? 57.050 -3.248 -106.903 1.00 72.81 356 GLY A O 1
ATOM 2872 N N . GLN A 1 357 ? 58.629 -3.203 -108.499 1.00 67.25 357 GLN A N 1
ATOM 2873 C CA . GLN A 1 357 ? 59.724 -3.732 -107.669 1.00 67.25 357 GLN A CA 1
ATOM 2874 C C . GLN A 1 357 ? 60.028 -2.873 -106.429 1.00 67.25 357 GLN A C 1
ATOM 2876 O O . GLN A 1 357 ? 60.416 -3.396 -105.384 1.00 67.25 357 GLN A O 1
ATOM 2881 N N . SER A 1 358 ? 59.791 -1.561 -106.519 1.00 66.56 358 SER A N 1
ATOM 2882 C CA . SER A 1 358 ? 59.928 -0.627 -105.393 1.00 66.56 358 SER A CA 1
ATOM 2883 C C . SER A 1 358 ? 59.009 -0.984 -104.220 1.00 66.56 358 SER A C 1
ATOM 2885 O O . SER A 1 358 ? 59.402 -0.873 -103.059 1.00 66.56 358 SER A O 1
ATOM 2887 N N . ARG A 1 359 ? 57.807 -1.491 -104.524 1.00 74.25 359 ARG A N 1
ATOM 2888 C CA . ARG A 1 359 ? 56.848 -1.944 -103.521 1.00 74.25 359 ARG A CA 1
ATOM 2889 C C . ARG A 1 359 ? 57.304 -3.232 -102.858 1.00 74.25 359 ARG A C 1
ATOM 2891 O O . ARG A 1 359 ? 57.129 -3.344 -101.659 1.00 74.25 359 ARG A O 1
ATOM 2898 N N . VAL A 1 360 ? 57.885 -4.179 -103.597 1.00 73.62 360 VAL A N 1
ATOM 2899 C CA . VAL A 1 360 ? 58.327 -5.473 -103.040 1.00 73.62 360 VAL A CA 1
ATOM 2900 C C . VAL A 1 360 ? 59.379 -5.264 -101.953 1.00 73.62 360 VAL A C 1
ATOM 2902 O O . VAL A 1 360 ? 59.259 -5.835 -100.877 1.00 73.62 360 VAL A O 1
ATOM 2905 N N . VAL A 1 361 ? 60.350 -4.378 -102.192 1.00 73.19 361 VAL A N 1
ATOM 2906 C CA . VAL A 1 361 ? 61.388 -4.036 -101.201 1.00 73.19 361 VAL A CA 1
ATOM 2907 C C . VAL A 1 361 ? 60.799 -3.299 -99.994 1.00 73.19 361 VAL A C 1
ATOM 2909 O O . VAL A 1 361 ? 61.213 -3.530 -98.863 1.00 73.19 361 VAL A O 1
ATOM 2912 N N . ALA A 1 362 ? 59.817 -2.423 -100.217 1.00 71.19 362 ALA A N 1
ATOM 2913 C CA . ALA A 1 362 ? 59.137 -1.705 -99.141 1.00 71.19 362 ALA A CA 1
ATOM 2914 C C . ALA A 1 362 ? 58.071 -2.550 -98.416 1.00 71.19 362 ALA A C 1
ATOM 2916 O O . ALA A 1 362 ? 57.592 -2.136 -97.363 1.00 71.19 362 ALA A O 1
ATOM 2917 N N . ASN A 1 363 ? 57.669 -3.702 -98.961 1.00 79.25 363 ASN A N 1
ATOM 2918 C CA . ASN A 1 363 ? 56.507 -4.453 -98.493 1.00 79.25 363 ASN A CA 1
ATOM 2919 C C . ASN A 1 363 ? 56.728 -5.050 -97.105 1.00 79.25 363 ASN A C 1
ATOM 2921 O O . ASN A 1 363 ? 55.838 -4.952 -96.267 1.00 79.25 363 ASN A O 1
ATOM 2925 N N . ASP A 1 364 ? 57.907 -5.614 -96.852 1.00 78.56 364 ASP A N 1
ATOM 2926 C CA . ASP A 1 364 ? 58.220 -6.224 -95.557 1.00 78.56 364 ASP A CA 1
ATOM 2927 C C . ASP A 1 364 ? 58.163 -5.169 -94.449 1.00 78.56 364 ASP A C 1
ATOM 2929 O O . ASP A 1 364 ? 57.461 -5.339 -93.456 1.00 78.56 364 ASP A O 1
ATOM 2933 N N . TRP A 1 365 ? 58.758 -3.999 -94.698 1.00 80.19 365 TRP A N 1
ATOM 2934 C CA . TRP A 1 365 ? 58.666 -2.857 -93.792 1.00 80.19 365 TRP A CA 1
ATOM 2935 C C . TRP A 1 365 ? 57.242 -2.300 -93.661 1.00 80.19 365 TRP A C 1
ATOM 2937 O O . TRP A 1 365 ? 56.840 -1.902 -92.573 1.00 80.19 365 TRP A O 1
ATOM 2947 N N . LEU A 1 366 ? 56.453 -2.264 -94.740 1.00 78.00 366 LEU A N 1
ATOM 2948 C CA . LEU A 1 366 ? 55.066 -1.785 -94.700 1.00 78.00 366 LEU A CA 1
ATOM 2949 C C . LEU A 1 366 ? 54.173 -2.684 -93.843 1.00 78.00 366 LEU A C 1
ATOM 2951 O O . LEU A 1 366 ? 53.322 -2.177 -93.110 1.00 78.00 366 LEU A O 1
ATOM 2955 N N . VAL A 1 367 ? 54.346 -4.003 -93.944 1.00 79.44 367 VAL A N 1
ATOM 2956 C CA . VAL A 1 367 ? 53.620 -4.984 -93.126 1.00 79.44 367 VAL A CA 1
ATOM 2957 C C . VAL A 1 367 ? 53.977 -4.787 -91.659 1.00 79.44 367 VAL A C 1
ATOM 2959 O O . VAL A 1 367 ? 53.096 -4.692 -90.807 1.00 79.44 367 VAL A O 1
ATOM 2962 N N . ASP A 1 368 ? 55.260 -4.653 -91.383 1.00 77.75 368 ASP A N 1
ATOM 2963 C CA . ASP A 1 368 ? 55.824 -4.433 -90.062 1.00 77.75 368 ASP A CA 1
ATOM 2964 C C . ASP A 1 368 ? 55.352 -3.107 -89.429 1.00 77.75 368 ASP A C 1
ATOM 2966 O O . ASP A 1 368 ? 54.840 -3.083 -88.305 1.00 77.75 368 ASP A O 1
ATOM 2970 N N . ALA A 1 369 ? 55.420 -2.005 -90.177 1.00 77.06 369 ALA A N 1
ATOM 2971 C CA . ALA A 1 369 ? 54.932 -0.697 -89.748 1.00 77.06 369 ALA A CA 1
ATOM 2972 C C . ALA A 1 369 ? 53.410 -0.691 -89.528 1.00 77.06 369 ALA A C 1
ATOM 2974 O O . ALA A 1 369 ? 52.924 -0.061 -88.588 1.00 77.06 369 ALA A O 1
ATOM 2975 N N . ARG A 1 370 ? 52.642 -1.422 -90.349 1.00 80.75 370 ARG A N 1
ATOM 2976 C CA . ARG A 1 370 ? 51.190 -1.563 -90.171 1.00 80.75 370 ARG A CA 1
ATOM 2977 C C . ARG A 1 370 ? 50.846 -2.317 -88.887 1.00 80.75 370 ARG A C 1
ATOM 2979 O O . ARG A 1 370 ? 50.024 -1.816 -88.127 1.00 80.75 370 ARG A O 1
ATOM 2986 N N . HIS A 1 371 ? 51.473 -3.463 -88.615 1.00 78.69 371 HIS A N 1
ATOM 2987 C CA . HIS A 1 371 ? 51.220 -4.212 -87.375 1.00 78.69 371 HIS A CA 1
ATOM 2988 C C . HIS A 1 371 ? 51.538 -3.372 -86.130 1.00 78.69 371 HIS A C 1
ATOM 2990 O O . HIS A 1 371 ? 50.801 -3.418 -85.146 1.00 78.69 371 HIS A O 1
ATOM 2996 N N . TYR A 1 372 ? 52.598 -2.563 -86.184 1.00 80.00 372 TYR A N 1
ATOM 2997 C CA . TYR A 1 372 ? 52.932 -1.627 -85.113 1.00 80.00 372 TYR A CA 1
ATOM 2998 C C . TYR A 1 372 ? 51.837 -0.567 -84.898 1.00 80.00 372 TYR A C 1
ATOM 3000 O O . TYR A 1 372 ? 51.399 -0.349 -83.765 1.00 80.00 372 TYR A O 1
ATOM 3008 N N . LEU A 1 373 ? 51.349 0.060 -85.974 1.00 79.75 373 LEU A N 1
ATOM 3009 C CA . LEU A 1 373 ? 50.279 1.060 -85.895 1.00 79.75 373 LEU A CA 1
ATOM 3010 C C . LEU A 1 373 ? 48.952 0.453 -85.408 1.00 79.75 373 LEU A C 1
ATOM 3012 O O . LEU A 1 373 ? 48.286 1.050 -84.562 1.00 79.75 373 LEU A O 1
ATOM 3016 N N . GLU A 1 374 ? 48.596 -0.751 -85.865 1.00 82.50 374 GLU A N 1
ATOM 3017 C CA . GLU A 1 374 ? 47.408 -1.483 -85.406 1.00 82.50 374 GLU A CA 1
ATOM 3018 C C . GLU A 1 374 ? 47.495 -1.811 -83.907 1.00 82.50 374 GLU A C 1
ATOM 3020 O O . GLU A 1 374 ? 46.570 -1.512 -83.146 1.00 82.50 374 GLU A O 1
ATOM 3025 N N . ALA A 1 375 ? 48.630 -2.340 -83.439 1.00 77.94 375 ALA A N 1
ATOM 3026 C CA . ALA A 1 375 ? 48.846 -2.628 -82.023 1.00 77.94 375 ALA A CA 1
ATOM 3027 C C . ALA A 1 375 ? 48.765 -1.354 -81.163 1.00 77.94 375 ALA A C 1
ATOM 3029 O O . ALA A 1 375 ? 48.103 -1.337 -80.121 1.00 77.94 375 ALA A O 1
ATOM 3030 N N . LYS A 1 376 ? 49.353 -0.247 -81.622 1.00 75.62 376 LYS A N 1
ATOM 3031 C CA . LYS A 1 376 ? 49.290 1.041 -80.921 1.00 75.62 376 LYS A CA 1
ATOM 3032 C C . LYS A 1 376 ? 47.870 1.604 -80.861 1.00 75.62 376 LYS A C 1
ATOM 3034 O O . LYS A 1 376 ? 47.450 2.116 -79.821 1.00 75.62 376 LYS A O 1
ATOM 3039 N N . GLN A 1 377 ? 47.105 1.469 -81.943 1.00 82.88 377 GLN A N 1
ATOM 3040 C CA . GLN A 1 377 ? 45.701 1.862 -81.968 1.00 82.88 377 GLN A CA 1
ATOM 3041 C C . GLN A 1 377 ? 44.882 1.051 -80.954 1.00 82.88 377 GLN A C 1
ATOM 3043 O O . GLN A 1 377 ? 44.121 1.642 -80.185 1.00 82.88 377 GLN A O 1
ATOM 3048 N N . THR A 1 378 ? 45.086 -0.270 -80.869 1.00 81.06 378 THR A N 1
ATOM 3049 C CA . THR A 1 378 ? 44.400 -1.095 -79.855 1.00 81.06 378 THR A CA 1
ATOM 3050 C C . THR A 1 378 ? 44.747 -0.659 -78.429 1.00 81.06 378 THR A C 1
ATOM 3052 O O . THR A 1 378 ? 43.843 -0.482 -77.610 1.00 81.06 378 THR A O 1
ATOM 3055 N N . ALA A 1 379 ? 46.019 -0.361 -78.142 1.00 75.56 379 ALA A N 1
ATOM 3056 C CA . ALA A 1 379 ? 46.447 0.120 -76.829 1.00 75.56 379 ALA A CA 1
ATOM 3057 C C . ALA A 1 379 ? 45.774 1.452 -76.449 1.00 75.56 379 ALA A C 1
ATOM 3059 O O . ALA A 1 379 ? 45.263 1.593 -75.339 1.00 75.56 379 ALA A O 1
ATOM 3060 N N . ARG A 1 380 ? 45.685 2.404 -77.388 1.00 79.25 380 ARG A N 1
ATOM 3061 C CA . ARG A 1 380 ? 44.985 3.684 -77.177 1.00 79.25 380 ARG A CA 1
ATOM 3062 C C . ARG A 1 380 ? 43.494 3.486 -76.890 1.00 79.25 380 ARG A C 1
ATOM 3064 O O . ARG A 1 380 ? 42.959 4.135 -75.994 1.00 79.25 380 ARG A O 1
ATOM 3071 N N . THR A 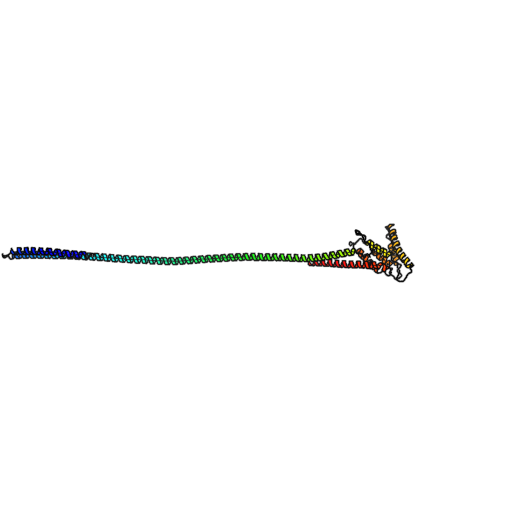1 381 ? 42.824 2.570 -77.595 1.00 82.25 381 THR A N 1
ATOM 3072 C CA . THR A 1 381 ? 41.402 2.277 -77.330 1.00 82.25 381 THR A CA 1
ATOM 3073 C C . THR A 1 381 ? 41.177 1.644 -75.956 1.00 82.25 381 THR A C 1
ATOM 3075 O O . THR A 1 381 ? 40.220 2.007 -75.272 1.00 82.25 381 THR A O 1
ATOM 3078 N N . LEU A 1 382 ? 42.078 0.763 -75.507 1.00 81.31 382 LEU A N 1
ATOM 3079 C CA . LEU A 1 382 ? 42.023 0.181 -74.165 1.00 81.31 382 LEU A CA 1
ATOM 3080 C C . LEU A 1 382 ? 42.279 1.232 -73.083 1.00 81.31 382 LEU A C 1
ATOM 3082 O O . LEU A 1 382 ? 41.553 1.270 -72.093 1.00 81.31 382 LEU A O 1
ATOM 3086 N N . LEU A 1 383 ? 43.246 2.128 -73.290 1.00 77.56 383 LEU A N 1
ATOM 3087 C CA . LEU A 1 383 ? 43.515 3.232 -72.369 1.00 77.56 383 LEU A CA 1
ATOM 3088 C C . LEU A 1 383 ? 42.301 4.167 -72.241 1.00 77.56 383 LEU A C 1
ATOM 3090 O O . LEU A 1 383 ? 41.911 4.527 -71.133 1.00 77.56 383 LEU A O 1
ATOM 3094 N N . ALA A 1 384 ? 41.657 4.507 -73.362 1.00 80.19 384 ALA A N 1
ATOM 3095 C CA . ALA A 1 384 ? 40.436 5.309 -73.365 1.00 80.19 384 ALA A CA 1
ATOM 3096 C C . ALA A 1 384 ? 39.275 4.600 -72.644 1.00 80.19 384 ALA A C 1
ATOM 3098 O O . ALA A 1 384 ? 38.530 5.237 -71.900 1.00 80.19 384 ALA A O 1
ATOM 3099 N N . TYR A 1 385 ? 39.143 3.280 -72.815 1.00 83.19 385 TYR A N 1
ATOM 3100 C CA . TYR A 1 385 ? 38.160 2.478 -72.086 1.00 83.19 385 TYR A CA 1
ATOM 3101 C C . TYR A 1 385 ? 38.419 2.480 -70.573 1.00 83.19 385 TYR A C 1
ATOM 3103 O O . TYR A 1 385 ? 37.484 2.674 -69.795 1.00 83.19 385 TYR A O 1
ATOM 3111 N N . VAL A 1 386 ? 39.676 2.311 -70.149 1.00 79.06 386 VAL A N 1
ATOM 3112 C CA . VAL A 1 386 ? 40.066 2.372 -68.731 1.00 79.06 386 VAL A CA 1
ATOM 3113 C C . VAL A 1 386 ? 39.768 3.758 -68.151 1.00 79.06 386 VAL A C 1
ATOM 3115 O O . VAL A 1 386 ? 39.089 3.846 -67.133 1.00 79.06 386 VAL A O 1
ATOM 3118 N N . ALA A 1 387 ? 40.145 4.838 -68.841 1.00 76.38 387 ALA A N 1
ATOM 3119 C CA . ALA A 1 387 ? 39.864 6.205 -68.398 1.00 76.38 387 ALA A CA 1
ATOM 3120 C C . ALA A 1 387 ? 38.353 6.500 -68.282 1.00 76.38 387 ALA A C 1
ATOM 3122 O O . ALA A 1 387 ? 37.903 7.117 -67.315 1.00 76.38 387 ALA A O 1
ATOM 3123 N N . ALA A 1 388 ? 37.545 6.025 -69.236 1.00 77.31 388 ALA A N 1
ATOM 3124 C CA . ALA A 1 388 ? 36.089 6.155 -69.178 1.00 77.31 388 ALA A CA 1
ATOM 3125 C C . ALA A 1 388 ? 35.485 5.359 -68.009 1.00 77.31 388 ALA A C 1
ATOM 3127 O O . ALA A 1 388 ? 34.570 5.835 -67.328 1.00 77.31 388 ALA A O 1
ATOM 3128 N N . ARG A 1 389 ? 36.011 4.157 -67.745 1.00 75.25 389 ARG A N 1
ATOM 3129 C CA . ARG A 1 389 ? 35.599 3.338 -66.603 1.00 75.25 389 ARG A CA 1
ATOM 3130 C C . ARG A 1 389 ? 35.943 4.031 -65.287 1.00 75.25 389 ARG A C 1
ATOM 3132 O O . ARG A 1 389 ? 35.063 4.111 -64.431 1.00 75.25 389 ARG A O 1
ATOM 3139 N N . ASP A 1 390 ? 37.130 4.610 -65.153 1.00 68.38 390 ASP A N 1
ATOM 3140 C CA . ASP A 1 390 ? 37.515 5.374 -63.964 1.00 68.38 390 ASP A CA 1
ATOM 3141 C C . ASP A 1 390 ? 36.569 6.563 -63.735 1.00 68.38 390 ASP A C 1
ATOM 3143 O O . ASP A 1 390 ? 35.997 6.674 -62.649 1.00 68.38 390 ASP A O 1
ATOM 3147 N N . ILE A 1 391 ? 36.274 7.373 -64.762 1.00 70.31 391 ILE A N 1
ATOM 3148 C CA . ILE A 1 391 ? 35.281 8.465 -64.676 1.00 70.31 391 ILE A CA 1
ATOM 3149 C C . ILE A 1 391 ? 33.907 7.964 -64.192 1.00 70.31 391 ILE A C 1
ATOM 3151 O O . ILE A 1 391 ? 33.286 8.595 -63.334 1.00 70.31 391 ILE A O 1
ATOM 3155 N N . SER A 1 392 ? 33.440 6.808 -64.677 1.00 57.09 392 SER A N 1
ATOM 3156 C CA . SER A 1 392 ? 32.150 6.243 -64.253 1.00 57.09 392 SER A CA 1
ATOM 3157 C C . SER A 1 392 ? 32.140 5.828 -62.775 1.00 57.09 392 SER A C 1
ATOM 3159 O O . SER A 1 392 ? 31.121 5.964 -62.094 1.00 57.09 392 SER A O 1
ATOM 3161 N N . THR A 1 393 ? 33.284 5.376 -62.244 1.00 58.84 393 THR A N 1
ATOM 3162 C CA . THR A 1 393 ? 33.419 5.078 -60.811 1.00 58.84 393 THR A CA 1
ATOM 3163 C C . THR A 1 393 ? 33.429 6.342 -59.957 1.00 58.84 393 THR A C 1
ATOM 3165 O O . THR A 1 393 ? 32.931 6.298 -58.836 1.00 58.84 393 THR A O 1
ATOM 3168 N N . PHE A 1 394 ? 33.920 7.475 -60.474 1.00 57.00 394 PHE A N 1
ATOM 3169 C CA . PHE A 1 394 ? 33.827 8.768 -59.790 1.00 57.00 394 PHE A CA 1
ATOM 3170 C C . PHE A 1 394 ? 32.402 9.324 -59.789 1.00 57.00 394 PHE A C 1
ATOM 3172 O O . PHE A 1 394 ? 31.977 9.874 -58.779 1.00 57.00 394 PHE A O 1
ATOM 3179 N N . GLN A 1 395 ? 31.632 9.132 -60.862 1.00 45.88 395 GLN A N 1
ATOM 3180 C CA . GLN A 1 395 ? 30.248 9.609 -60.918 1.00 45.88 395 GLN A CA 1
ATOM 3181 C C . GLN A 1 395 ? 29.311 8.852 -59.963 1.00 45.88 395 GLN A C 1
ATOM 3183 O O . GLN A 1 395 ? 28.369 9.448 -59.466 1.00 45.88 395 GLN A O 1
ATOM 3188 N N . LYS A 1 396 ? 29.579 7.576 -59.647 1.00 49.59 396 LYS A N 1
ATOM 3189 C CA . LYS A 1 396 ? 28.859 6.843 -58.584 1.00 49.59 396 LYS A CA 1
ATOM 3190 C C . LYS A 1 396 ? 29.218 7.290 -57.156 1.00 49.59 396 LYS A C 1
ATOM 3192 O O . LYS A 1 396 ? 28.565 6.845 -56.219 1.00 49.59 396 LYS A O 1
ATOM 3197 N N . ARG A 1 397 ? 30.283 8.085 -56.974 1.00 47.44 397 ARG A N 1
ATOM 3198 C CA . ARG A 1 397 ? 30.707 8.626 -55.666 1.00 47.44 397 ARG A CA 1
ATOM 3199 C C . ARG A 1 397 ? 30.064 9.981 -55.334 1.00 47.44 397 ARG A C 1
ATOM 3201 O O . ARG A 1 397 ? 30.214 10.424 -54.198 1.00 47.44 397 ARG A O 1
ATOM 3208 N N . LEU A 1 398 ? 29.417 10.633 -56.305 1.00 43.31 398 LEU A N 1
ATOM 3209 C CA . LEU A 1 398 ? 28.563 11.819 -56.137 1.00 43.31 398 LEU A CA 1
ATOM 3210 C C . LEU A 1 398 ? 27.105 11.370 -56.059 1.00 43.31 398 LEU A C 1
ATOM 3212 O O . LEU A 1 398 ? 26.368 11.977 -55.253 1.00 43.31 398 LEU A O 1
#

Secondary structure (DSSP, 8-state):
--HHHHHHHHHHHHHHHHHHHHHHHHHHHHHHHHHHTT--SS---HHHHHHHHHHHHHHHHHHHHHHHHHHHHHHHHHHHHHHHHHHHHHHHHHHHHHHHHHHHHHHHHHHHHHHHHHHHHHHHHHHHHHHHHHHHHHHHHHHHHHHHHHHHHHHHHHHHHHHHHHHHHHHHHHHHHHHHHHHHHHHHHHHHHHHHHHHHHHHHHHHHHHHHHHH----------------TT-HHHHHHHHHHHHHHH-----SS---HHHHHHHHHHHHHHHHHHHHHHHHHHTT---S--HHHHHHHHHHHS---SS---HHHHHHHHHHHHH-------S-TTTHHHHHHHHHHHHHHT--THHHHHHHHHHHHHHHHHHHHHHHHHHHHHHHHHHHHHHHTT-